Protein AF-A0A3D5L505-F1 (afdb_monomer_lite)

Sequence (429 aa):
MEGRTKHNIRSLILPALLTAALVLLSALPFDFYYDLNDDFMMAHLLDGTYTGSAELYNIQSLFPLTAILGGLYHLLDAIPWYGIFLLICQFGGIFLLLCRVEKRTRDHLVTVLSALLCAALLYVHLIFVQYSVTVGILIAVCITWFLTLEKDEIASIRSLLSSCIVPLVLLSLAFCLRTEMTLFCLPFAALAFAGRVVMLSDGHRVKMLLSRGFSFLLVLLLCFGVLTGIDRAATASSSWKSFRAFFDARTQLYDFEQIPPYEGNEAFYDANGITKEQVMLLQNYNFALDDSIDADLVQKVADYAATLQKPVKERLSTAVWVFFHQVILAKDQLPWNLISIVLYGMVLIDTYRRLMTGLMQSGALTGAHPEKKKEITGRAAGTFLYVFLLLCIRSGLYLYLLYNNRPVERLTHCIYLLESLMLFFVLFS

Radius of gyration: 24.68 Å; chains: 1; bounding box: 71×46×79 Å

pLDDT: mean 89.79, std 10.39, range [35.09, 98.69]

Structure (mmCIF, N/CA/C/O backbone):
data_AF-A0A3D5L505-F1
#
_entry.id   AF-A0A3D5L505-F1
#
loop_
_atom_site.group_PDB
_atom_site.id
_atom_site.type_symbol
_atom_site.label_atom_id
_atom_site.label_alt_id
_atom_site.label_comp_id
_atom_site.label_asym_id
_atom_site.label_entity_id
_atom_site.label_seq_id
_atom_site.pdbx_PDB_ins_code
_atom_site.Cartn_x
_atom_site.Cartn_y
_atom_site.Cartn_z
_atom_site.occupancy
_atom_site.B_iso_or_equiv
_atom_site.auth_seq_id
_atom_site.auth_comp_id
_atom_site.auth_asym_id
_atom_site.auth_atom_id
_atom_site.pdbx_PDB_model_num
ATOM 1 N N . MET A 1 1 ? -5.248 -1.741 -39.393 1.00 41.59 1 MET A N 1
ATOM 2 C CA . MET A 1 1 ? -5.974 -1.679 -38.102 1.00 41.59 1 MET A CA 1
ATOM 3 C C . MET A 1 1 ? -6.292 -3.072 -37.550 1.00 41.59 1 MET A C 1
ATOM 5 O O . MET A 1 1 ? -5.983 -3.287 -36.388 1.00 41.59 1 MET A O 1
ATOM 9 N N . GLU A 1 2 ? -6.748 -4.043 -38.353 1.00 35.09 2 GLU A N 1
ATOM 10 C CA . GLU A 1 2 ? -7.016 -5.435 -37.907 1.00 35.09 2 GLU A CA 1
ATOM 11 C C . GLU A 1 2 ? -5.849 -6.157 -37.205 1.00 35.09 2 GLU A C 1
ATOM 13 O O . GLU A 1 2 ? -6.064 -6.859 -36.218 1.00 35.09 2 GLU A O 1
ATOM 18 N N . GLY A 1 3 ? -4.603 -5.968 -37.659 1.00 38.47 3 GLY A N 1
ATOM 19 C CA . GLY A 1 3 ? -3.428 -6.586 -37.024 1.00 38.47 3 GLY A CA 1
ATOM 20 C C . GLY A 1 3 ? -3.125 -6.057 -35.614 1.00 38.47 3 GLY A C 1
ATOM 21 O O . GLY A 1 3 ? -2.635 -6.802 -34.770 1.00 38.47 3 GLY A O 1
ATOM 22 N N . ARG A 1 4 ? -3.475 -4.794 -35.325 1.00 44.09 4 ARG A N 1
ATOM 23 C CA . ARG A 1 4 ? -3.275 -4.164 -34.006 1.00 44.09 4 ARG A CA 1
ATOM 24 C C . ARG A 1 4 ? -4.329 -4.653 -33.006 1.00 44.09 4 ARG A C 1
ATOM 26 O O . ARG A 1 4 ? -3.998 -4.940 -31.862 1.00 44.09 4 ARG A O 1
ATOM 33 N N . THR A 1 5 ? -5.570 -4.836 -33.461 1.00 48.12 5 THR A N 1
ATOM 34 C CA . THR A 1 5 ? -6.676 -5.357 -32.642 1.00 48.12 5 THR A CA 1
ATOM 35 C C . THR A 1 5 ? -6.494 -6.841 -32.309 1.00 48.12 5 THR A C 1
ATOM 37 O O . THR A 1 5 ? -6.665 -7.232 -31.157 1.00 48.12 5 THR A O 1
ATOM 40 N N . LYS A 1 6 ? -6.058 -7.668 -33.274 1.00 48.34 6 LYS A N 1
ATOM 41 C CA . LYS A 1 6 ? -5.750 -9.093 -33.032 1.00 48.34 6 LYS A CA 1
ATOM 42 C C . LYS A 1 6 ? -4.573 -9.292 -32.071 1.00 48.34 6 LYS A C 1
ATOM 44 O O . LYS A 1 6 ? -4.608 -10.214 -31.261 1.00 48.34 6 LYS A O 1
ATOM 49 N N . HIS A 1 7 ? -3.551 -8.435 -32.132 1.00 55.62 7 HIS A N 1
ATOM 50 C CA . HIS A 1 7 ? -2.427 -8.498 -31.194 1.00 55.62 7 HIS A CA 1
ATOM 51 C C . HIS A 1 7 ? -2.844 -8.096 -29.771 1.00 55.62 7 HIS A C 1
ATOM 53 O O . HIS A 1 7 ? -2.478 -8.791 -28.828 1.00 55.62 7 HIS A O 1
ATOM 59 N N . ASN A 1 8 ? -3.688 -7.065 -29.634 1.00 63.31 8 ASN A N 1
ATOM 60 C CA . ASN A 1 8 ? -4.202 -6.609 -28.340 1.00 63.31 8 ASN A CA 1
ATOM 61 C C . ASN A 1 8 ? -5.051 -7.666 -27.615 1.00 63.31 8 ASN A C 1
ATOM 63 O O . ASN A 1 8 ? -4.987 -7.753 -26.396 1.00 63.31 8 ASN A O 1
ATOM 67 N N . ILE A 1 9 ? -5.833 -8.477 -28.335 1.00 67.06 9 ILE A N 1
ATOM 68 C CA . ILE A 1 9 ? -6.619 -9.558 -27.711 1.00 67.06 9 ILE A CA 1
ATOM 69 C C . ILE A 1 9 ? -5.698 -10.698 -27.261 1.00 67.06 9 ILE A C 1
ATOM 71 O O . ILE A 1 9 ? -5.849 -11.222 -26.161 1.00 67.06 9 ILE A O 1
ATOM 75 N N . ARG A 1 10 ? -4.695 -11.055 -28.075 1.00 72.06 10 ARG A N 1
ATOM 76 C CA . ARG A 1 10 ? -3.726 -12.106 -27.723 1.00 72.06 10 ARG A CA 1
ATOM 77 C C . ARG A 1 10 ? -2.894 -11.753 -26.488 1.00 72.06 10 ARG A C 1
ATOM 79 O O . ARG A 1 10 ? -2.632 -12.645 -25.689 1.00 72.06 10 ARG A O 1
ATOM 86 N N . SER A 1 11 ? -2.557 -10.476 -26.286 1.00 79.62 11 SER A N 1
ATOM 87 C CA . SER A 1 11 ? -1.833 -10.011 -25.091 1.00 79.62 11 SER A CA 1
ATOM 88 C C . SER A 1 11 ? -2.642 -10.071 -23.788 1.00 79.62 11 SER A C 1
ATOM 90 O O . SER A 1 11 ? -2.088 -9.796 -22.733 1.00 79.62 11 SER A O 1
ATOM 92 N N . LEU A 1 12 ? -3.936 -10.417 -23.836 1.00 91.75 12 LEU A N 1
ATOM 93 C CA . LEU A 1 12 ? -4.772 -10.595 -22.641 1.00 91.75 12 LEU A CA 1
ATOM 94 C C . LEU A 1 12 ? -4.893 -12.061 -22.214 1.00 91.75 12 LEU A C 1
ATOM 96 O O . LEU A 1 12 ? -5.185 -12.330 -21.054 1.00 91.75 12 LEU A O 1
ATOM 100 N N . ILE A 1 13 ? -4.663 -13.007 -23.133 1.00 94.25 13 ILE A N 1
ATOM 101 C CA . ILE A 1 13 ? -4.908 -14.436 -22.892 1.00 94.25 13 ILE A CA 1
ATOM 102 C C . ILE A 1 13 ? -3.977 -14.963 -21.800 1.00 94.25 13 ILE A C 1
ATOM 104 O O . ILE A 1 13 ? -4.448 -15.552 -20.833 1.00 94.25 13 ILE A O 1
ATOM 108 N N . LEU A 1 14 ? -2.667 -14.733 -21.931 1.00 96.00 14 LEU A N 1
ATOM 109 C CA . LEU A 1 14 ? -1.696 -15.218 -20.951 1.00 96.00 14 LEU A CA 1
ATOM 110 C C . LEU A 1 14 ? -1.915 -14.590 -19.559 1.00 96.00 14 LEU A C 1
ATOM 112 O O . LEU A 1 14 ? -2.041 -15.358 -18.606 1.00 96.00 14 LEU A O 1
ATOM 116 N N . PRO A 1 15 ? -2.046 -13.254 -19.408 1.00 97.31 15 PRO A N 1
ATOM 117 C CA . PRO A 1 15 ? -2.433 -12.648 -18.134 1.00 97.31 15 PRO A CA 1
ATOM 118 C C . PRO A 1 15 ? -3.709 -13.245 -17.532 1.00 97.31 15 PRO A C 1
ATOM 120 O O . PRO A 1 15 ? -3.726 -13.558 -16.347 1.00 97.31 15 PRO A O 1
ATOM 123 N N . ALA A 1 16 ? -4.756 -13.458 -18.340 1.00 97.62 16 ALA A N 1
ATOM 124 C CA . ALA A 1 16 ? -6.014 -14.028 -17.863 1.00 97.62 16 ALA A CA 1
ATOM 125 C C . ALA A 1 16 ? -5.839 -15.465 -17.357 1.00 97.62 16 ALA A C 1
ATOM 127 O O . ALA A 1 16 ? -6.353 -15.798 -16.294 1.00 97.62 16 ALA A O 1
ATOM 128 N N . LEU A 1 17 ? -5.086 -16.301 -18.082 1.00 97.81 17 LEU A N 1
ATOM 129 C CA . LEU A 1 17 ? -4.793 -17.676 -17.670 1.00 97.81 17 LEU A CA 1
ATOM 130 C C . LEU A 1 17 ? -3.978 -17.722 -16.374 1.00 97.81 17 LEU A C 1
ATOM 132 O O . LEU A 1 17 ? -4.283 -18.525 -15.498 1.00 97.81 17 LEU A O 1
ATOM 136 N N . LEU A 1 18 ? -2.973 -16.855 -16.230 1.00 98.06 18 LEU A N 1
ATOM 137 C CA . LEU A 1 18 ? -2.146 -16.787 -15.023 1.00 98.06 18 LEU A CA 1
ATOM 138 C C . LEU A 1 18 ? -2.949 -16.296 -13.814 1.00 98.06 18 LEU A C 1
ATOM 140 O O . LEU A 1 18 ? -2.865 -16.899 -12.748 1.00 98.06 18 LEU A O 1
ATOM 144 N N . THR A 1 19 ? -3.768 -15.253 -13.969 1.00 98.12 19 THR A N 1
ATOM 145 C CA . THR A 1 19 ? -4.653 -14.799 -12.888 1.00 98.12 19 THR A CA 1
ATOM 146 C C . THR A 1 19 ? -5.697 -15.858 -12.542 1.00 98.12 19 THR A C 1
ATOM 148 O O . THR A 1 19 ? -5.912 -16.117 -11.364 1.00 98.12 19 THR A O 1
ATOM 151 N N . ALA A 1 20 ? -6.308 -16.515 -13.533 1.00 97.88 20 ALA A N 1
ATOM 152 C CA . ALA A 1 20 ? -7.252 -17.603 -13.287 1.00 97.88 20 ALA A CA 1
ATOM 153 C C . ALA A 1 20 ? -6.585 -18.774 -12.553 1.00 97.88 20 ALA A C 1
ATOM 155 O O . ALA A 1 20 ? -7.178 -19.330 -11.635 1.00 97.88 20 ALA A O 1
ATOM 156 N N . ALA A 1 21 ? -5.340 -19.111 -12.900 1.00 97.56 21 ALA A N 1
ATOM 157 C CA . ALA A 1 21 ? -4.570 -20.109 -12.171 1.00 97.56 21 ALA A CA 1
ATOM 158 C C . ALA A 1 21 ? -4.352 -19.697 -10.708 1.00 97.56 21 ALA A C 1
ATOM 160 O O . ALA A 1 21 ? -4.542 -20.528 -9.832 1.00 97.56 21 ALA A O 1
ATOM 161 N N . LEU A 1 22 ? -4.028 -18.429 -10.424 1.00 96.81 22 LEU A N 1
ATOM 162 C CA . LEU A 1 22 ? -3.917 -17.938 -9.043 1.00 96.81 22 LEU A CA 1
ATOM 163 C C . LEU A 1 22 ? -5.247 -18.032 -8.290 1.00 96.81 22 LEU A C 1
ATOM 165 O O . LEU A 1 22 ? -5.259 -18.522 -7.168 1.00 96.81 22 LEU A O 1
ATOM 169 N N . VAL A 1 23 ? -6.359 -17.638 -8.916 1.00 96.69 23 VAL A N 1
ATOM 170 C CA . VAL A 1 23 ? -7.698 -17.771 -8.318 1.00 96.69 23 VAL A CA 1
ATOM 171 C C . VAL A 1 23 ? -8.000 -19.232 -7.994 1.00 96.69 23 VAL A C 1
ATOM 173 O O . VAL A 1 23 ? -8.424 -19.529 -6.885 1.00 96.69 23 VAL A O 1
ATOM 176 N N . LEU A 1 24 ? -7.759 -20.154 -8.930 1.00 96.31 24 LEU A N 1
ATOM 177 C CA . LEU A 1 24 ? -8.003 -21.582 -8.719 1.00 96.31 24 LEU A CA 1
ATOM 178 C C . LEU A 1 24 ? -7.079 -22.170 -7.648 1.00 96.31 24 LEU A C 1
ATOM 180 O O . LEU A 1 24 ? -7.534 -22.949 -6.819 1.00 96.31 24 LEU A O 1
ATOM 184 N N . LEU A 1 25 ? -5.801 -21.789 -7.629 1.00 95.38 25 LEU A N 1
ATOM 185 C CA . LEU A 1 25 ? -4.859 -22.231 -6.599 1.00 95.38 25 LEU A CA 1
ATOM 186 C C . LEU A 1 25 ? -5.261 -21.735 -5.206 1.00 95.38 25 LEU A C 1
ATOM 188 O O . LEU A 1 25 ? -5.072 -22.472 -4.247 1.00 95.38 25 LEU A O 1
ATOM 192 N N . SER A 1 26 ? -5.839 -20.537 -5.096 1.00 94.38 26 SER A N 1
ATOM 193 C CA . SER A 1 26 ? -6.358 -20.014 -3.829 1.00 94.38 26 SER A CA 1
ATOM 194 C C . SER A 1 26 ? -7.702 -20.637 -3.435 1.00 94.38 26 SER A C 1
ATOM 196 O O . SER A 1 26 ? -7.866 -20.997 -2.280 1.00 94.38 26 SER A O 1
ATOM 198 N N . ALA A 1 27 ? -8.639 -20.799 -4.374 1.00 93.94 27 ALA A N 1
ATOM 199 C CA . ALA A 1 27 ? -10.027 -21.175 -4.081 1.00 93.94 27 ALA A CA 1
ATOM 200 C C . ALA A 1 27 ? -10.306 -22.691 -4.070 1.00 93.94 27 ALA A C 1
ATOM 202 O O . ALA A 1 27 ? -11.321 -23.119 -3.535 1.00 93.94 27 ALA A O 1
ATOM 203 N N . LEU A 1 28 ? -9.466 -23.523 -4.701 1.00 93.69 28 LEU A N 1
ATOM 204 C CA . LEU A 1 28 ? -9.651 -24.983 -4.680 1.00 93.69 28 LEU A CA 1
ATOM 205 C C . LEU A 1 28 ? -9.293 -25.629 -3.329 1.00 93.69 28 LEU A C 1
ATOM 207 O O . LEU A 1 28 ? -10.012 -26.542 -2.925 1.00 93.69 28 LEU A O 1
ATOM 211 N N . PRO A 1 29 ? -8.200 -25.237 -2.642 1.00 94.19 29 PRO A N 1
ATOM 212 C CA . PRO A 1 29 ? -7.830 -25.832 -1.362 1.00 94.19 29 PRO A CA 1
ATOM 213 C C . PRO A 1 29 ? -8.376 -25.069 -0.148 1.00 94.19 29 PRO A C 1
ATOM 215 O O . PRO A 1 29 ? -8.356 -25.627 0.948 1.00 94.19 29 PRO A O 1
ATOM 218 N N . PHE A 1 30 ? -8.810 -23.816 -0.317 1.00 91.81 30 PHE A N 1
ATOM 219 C CA . PHE A 1 30 ? -9.134 -22.911 0.785 1.00 91.81 30 PHE A CA 1
ATOM 220 C C . PHE A 1 30 ? -10.394 -22.090 0.502 1.00 91.81 30 PHE A C 1
ATOM 222 O O . PHE A 1 30 ? -10.668 -21.739 -0.646 1.00 91.81 30 PHE A O 1
ATOM 229 N N . ASP A 1 31 ? -11.098 -21.718 1.571 1.00 92.38 31 ASP A N 1
ATOM 230 C CA . ASP A 1 31 ? -12.035 -20.596 1.538 1.00 92.38 31 ASP A CA 1
ATOM 231 C C . ASP A 1 31 ? -11.276 -19.269 1.705 1.00 92.38 31 ASP A C 1
ATOM 233 O O . ASP A 1 31 ? -10.116 -19.237 2.125 1.00 92.38 31 ASP A O 1
ATOM 237 N N . PHE A 1 32 ? -11.938 -18.156 1.391 1.00 93.25 32 PHE A N 1
ATOM 238 C CA . PHE A 1 32 ? -11.400 -16.821 1.649 1.00 93.25 32 PHE A CA 1
ATOM 239 C C . PHE A 1 32 ? -11.817 -16.342 3.037 1.00 93.25 32 PHE A C 1
ATOM 241 O O . PHE A 1 32 ? -12.996 -16.402 3.394 1.00 93.25 32 PHE A O 1
ATOM 248 N N . TYR A 1 33 ? -10.859 -15.814 3.793 1.00 92.88 33 TYR A N 1
ATOM 249 C CA . TYR A 1 33 ? -11.070 -15.328 5.155 1.00 92.88 33 TYR A CA 1
ATOM 250 C C . TYR A 1 33 ? -10.698 -13.853 5.246 1.00 92.88 33 TYR A C 1
ATOM 252 O O . TYR A 1 33 ? -9.769 -13.409 4.577 1.00 92.88 33 TYR A O 1
ATOM 260 N N . TYR A 1 34 ? -11.383 -13.091 6.097 1.00 93.12 34 TYR A N 1
ATOM 261 C CA . TYR A 1 34 ? -10.883 -11.775 6.488 1.00 93.12 34 TYR A CA 1
ATOM 262 C C . TYR A 1 34 ? -9.725 -11.954 7.468 1.00 93.12 34 TYR A C 1
ATOM 264 O O . TYR A 1 34 ? -9.863 -12.674 8.455 1.00 93.12 34 TYR A O 1
ATOM 272 N N . ASP A 1 35 ? -8.592 -11.308 7.189 1.00 87.94 35 ASP A N 1
ATOM 273 C CA . ASP A 1 35 ? -7.377 -11.452 8.005 1.00 87.94 35 ASP A CA 1
ATOM 274 C C . ASP A 1 35 ? -7.543 -10.859 9.416 1.00 87.94 35 ASP A C 1
ATOM 276 O O . ASP A 1 35 ? -7.030 -11.387 10.399 1.00 87.94 35 ASP A O 1
ATOM 280 N N . LEU A 1 36 ? -8.298 -9.759 9.537 1.00 83.62 36 LEU A N 1
ATOM 281 C CA . LEU A 1 36 ? -8.506 -9.051 10.801 1.00 83.62 36 LEU A CA 1
ATOM 282 C C . LEU A 1 36 ? -9.980 -8.803 11.105 1.00 83.62 36 LEU A C 1
ATOM 284 O O . LEU A 1 36 ? -10.810 -8.626 10.212 1.00 83.62 36 LEU A O 1
ATOM 288 N N . ASN A 1 37 ? -10.255 -8.650 12.402 1.00 82.69 37 ASN A N 1
ATOM 289 C CA . ASN A 1 37 ? -11.565 -8.262 12.927 1.00 82.69 37 ASN A CA 1
ATOM 290 C C . ASN A 1 37 ? -12.064 -6.925 12.359 1.00 82.69 37 ASN A C 1
ATOM 292 O O . ASN A 1 37 ? -13.270 -6.731 12.262 1.00 82.69 37 ASN A O 1
ATOM 296 N N . ASP A 1 38 ? -11.162 -6.021 11.959 1.00 86.69 38 ASP A N 1
ATOM 297 C CA . ASP A 1 38 ? -11.539 -4.762 11.313 1.00 86.69 38 ASP A CA 1
ATOM 298 C C . ASP A 1 38 ? -12.285 -5.016 10.000 1.00 86.69 38 ASP A C 1
ATOM 300 O O . ASP A 1 38 ? -13.400 -4.539 9.848 1.00 86.69 38 ASP A O 1
ATOM 304 N N . ASP A 1 39 ? -11.713 -5.785 9.066 1.00 91.25 39 ASP A N 1
ATOM 305 C CA . ASP A 1 39 ? -12.350 -6.097 7.778 1.00 91.25 39 ASP A CA 1
ATOM 306 C C . ASP A 1 39 ? -13.693 -6.816 7.974 1.00 91.25 39 ASP A C 1
ATOM 308 O O . ASP A 1 39 ? -14.675 -6.492 7.305 1.00 91.25 39 ASP A O 1
ATOM 312 N N . PHE A 1 40 ? -13.749 -7.738 8.939 1.00 91.31 40 PHE A N 1
ATOM 313 C CA . PHE A 1 40 ? -14.981 -8.418 9.332 1.00 91.31 40 PHE A CA 1
ATOM 314 C C . PHE A 1 40 ? -16.040 -7.426 9.835 1.00 91.31 40 PHE A C 1
ATOM 316 O O . PHE A 1 40 ? -17.172 -7.424 9.355 1.00 91.31 40 PHE A O 1
ATOM 323 N N . MET A 1 41 ? -15.672 -6.524 10.748 1.00 91.69 41 MET A N 1
ATOM 324 C CA . MET A 1 41 ? -16.577 -5.501 11.270 1.00 91.69 41 MET A CA 1
ATOM 325 C C . MET A 1 41 ? -17.004 -4.512 10.181 1.00 91.69 41 MET A C 1
ATOM 327 O O . MET A 1 41 ? -18.167 -4.129 10.117 1.00 91.69 41 MET A O 1
ATOM 331 N N . MET A 1 42 ? -16.092 -4.121 9.290 1.00 94.25 42 MET A N 1
ATOM 332 C CA . MET A 1 42 ? -16.397 -3.257 8.154 1.00 94.25 42 MET A CA 1
ATOM 333 C C . MET A 1 42 ? -17.426 -3.904 7.225 1.00 94.25 42 MET A C 1
ATOM 335 O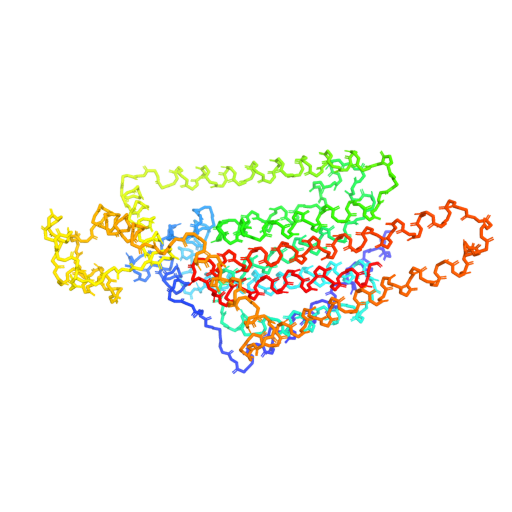 O . MET A 1 42 ? -18.369 -3.225 6.822 1.00 94.25 42 MET A O 1
ATOM 339 N N . ALA A 1 43 ? -17.270 -5.191 6.907 1.00 94.81 43 ALA A N 1
ATOM 340 C CA . ALA A 1 43 ? -18.233 -5.935 6.104 1.00 94.81 43 ALA A CA 1
ATOM 341 C C . ALA A 1 43 ? -19.608 -5.994 6.789 1.00 94.81 43 ALA A C 1
ATOM 343 O O . ALA A 1 43 ? -20.616 -5.691 6.155 1.00 94.81 43 ALA A O 1
ATOM 344 N N . HIS A 1 44 ? -19.628 -6.297 8.088 1.00 94.31 44 HIS A N 1
ATOM 345 C CA . HIS A 1 44 ? -20.858 -6.473 8.860 1.00 94.31 44 HIS A CA 1
ATOM 346 C C . HIS A 1 44 ? -21.573 -5.178 9.264 1.00 94.31 44 HIS A C 1
ATOM 348 O O . HIS A 1 44 ? -22.745 -5.185 9.642 1.00 94.31 44 HIS A O 1
ATOM 354 N N . LEU A 1 45 ? -20.880 -4.042 9.210 1.00 94.44 45 LEU A N 1
ATOM 355 C CA . LEU A 1 45 ? -21.534 -2.738 9.241 1.00 94.44 45 LEU A CA 1
ATOM 356 C C . LEU A 1 45 ? -22.273 -2.510 7.920 1.00 94.44 45 LEU A C 1
ATOM 358 O O . LEU A 1 45 ? -23.459 -2.202 7.927 1.00 94.44 45 LEU A O 1
ATOM 362 N N . LEU A 1 46 ? -21.593 -2.719 6.787 1.00 96.00 46 LEU A N 1
ATOM 363 C CA . LEU A 1 46 ? -22.159 -2.468 5.458 1.00 96.00 46 LEU A CA 1
ATOM 364 C C . LEU A 1 46 ? -23.332 -3.394 5.120 1.00 96.00 46 LEU A C 1
ATOM 366 O O . LEU A 1 46 ? -24.280 -2.940 4.489 1.00 96.00 46 LEU A O 1
ATOM 370 N N . ASP A 1 47 ? -23.284 -4.663 5.530 1.00 95.06 47 ASP A N 1
ATOM 371 C CA . ASP A 1 47 ? -24.379 -5.616 5.302 1.00 95.06 47 ASP A CA 1
ATOM 372 C C . ASP A 1 47 ? -25.555 -5.447 6.283 1.00 95.06 47 ASP A C 1
ATOM 374 O O . ASP A 1 47 ? -26.641 -5.976 6.050 1.00 95.06 47 ASP A O 1
ATOM 378 N N . GLY A 1 48 ? -25.368 -4.662 7.348 1.00 93.75 48 GLY A N 1
ATOM 379 C CA . GLY A 1 48 ? -26.393 -4.386 8.346 1.00 93.75 48 GLY A CA 1
ATOM 380 C C . GLY A 1 48 ? -26.479 -5.391 9.490 1.00 93.75 48 GLY A C 1
ATOM 381 O O . GLY A 1 48 ? -27.405 -5.299 10.292 1.00 93.75 48 GLY A O 1
ATOM 382 N N . THR A 1 49 ? -25.539 -6.323 9.629 1.00 93.56 49 THR A N 1
ATOM 383 C CA . THR A 1 49 ? -25.515 -7.296 10.736 1.00 93.56 49 THR A CA 1
ATOM 384 C C . THR A 1 49 ? -25.465 -6.601 12.097 1.00 93.56 49 THR A C 1
ATOM 386 O O . THR A 1 49 ? -26.120 -7.040 13.040 1.00 93.56 49 THR A O 1
ATOM 389 N N . TYR A 1 50 ? -24.726 -5.491 12.205 1.00 89.56 50 TYR A N 1
ATOM 390 C CA . TYR A 1 50 ? -24.641 -4.713 13.447 1.00 89.56 50 TYR A CA 1
ATOM 391 C C . TYR A 1 50 ? -25.808 -3.741 13.666 1.00 89.56 50 TYR A C 1
ATOM 393 O O . TYR A 1 50 ? -26.112 -3.404 14.808 1.00 89.56 50 TYR A O 1
ATOM 401 N N . THR A 1 51 ? -26.443 -3.258 12.599 1.00 90.81 51 THR A N 1
ATOM 402 C CA . THR A 1 51 ? -27.390 -2.126 12.647 1.00 90.81 51 THR A CA 1
ATOM 403 C C . THR A 1 51 ? -28.833 -2.514 12.320 1.00 90.81 51 THR A C 1
ATOM 405 O O . THR A 1 51 ? -29.748 -1.722 12.533 1.00 90.81 51 THR A O 1
ATOM 408 N N . GLY A 1 52 ? -29.064 -3.733 11.832 1.00 91.69 52 GLY A N 1
ATOM 409 C CA . GLY A 1 52 ? -30.362 -4.242 11.383 1.00 91.69 52 GLY A CA 1
ATOM 410 C C . GLY A 1 52 ? -30.717 -3.893 9.932 1.00 91.69 52 GLY A C 1
ATOM 411 O O . GLY A 1 52 ? -31.705 -4.409 9.412 1.00 91.69 52 GLY A O 1
ATOM 412 N N . SER A 1 53 ? -29.934 -3.045 9.264 1.00 92.50 53 SER A N 1
ATOM 413 C CA . SER A 1 53 ? -30.082 -2.711 7.843 1.00 92.50 53 SER A CA 1
ATOM 414 C C . SER A 1 53 ? -28.751 -2.256 7.261 1.00 92.50 53 SER A C 1
ATOM 416 O O . SER A 1 53 ? -27.979 -1.623 7.974 1.00 92.50 53 SER A O 1
ATOM 418 N N . ALA A 1 54 ? -28.507 -2.531 5.979 1.00 94.50 54 ALA A N 1
ATOM 419 C CA . ALA A 1 54 ? -27.268 -2.143 5.309 1.00 94.50 54 ALA A CA 1
ATOM 420 C C . ALA A 1 54 ? -26.903 -0.667 5.555 1.00 94.50 54 ALA A C 1
ATOM 422 O O . ALA A 1 54 ? -27.746 0.220 5.404 1.00 94.50 54 ALA A O 1
ATOM 423 N N . GLU A 1 55 ? -25.654 -0.413 5.949 1.00 95.00 55 GLU A N 1
ATOM 424 C CA . GLU A 1 55 ? -25.149 0.936 6.207 1.00 95.00 55 GLU A CA 1
ATOM 425 C C . GLU A 1 55 ? -24.358 1.483 5.025 1.00 95.00 55 GLU A C 1
ATOM 427 O O . GLU A 1 55 ? -23.614 0.778 4.342 1.00 95.00 55 GLU A O 1
ATOM 432 N N . LEU A 1 56 ? -24.462 2.796 4.821 1.00 95.00 56 LEU A N 1
ATOM 433 C CA . LEU A 1 56 ? -23.665 3.515 3.821 1.00 95.00 56 LEU A CA 1
ATOM 434 C C . LEU A 1 56 ? -22.328 4.003 4.384 1.00 95.00 56 LEU A C 1
ATOM 436 O O . LEU A 1 56 ? -21.437 4.408 3.632 1.00 95.00 56 LEU A O 1
ATOM 440 N N . TYR A 1 57 ? -22.201 4.000 5.708 1.00 92.94 57 TYR A N 1
ATOM 441 C CA . TYR A 1 57 ? -21.039 4.492 6.423 1.00 92.94 57 TYR A CA 1
ATOM 442 C C . TYR A 1 57 ? -20.172 3.349 6.929 1.00 92.94 57 TYR A C 1
ATOM 444 O O . TYR A 1 57 ? -20.618 2.223 7.135 1.00 92.94 57 TYR A O 1
ATOM 452 N N . ASN A 1 58 ? -18.904 3.664 7.155 1.00 91.06 58 ASN A N 1
ATOM 453 C CA . ASN A 1 58 ? -17.942 2.722 7.685 1.00 91.06 58 ASN A CA 1
ATOM 454 C C . ASN A 1 58 ? -16.959 3.445 8.618 1.00 91.06 58 ASN A C 1
ATOM 456 O O . ASN A 1 58 ? -16.906 4.673 8.649 1.00 91.06 58 ASN A O 1
ATOM 460 N N . ILE A 1 59 ? -16.185 2.681 9.383 1.00 88.12 59 ILE A N 1
ATOM 461 C CA . ILE A 1 59 ? -15.246 3.195 10.380 1.00 88.12 59 ILE A CA 1
ATOM 462 C C . ILE A 1 59 ? -13.891 3.631 9.803 1.00 88.12 59 ILE A C 1
ATOM 464 O O . ILE A 1 59 ? -13.240 4.475 10.411 1.00 88.12 59 ILE A O 1
ATOM 468 N N . GLN A 1 60 ? -13.442 3.071 8.669 1.00 89.31 60 GLN A N 1
ATOM 469 C CA . GLN A 1 60 ? -12.097 3.344 8.117 1.00 89.31 60 GLN A CA 1
ATOM 470 C C . GLN A 1 60 ? -12.078 3.778 6.649 1.00 89.31 60 GLN A C 1
ATOM 472 O O . GLN A 1 60 ? -11.178 4.517 6.246 1.00 89.31 60 GLN A O 1
ATOM 477 N N . SER A 1 61 ? -13.028 3.313 5.837 1.00 95.00 61 SER A N 1
ATOM 478 C CA . SER A 1 61 ? -13.116 3.692 4.424 1.00 95.00 61 SER A CA 1
ATOM 479 C C . SER A 1 61 ? -13.932 4.968 4.237 1.00 95.00 61 SER A C 1
ATOM 481 O O . SER A 1 61 ? -14.888 5.219 4.967 1.00 95.00 61 SER A O 1
ATOM 483 N N . LEU A 1 62 ? -13.573 5.758 3.224 1.00 96.62 62 LEU A N 1
ATOM 484 C CA . LEU A 1 62 ? -14.266 7.002 2.903 1.00 96.62 62 LEU A CA 1
ATOM 485 C C . LEU A 1 62 ? -15.663 6.737 2.335 1.00 96.62 62 LEU A C 1
ATOM 487 O O . LEU A 1 62 ? -15.852 5.835 1.506 1.00 96.62 62 LEU A O 1
ATOM 491 N N . PHE A 1 63 ? -16.593 7.629 2.679 1.00 97.06 63 PHE A N 1
ATOM 492 C CA . PHE A 1 63 ? -17.999 7.555 2.288 1.00 97.06 63 PHE A CA 1
ATOM 493 C C . PHE A 1 63 ? -18.261 7.259 0.798 1.00 97.06 63 PHE A C 1
ATOM 495 O O . PHE A 1 63 ? -19.131 6.441 0.515 1.00 97.06 63 PHE A O 1
ATOM 502 N N . PRO A 1 64 ? -17.549 7.849 -0.190 1.00 97.31 64 PRO A N 1
ATOM 503 C CA . PRO A 1 64 ? -17.837 7.575 -1.600 1.00 97.31 64 PRO A CA 1
ATOM 504 C C . PRO A 1 64 ? -17.767 6.092 -1.986 1.00 97.31 64 PRO A C 1
ATOM 506 O O . PRO A 1 64 ? -18.563 5.640 -2.804 1.00 97.31 64 PRO A O 1
ATOM 509 N N . LEU A 1 65 ? -16.829 5.332 -1.411 1.00 97.75 65 LEU A N 1
ATOM 510 C CA . LEU A 1 65 ? -16.718 3.895 -1.666 1.00 97.75 65 LEU A CA 1
ATOM 511 C C . LEU A 1 65 ? -17.782 3.123 -0.886 1.00 97.75 65 LEU A C 1
ATOM 513 O O . LEU A 1 65 ? -18.453 2.256 -1.442 1.00 97.75 65 LEU A O 1
ATOM 517 N N . THR A 1 66 ? -17.948 3.445 0.393 1.00 96.75 66 THR A N 1
ATOM 518 C CA . THR A 1 66 ? -18.850 2.707 1.282 1.00 96.75 66 THR A CA 1
ATOM 519 C C . THR A 1 66 ? -20.309 2.924 0.907 1.00 96.75 66 THR A C 1
ATOM 521 O O . THR A 1 66 ? -21.086 1.986 0.990 1.00 96.75 66 THR A O 1
ATOM 524 N N . ALA A 1 67 ? -20.672 4.095 0.379 1.00 97.00 67 ALA A N 1
ATOM 525 C CA . ALA A 1 67 ? -22.005 4.369 -0.144 1.00 97.00 67 ALA A CA 1
ATOM 526 C C . ALA A 1 67 ? -22.342 3.500 -1.366 1.00 97.00 67 ALA A C 1
ATOM 528 O O . ALA A 1 67 ? -23.481 3.063 -1.513 1.00 97.00 67 ALA A O 1
ATOM 529 N N . ILE A 1 68 ? -21.360 3.215 -2.231 1.00 97.25 68 ILE A N 1
ATOM 530 C CA . ILE A 1 68 ? -21.548 2.285 -3.354 1.00 97.25 68 ILE A CA 1
ATOM 531 C C . ILE A 1 68 ? -21.759 0.869 -2.814 1.00 97.25 68 ILE A C 1
ATOM 533 O O . ILE A 1 68 ? -22.712 0.207 -3.212 1.00 97.25 68 ILE A O 1
ATOM 537 N N . LEU A 1 69 ? -20.900 0.413 -1.897 1.00 97.25 69 LEU A N 1
ATOM 538 C CA . LEU A 1 69 ? -20.981 -0.941 -1.344 1.00 97.25 69 LEU A CA 1
ATOM 539 C C . LEU A 1 69 ? -22.258 -1.159 -0.520 1.00 97.25 69 LEU A C 1
ATOM 541 O O . LEU A 1 69 ? -22.976 -2.119 -0.772 1.00 97.25 69 LEU A O 1
ATOM 545 N N . GLY A 1 70 ? -22.590 -0.248 0.395 1.00 96.12 70 GLY A N 1
ATOM 546 C CA . GLY A 1 70 ? -23.838 -0.274 1.162 1.00 96.12 70 GLY A CA 1
ATOM 547 C C . GLY A 1 70 ? -25.072 -0.184 0.261 1.00 96.12 70 GLY A C 1
ATOM 548 O O . GLY A 1 70 ? -26.047 -0.903 0.457 1.00 96.12 70 GLY A O 1
ATOM 549 N N . GLY A 1 71 ? -25.003 0.609 -0.815 1.00 96.75 71 GLY A N 1
ATOM 550 C CA . GLY A 1 71 ? -26.034 0.635 -1.851 1.00 96.75 71 GLY A CA 1
ATOM 551 C C . GLY A 1 71 ? -26.241 -0.721 -2.537 1.00 96.75 71 GLY A C 1
ATOM 552 O O . GLY A 1 71 ? -27.380 -1.108 -2.784 1.00 96.75 71 GLY A O 1
ATOM 553 N N . LEU A 1 72 ? -25.168 -1.471 -2.809 1.00 97.12 72 LEU A N 1
ATOM 554 C CA . LEU A 1 72 ? -25.269 -2.832 -3.348 1.00 97.12 72 LEU A CA 1
ATOM 555 C C . LEU A 1 72 ? -25.914 -3.798 -2.343 1.00 97.12 72 LEU A C 1
ATOM 557 O O . LEU A 1 72 ? -26.758 -4.598 -2.745 1.00 97.12 72 LEU A O 1
ATOM 561 N N . TYR A 1 73 ? -25.591 -3.682 -1.052 1.00 96.81 73 TYR A N 1
ATOM 562 C CA . TYR A 1 73 ? -26.249 -4.463 0.002 1.00 96.81 73 TYR A CA 1
ATOM 563 C C . TYR A 1 73 ? -27.744 -4.136 0.133 1.00 96.81 73 TYR A C 1
ATOM 565 O O . TYR A 1 73 ? -28.540 -5.044 0.341 1.00 96.81 73 TYR A O 1
ATOM 573 N N . HIS A 1 74 ? -28.163 -2.885 -0.082 1.00 95.25 74 HIS A N 1
ATOM 574 C CA . HIS A 1 74 ? -29.593 -2.552 -0.158 1.00 95.25 74 HIS A CA 1
ATOM 575 C C . HIS A 1 74 ? -30.306 -3.177 -1.366 1.00 95.25 74 HIS A C 1
ATOM 577 O O . HIS A 1 74 ? -31.511 -3.417 -1.301 1.00 95.25 74 HIS A O 1
ATOM 583 N N . LEU A 1 75 ? -29.599 -3.402 -2.479 1.00 94.62 75 LEU A N 1
ATOM 584 C CA . LEU A 1 75 ? -30.171 -4.042 -3.667 1.00 94.62 75 LEU A CA 1
ATOM 585 C C . LEU A 1 75 ? -30.270 -5.561 -3.506 1.00 94.62 75 LEU A C 1
ATOM 587 O O . LEU A 1 75 ? -31.251 -6.158 -3.946 1.00 94.62 75 LEU A O 1
ATOM 591 N N . LEU A 1 76 ? -29.239 -6.180 -2.929 1.00 94.38 76 LEU A N 1
ATOM 592 C CA . LEU A 1 76 ? -29.180 -7.615 -2.686 1.00 94.38 76 LEU A CA 1
ATOM 593 C C . LEU A 1 76 ? -28.270 -7.898 -1.487 1.00 94.38 76 LEU A C 1
ATOM 595 O O . LEU A 1 76 ? -27.047 -7.940 -1.621 1.00 94.38 76 LEU A O 1
ATOM 599 N N . ASP A 1 77 ? -28.884 -8.107 -0.330 1.00 91.38 77 ASP A N 1
ATOM 600 C CA . ASP A 1 77 ? -28.228 -8.321 0.966 1.00 91.38 77 ASP A CA 1
ATOM 601 C C . ASP A 1 77 ? -27.506 -9.675 1.068 1.00 91.38 77 ASP A C 1
ATOM 603 O O . ASP A 1 77 ? -26.481 -9.792 1.732 1.00 91.38 77 ASP A O 1
ATOM 607 N N . ALA A 1 78 ? -27.990 -10.688 0.347 1.00 92.06 78 ALA A N 1
ATOM 608 C CA . ALA A 1 78 ? -27.438 -12.041 0.359 1.00 92.06 78 ALA A CA 1
ATOM 609 C C . ALA A 1 78 ? -26.024 -12.165 -0.246 1.00 92.06 78 ALA A C 1
ATOM 611 O O . ALA A 1 78 ? -25.381 -13.206 -0.092 1.00 92.06 78 ALA A O 1
ATOM 612 N N . ILE A 1 79 ? -25.543 -11.154 -0.978 1.00 95.25 79 ILE A N 1
ATOM 613 C CA . ILE A 1 79 ? -24.228 -11.189 -1.627 1.00 95.25 79 ILE A CA 1
ATOM 614 C C . ILE A 1 79 ? -23.183 -10.495 -0.740 1.00 95.25 79 ILE A C 1
ATOM 616 O O . ILE A 1 79 ? -23.383 -9.343 -0.364 1.00 95.25 79 ILE A O 1
ATOM 620 N N . PRO A 1 80 ? -22.015 -11.118 -0.476 1.00 94.62 80 PRO A N 1
ATOM 621 C CA . PRO A 1 80 ? -20.942 -10.504 0.307 1.00 94.62 80 PRO A CA 1
ATOM 622 C C . PRO A 1 80 ? -20.164 -9.467 -0.525 1.00 94.62 80 PRO A C 1
ATOM 624 O O . PRO A 1 80 ? -19.003 -9.676 -0.889 1.00 94.62 80 PRO A O 1
ATOM 627 N N . TRP A 1 81 ? -20.802 -8.340 -0.856 1.00 97.50 81 TRP A N 1
ATOM 628 C CA . TRP A 1 81 ? -20.254 -7.310 -1.744 1.00 97.50 81 TRP A CA 1
ATOM 629 C C . TRP A 1 81 ? -18.897 -6.767 -1.303 1.00 97.50 81 TRP A C 1
ATOM 631 O O . TRP A 1 81 ? -18.053 -6.538 -2.166 1.00 97.50 81 TRP A O 1
ATOM 641 N N . TYR A 1 82 ? -18.655 -6.591 -0.000 1.00 96.88 82 TYR A N 1
ATOM 642 C CA . TYR A 1 82 ? -17.360 -6.114 0.497 1.00 96.88 82 TYR A CA 1
ATOM 643 C C . TYR A 1 82 ? -16.231 -7.115 0.198 1.00 96.88 82 TYR A C 1
ATOM 645 O O . TYR A 1 82 ? -15.211 -6.746 -0.385 1.00 96.88 82 TYR A O 1
ATOM 653 N N . GLY A 1 83 ? -16.438 -8.399 0.501 1.00 96.00 83 GLY A N 1
ATOM 654 C CA . GLY A 1 83 ? -15.468 -9.456 0.204 1.00 96.00 83 GLY A CA 1
ATOM 655 C C . GLY A 1 83 ? -15.228 -9.610 -1.298 1.00 96.00 83 GLY A C 1
ATOM 656 O O . GLY A 1 83 ? -14.084 -9.622 -1.749 1.00 96.00 83 GLY A O 1
ATOM 657 N N . ILE A 1 84 ? -16.299 -9.623 -2.099 1.00 96.81 84 ILE A N 1
ATOM 658 C CA . ILE A 1 84 ? -16.205 -9.664 -3.567 1.00 96.81 84 ILE A CA 1
ATOM 659 C C . ILE A 1 84 ? -15.433 -8.454 -4.098 1.00 96.81 84 ILE A C 1
ATOM 661 O O . ILE A 1 84 ? -14.582 -8.606 -4.972 1.00 96.81 84 ILE A O 1
ATOM 665 N N . PHE A 1 85 ? -15.694 -7.260 -3.567 1.00 98.00 85 PHE A N 1
ATOM 666 C CA . PHE A 1 85 ? -14.977 -6.045 -3.937 1.00 98.00 85 PHE A CA 1
ATOM 667 C C . PHE A 1 85 ? -13.470 -6.173 -3.682 1.00 98.00 85 PHE A C 1
ATOM 669 O O . PHE A 1 85 ? -12.678 -5.854 -4.575 1.00 98.00 85 PHE A O 1
ATOM 676 N N . LEU A 1 86 ? -13.065 -6.680 -2.512 1.00 97.62 86 LEU A N 1
ATOM 677 C CA . LEU A 1 86 ? -11.652 -6.901 -2.207 1.00 97.62 86 LEU A CA 1
ATOM 678 C C . LEU A 1 86 ? -11.029 -7.927 -3.163 1.00 97.62 86 LEU A C 1
ATOM 680 O O . LEU A 1 86 ? -9.992 -7.638 -3.757 1.00 97.62 86 LEU A O 1
ATOM 684 N N . LEU A 1 87 ? -11.689 -9.063 -3.408 1.00 97.44 87 LEU A N 1
ATOM 685 C CA . LEU A 1 87 ? -11.203 -10.090 -4.340 1.00 97.44 87 LEU A CA 1
ATOM 686 C C . LEU A 1 87 ? -11.065 -9.556 -5.775 1.00 97.44 87 LEU A C 1
ATOM 688 O O . LEU A 1 87 ? -10.060 -9.817 -6.442 1.00 97.44 87 LEU A O 1
ATOM 692 N N . ILE A 1 88 ? -12.032 -8.761 -6.247 1.00 97.94 88 ILE A N 1
ATOM 693 C CA . ILE A 1 88 ? -11.960 -8.085 -7.551 1.00 97.94 88 ILE A CA 1
ATOM 694 C C . ILE A 1 88 ? -10.758 -7.140 -7.591 1.00 97.94 88 ILE A C 1
ATOM 696 O O . ILE A 1 88 ? -10.027 -7.128 -8.581 1.00 97.94 88 ILE A O 1
ATOM 700 N N . CYS A 1 89 ? -10.518 -6.365 -6.534 1.00 98.25 89 CYS A N 1
ATOM 701 C CA . CYS A 1 89 ? -9.372 -5.462 -6.474 1.00 98.25 89 CYS A CA 1
ATOM 702 C C . CYS A 1 89 ? -8.037 -6.219 -6.454 1.00 98.25 89 CYS A C 1
ATOM 704 O O . CYS A 1 89 ? -7.109 -5.828 -7.161 1.00 98.25 89 CYS A O 1
ATOM 706 N N . GLN A 1 90 ? -7.936 -7.306 -5.689 1.00 97.69 90 GLN A N 1
ATOM 707 C CA . GLN A 1 90 ? -6.719 -8.106 -5.571 1.00 97.69 90 GLN A CA 1
ATOM 708 C C . GLN A 1 90 ? -6.402 -8.844 -6.881 1.00 97.69 90 GLN A C 1
ATOM 710 O O . GLN A 1 90 ? -5.375 -8.583 -7.516 1.00 97.69 90 GLN A O 1
ATOM 715 N N . PHE A 1 91 ? -7.297 -9.723 -7.340 1.00 98.19 91 PHE A N 1
ATOM 716 C CA . PHE A 1 91 ? -7.066 -10.522 -8.546 1.00 98.19 91 PHE A CA 1
ATOM 717 C C . PHE A 1 91 ? -7.157 -9.686 -9.822 1.00 98.19 91 PHE A C 1
ATOM 719 O O . PHE A 1 91 ? -6.335 -9.852 -10.726 1.00 98.19 91 PHE A O 1
ATOM 726 N N . GLY A 1 92 ? -8.100 -8.743 -9.892 1.00 98.19 92 GLY A N 1
ATOM 727 C CA . GLY A 1 92 ? -8.186 -7.785 -10.993 1.00 98.19 92 GLY A CA 1
ATOM 728 C C . GLY A 1 92 ? -6.965 -6.868 -11.049 1.00 98.19 92 GLY A C 1
ATOM 729 O O . GLY A 1 92 ? -6.459 -6.594 -12.136 1.00 98.19 92 GLY A O 1
ATOM 730 N N . GLY A 1 93 ? -6.424 -6.464 -9.897 1.00 98.00 93 GLY A N 1
ATOM 731 C CA . GLY A 1 93 ? -5.169 -5.723 -9.814 1.00 98.00 93 GLY A CA 1
ATOM 732 C C . GLY A 1 93 ? -3.994 -6.512 -10.393 1.00 98.00 93 GLY A C 1
ATOM 733 O O . GLY A 1 93 ? -3.296 -6.017 -11.281 1.00 98.00 93 GLY A O 1
ATOM 734 N N . ILE A 1 94 ? -3.823 -7.771 -9.977 1.00 98.00 94 ILE A N 1
ATOM 735 C CA . ILE A 1 94 ? -2.790 -8.663 -10.531 1.00 98.00 94 ILE A CA 1
ATOM 736 C C . ILE A 1 94 ? -2.982 -8.848 -12.042 1.00 98.00 94 ILE A C 1
ATOM 738 O O . ILE A 1 94 ? -2.023 -8.726 -12.802 1.00 98.00 94 ILE A O 1
ATOM 742 N N . PHE A 1 95 ? -4.211 -9.074 -12.509 1.00 98.25 95 PHE A N 1
ATOM 743 C CA . PHE A 1 95 ? -4.504 -9.189 -13.939 1.00 98.25 95 PHE A CA 1
ATOM 744 C C . PHE A 1 95 ? -4.095 -7.937 -14.726 1.00 98.25 95 PHE A C 1
ATOM 746 O O . PHE A 1 95 ? -3.429 -8.046 -15.760 1.00 98.25 95 PHE A O 1
ATOM 753 N N . LEU A 1 96 ? -4.448 -6.742 -14.239 1.00 97.75 96 LEU A N 1
ATOM 754 C CA . LEU A 1 96 ? -4.079 -5.475 -14.875 1.00 97.75 96 LEU A CA 1
ATOM 755 C C . LEU A 1 96 ? -2.560 -5.267 -14.898 1.00 97.75 96 LEU A C 1
ATOM 757 O O . LEU A 1 96 ? -2.023 -4.819 -15.916 1.00 97.75 96 LEU A O 1
ATOM 761 N N . LEU A 1 97 ? -1.869 -5.626 -13.813 1.00 97.19 97 LEU A N 1
ATOM 762 C CA . LEU A 1 97 ? -0.409 -5.610 -13.734 1.00 97.19 97 LEU A CA 1
ATOM 763 C C . LEU A 1 97 ? 0.199 -6.505 -14.820 1.00 97.19 97 LEU A C 1
ATOM 765 O O . LEU A 1 97 ? 1.019 -6.034 -15.610 1.00 97.19 97 LEU A O 1
ATOM 769 N N . LEU A 1 98 ? -0.245 -7.760 -14.918 1.00 96.81 98 LEU A N 1
ATOM 770 C CA . LEU A 1 98 ? 0.257 -8.720 -15.904 1.00 96.81 98 LEU A CA 1
ATOM 771 C C . LEU A 1 98 ? -0.058 -8.293 -17.341 1.00 96.81 98 LEU A C 1
ATOM 773 O O . LEU A 1 98 ? 0.800 -8.405 -18.214 1.00 96.81 98 LEU A O 1
ATOM 777 N N . CYS A 1 99 ? -1.242 -7.730 -17.595 1.00 95.31 99 CYS A N 1
ATOM 778 C CA . CYS A 1 99 ? -1.577 -7.149 -18.897 1.00 95.31 99 CYS A CA 1
ATOM 779 C C . CYS A 1 99 ? -0.615 -6.021 -19.275 1.00 95.31 99 CYS A C 1
ATOM 781 O O . CYS A 1 99 ? -0.204 -5.909 -20.435 1.00 95.31 99 CYS A O 1
ATOM 783 N N . ARG A 1 100 ? -0.250 -5.170 -18.309 1.00 93.44 100 ARG A N 1
ATOM 784 C CA . ARG A 1 100 ? 0.672 -4.062 -18.555 1.00 93.44 100 ARG A CA 1
ATOM 785 C C . ARG A 1 100 ? 2.095 -4.557 -18.805 1.00 93.44 100 ARG A C 1
ATOM 787 O O . ARG A 1 100 ? 2.733 -4.023 -19.716 1.00 93.44 100 ARG A O 1
ATOM 794 N N . VAL A 1 101 ? 2.550 -5.573 -18.064 1.00 93.19 101 VAL A N 1
ATOM 795 C CA . VAL A 1 101 ? 3.826 -6.276 -18.299 1.00 93.19 101 VAL A CA 1
ATOM 796 C C . VAL A 1 101 ? 3.852 -6.847 -19.709 1.00 93.19 101 VAL A C 1
ATOM 798 O O . VAL A 1 101 ? 4.678 -6.421 -20.508 1.00 93.19 101 VAL A O 1
ATOM 801 N N . GLU A 1 102 ? 2.912 -7.730 -20.042 1.00 92.94 102 GLU A N 1
ATOM 802 C CA . GLU A 1 102 ? 2.868 -8.456 -21.316 1.00 92.94 102 GLU A CA 1
ATOM 803 C C . GLU A 1 102 ? 2.831 -7.499 -22.509 1.00 92.94 102 GLU A C 1
ATOM 805 O O . GLU A 1 102 ? 3.595 -7.637 -23.464 1.00 92.94 102 GLU A O 1
ATOM 810 N N . LYS A 1 103 ? 1.994 -6.457 -22.435 1.00 89.56 103 LYS A N 1
ATOM 811 C CA . LYS A 1 103 ? 1.923 -5.428 -23.479 1.00 89.56 103 LYS A CA 1
ATOM 812 C C . LYS A 1 103 ? 3.266 -4.720 -23.676 1.00 89.56 103 LYS A C 1
ATOM 814 O O . LYS A 1 103 ? 3.593 -4.335 -24.803 1.00 89.56 103 LYS A O 1
ATOM 819 N N . ARG A 1 104 ? 4.006 -4.494 -22.586 1.00 86.88 104 ARG A N 1
ATOM 820 C CA . ARG A 1 104 ? 5.239 -3.707 -22.589 1.00 86.88 104 ARG A CA 1
ATOM 821 C C . ARG A 1 104 ? 6.459 -4.530 -22.985 1.00 86.88 104 ARG A C 1
ATOM 823 O O . ARG A 1 104 ? 7.237 -4.068 -23.815 1.00 86.88 104 ARG A O 1
ATOM 830 N N . THR A 1 105 ? 6.647 -5.692 -22.377 1.00 87.75 105 THR A N 1
ATOM 831 C CA . THR A 1 105 ? 7.815 -6.551 -22.600 1.00 87.75 105 THR A CA 1
ATOM 832 C C . THR A 1 105 ? 7.651 -7.368 -23.874 1.00 87.75 105 THR A C 1
ATOM 834 O O . THR A 1 105 ? 8.635 -7.607 -24.569 1.00 87.75 105 THR A O 1
ATOM 837 N N . ARG A 1 106 ? 6.405 -7.748 -24.211 1.00 87.75 106 ARG A N 1
ATOM 838 C CA . ARG A 1 106 ? 6.068 -8.734 -25.254 1.00 87.75 106 ARG A CA 1
ATOM 839 C C . ARG A 1 106 ? 6.824 -10.049 -25.076 1.00 87.75 106 ARG A C 1
ATOM 841 O O . ARG A 1 106 ? 7.111 -10.740 -26.051 1.00 87.75 106 ARG A O 1
ATOM 848 N N . ASP A 1 107 ? 7.159 -10.351 -23.828 1.00 90.12 107 ASP A N 1
ATOM 849 C CA . ASP A 1 107 ? 7.900 -11.530 -23.430 1.00 90.12 107 ASP A CA 1
ATOM 850 C C . ASP A 1 107 ? 7.077 -12.300 -22.401 1.00 90.12 107 ASP A C 1
ATOM 852 O O . ASP A 1 107 ? 6.942 -11.892 -21.242 1.00 90.12 107 ASP A O 1
ATOM 856 N N . HIS A 1 108 ? 6.546 -13.435 -22.853 1.00 93.69 108 HIS A N 1
ATOM 857 C CA . HIS A 1 108 ? 5.743 -14.336 -22.042 1.00 93.69 108 HIS A CA 1
ATOM 858 C C . HIS A 1 108 ? 6.497 -14.833 -20.810 1.00 93.69 108 HIS A C 1
ATOM 860 O O . HIS A 1 108 ? 5.876 -15.029 -19.767 1.00 93.69 108 HIS A O 1
ATOM 866 N N . LEU A 1 109 ? 7.821 -15.007 -20.892 1.00 94.38 109 LEU A N 1
ATOM 867 C CA . LEU A 1 109 ? 8.613 -15.433 -19.744 1.00 94.38 109 LEU A CA 1
ATOM 868 C C . LEU A 1 109 ? 8.595 -14.358 -18.656 1.00 94.38 109 LEU A C 1
ATOM 870 O O . LEU A 1 109 ? 8.386 -14.684 -17.492 1.00 94.38 109 LEU A O 1
ATOM 874 N N . VAL A 1 110 ? 8.740 -13.080 -19.018 1.00 94.25 110 VAL A N 1
ATOM 875 C CA . VAL A 1 110 ? 8.695 -11.975 -18.044 1.00 94.25 110 VAL A CA 1
ATOM 876 C C . VAL A 1 110 ? 7.311 -11.863 -17.406 1.00 94.25 110 VAL A C 1
ATOM 878 O O . VAL A 1 110 ? 7.206 -11.637 -16.199 1.00 94.25 110 VAL A O 1
ATOM 881 N N . THR A 1 111 ? 6.247 -12.081 -18.177 1.00 95.56 111 THR A N 1
ATO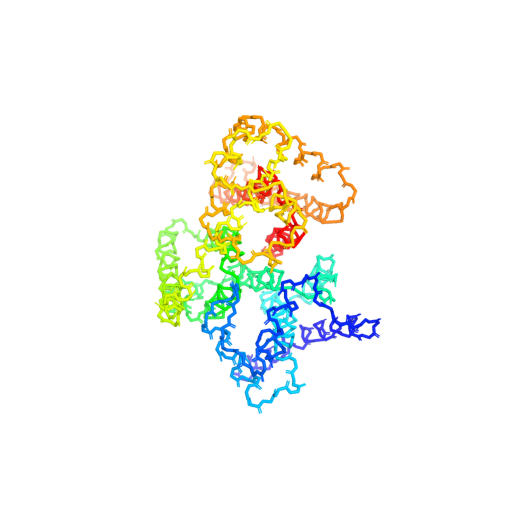M 882 C CA . THR A 1 111 ? 4.871 -12.113 -17.663 1.00 95.56 111 THR A CA 1
ATOM 883 C C . THR A 1 111 ? 4.657 -13.278 -16.692 1.00 95.56 111 THR A C 1
ATOM 885 O O . THR A 1 111 ? 4.110 -13.074 -15.609 1.00 95.56 111 THR A O 1
ATOM 888 N N . VAL A 1 112 ? 5.143 -14.481 -17.019 1.00 96.94 112 VAL A N 1
ATOM 889 C CA . VAL A 1 112 ? 5.091 -15.649 -16.120 1.00 96.94 112 VAL A CA 1
ATOM 890 C C . VAL A 1 112 ? 5.899 -15.398 -14.846 1.00 96.94 112 VAL A C 1
ATOM 892 O O . VAL A 1 112 ? 5.393 -15.624 -13.751 1.00 96.94 112 VAL A O 1
ATOM 895 N N . LEU A 1 113 ? 7.121 -14.874 -14.961 1.00 96.50 113 LEU A N 1
ATOM 896 C CA . LEU A 1 113 ? 7.959 -14.532 -13.810 1.00 96.50 113 LEU A CA 1
ATOM 897 C C . LEU A 1 113 ? 7.317 -13.451 -12.930 1.00 96.50 113 LEU A C 1
ATOM 899 O O . LEU A 1 113 ? 7.421 -13.531 -11.710 1.00 96.50 113 LEU A O 1
ATOM 903 N N . SER A 1 114 ? 6.606 -12.487 -13.522 1.00 96.25 114 SER A N 1
ATOM 904 C CA . SER A 1 114 ? 5.846 -11.477 -12.773 1.00 96.25 114 SER A CA 1
ATOM 905 C C . SER A 1 114 ? 4.705 -12.113 -11.976 1.00 96.25 114 SER A C 1
ATOM 907 O O . SER A 1 114 ? 4.514 -11.782 -10.809 1.00 96.25 114 SER A O 1
ATOM 909 N N . ALA A 1 115 ? 3.974 -13.062 -12.572 1.00 97.00 115 ALA A N 1
ATOM 910 C CA . ALA A 1 115 ? 2.909 -13.786 -11.878 1.00 97.00 115 ALA A CA 1
ATOM 911 C C . ALA A 1 115 ? 3.460 -14.648 -10.733 1.00 97.00 115 ALA A C 1
ATOM 913 O O . ALA A 1 115 ? 2.890 -14.651 -9.644 1.00 97.00 115 ALA A O 1
ATOM 914 N N . LEU A 1 116 ? 4.594 -15.323 -10.951 1.00 96.75 116 LEU A N 1
ATOM 915 C CA . LEU A 1 116 ? 5.284 -16.095 -9.915 1.00 96.75 116 LEU A CA 1
ATOM 916 C C . LEU A 1 116 ? 5.804 -15.204 -8.784 1.00 96.75 116 LEU A C 1
ATOM 918 O O . LEU A 1 116 ? 5.698 -15.588 -7.624 1.00 96.75 116 LEU A O 1
ATOM 922 N N . LEU A 1 117 ? 6.319 -14.012 -9.097 1.00 96.12 117 LEU A N 1
ATOM 923 C CA . LEU A 1 117 ? 6.736 -13.036 -8.092 1.00 96.12 117 LEU A CA 1
ATOM 924 C C . LEU A 1 117 ? 5.542 -12.561 -7.252 1.00 96.12 117 LEU A C 1
ATOM 926 O O . LEU A 1 117 ? 5.628 -12.548 -6.026 1.00 96.12 117 LEU A O 1
ATOM 930 N N . CYS A 1 118 ? 4.415 -12.221 -7.890 1.00 96.44 118 CYS A N 1
ATOM 931 C CA . CYS A 1 118 ? 3.182 -11.880 -7.179 1.00 96.44 118 CYS A CA 1
ATOM 932 C C . CYS A 1 118 ? 2.716 -13.035 -6.286 1.00 96.44 118 CYS A C 1
ATOM 934 O O . CYS A 1 118 ? 2.411 -12.801 -5.122 1.00 96.44 118 CYS A O 1
ATOM 936 N N . ALA A 1 119 ? 2.715 -14.272 -6.791 1.00 95.31 119 ALA A N 1
ATOM 937 C CA . ALA A 1 119 ? 2.361 -15.448 -6.002 1.00 95.31 119 ALA A CA 1
ATOM 938 C C . ALA A 1 119 ? 3.290 -15.609 -4.790 1.00 95.31 119 ALA A C 1
ATOM 940 O O . ALA A 1 119 ? 2.818 -15.687 -3.662 1.00 95.31 119 ALA A O 1
ATOM 941 N N . ALA A 1 120 ? 4.607 -15.572 -5.001 1.00 94.19 120 ALA A N 1
ATOM 942 C CA . ALA A 1 120 ? 5.596 -15.744 -3.940 1.00 94.19 120 ALA A CA 1
ATOM 943 C C . ALA A 1 120 ? 5.456 -14.709 -2.812 1.00 94.19 120 ALA A C 1
ATOM 945 O O . ALA A 1 120 ? 5.697 -15.035 -1.654 1.00 94.19 120 ALA A O 1
ATOM 946 N N . LEU A 1 121 ? 5.057 -13.475 -3.139 1.00 94.38 121 LEU A N 1
ATOM 947 C CA . LEU A 1 121 ? 4.946 -12.383 -2.170 1.00 94.38 121 LEU A CA 1
ATOM 948 C C . LEU A 1 121 ? 3.557 -12.260 -1.529 1.00 94.38 121 LEU A C 1
ATOM 950 O O . LEU A 1 121 ? 3.461 -11.721 -0.425 1.00 94.38 121 LEU A O 1
ATOM 954 N N . LEU A 1 122 ? 2.496 -12.697 -2.219 1.00 95.00 122 LEU A N 1
ATOM 955 C CA . LEU A 1 122 ? 1.108 -12.389 -1.854 1.00 95.00 122 LEU A CA 1
ATOM 956 C C . LEU A 1 122 ? 0.233 -13.605 -1.587 1.00 95.00 122 LEU A C 1
ATOM 958 O O . LEU A 1 122 ? -0.889 -13.400 -1.151 1.00 95.00 122 LEU A O 1
ATOM 962 N N . TYR A 1 123 ? 0.683 -14.838 -1.826 1.00 93.75 123 TYR A N 1
ATOM 963 C CA . TYR A 1 123 ? -0.211 -16.003 -1.794 1.00 93.75 123 TYR A CA 1
ATOM 964 C C . TYR A 1 123 ? -1.055 -16.106 -0.513 1.00 93.75 123 TYR A C 1
ATOM 966 O O . TYR A 1 123 ? -2.262 -16.304 -0.595 1.00 93.75 123 TYR A O 1
ATOM 974 N N . VAL A 1 124 ? -0.442 -15.879 0.654 1.00 92.44 124 VAL A N 1
ATOM 975 C CA . VAL A 1 124 ? -1.150 -15.845 1.947 1.00 92.44 124 VAL A CA 1
ATOM 976 C C . VAL A 1 124 ? -2.216 -14.744 1.968 1.00 92.44 124 VAL A C 1
ATOM 978 O O . VAL A 1 124 ? -3.355 -15.001 2.333 1.00 92.44 124 VAL A O 1
ATOM 981 N N . HIS A 1 125 ? -1.884 -13.550 1.481 1.00 94.19 125 HIS A N 1
ATOM 982 C CA . HIS A 1 125 ? -2.772 -12.380 1.424 1.00 94.19 125 HIS A CA 1
ATOM 983 C C . HIS A 1 125 ? -3.873 -12.457 0.357 1.00 94.19 125 HIS A C 1
ATOM 985 O O . HIS A 1 125 ? -4.772 -11.615 0.327 1.00 94.19 125 HIS A O 1
ATOM 991 N N . LEU A 1 126 ? -3.785 -13.433 -0.550 1.00 94.50 126 LEU A N 1
ATOM 992 C CA . LEU A 1 126 ? -4.856 -13.759 -1.491 1.00 94.50 126 LEU A CA 1
ATOM 993 C C . LEU A 1 126 ? -5.895 -14.695 -0.866 1.00 94.50 126 LEU A C 1
ATOM 995 O O . LEU A 1 126 ? -6.982 -14.815 -1.413 1.00 94.50 126 LEU A O 1
ATOM 999 N N . ILE A 1 127 ? -5.571 -15.348 0.255 1.00 94.62 127 ILE A N 1
ATOM 1000 C CA . ILE A 1 127 ? -6.481 -16.217 1.017 1.00 94.62 127 ILE A CA 1
ATOM 1001 C C . ILE A 1 127 ? -7.027 -15.454 2.230 1.00 94.62 127 ILE A C 1
ATOM 1003 O O . ILE A 1 127 ? -8.239 -15.404 2.440 1.00 94.62 127 ILE A O 1
ATOM 1007 N N . PHE A 1 128 ? -6.131 -14.819 2.991 1.00 94.12 128 PHE A N 1
ATOM 1008 C CA . PHE A 1 128 ? -6.445 -13.914 4.094 1.00 94.12 128 PHE A CA 1
ATOM 1009 C C . PHE A 1 128 ? -6.571 -12.495 3.549 1.00 94.12 128 PHE A C 1
ATOM 1011 O O . PHE A 1 128 ? -5.607 -11.739 3.419 1.00 94.12 128 PHE A O 1
ATOM 1018 N N . VAL A 1 129 ? -7.787 -12.177 3.130 1.00 94.00 129 VAL A N 1
ATOM 1019 C CA . VAL A 1 129 ? -8.123 -10.955 2.421 1.00 94.00 129 VAL A CA 1
ATOM 1020 C C . VAL A 1 129 ? -8.164 -9.790 3.401 1.00 94.00 129 VAL A C 1
ATOM 1022 O O . VAL A 1 129 ? -8.785 -9.858 4.463 1.00 94.00 129 VAL A O 1
ATOM 1025 N N . GLN A 1 130 ? -7.515 -8.695 3.010 1.00 94.44 130 GLN A N 1
ATOM 1026 C CA . GLN A 1 130 ? -7.412 -7.509 3.843 1.00 94.44 130 GLN A CA 1
ATOM 1027 C C . GLN A 1 130 ? -7.368 -6.216 3.021 1.00 94.44 130 GLN A C 1
ATOM 1029 O O . GLN A 1 130 ? -6.655 -6.136 2.008 1.00 94.44 130 GLN A O 1
ATOM 1034 N N . TYR A 1 131 ? -8.050 -5.158 3.475 1.00 94.69 131 TYR A N 1
ATOM 1035 C CA . TYR A 1 131 ? -8.068 -3.865 2.778 1.00 94.69 131 TYR A CA 1
ATOM 1036 C C . TYR A 1 131 ? -6.671 -3.235 2.614 1.00 94.69 131 TYR A C 1
ATOM 1038 O O . TYR A 1 131 ? -6.393 -2.619 1.584 1.00 94.69 131 TYR A O 1
ATOM 1046 N N . SER A 1 132 ? -5.757 -3.400 3.583 1.00 95.38 132 SER A N 1
ATOM 1047 C CA . SER A 1 132 ? -4.426 -2.761 3.534 1.00 95.38 132 SER A CA 1
ATOM 1048 C C . SER A 1 132 ? -3.548 -3.369 2.444 1.00 95.38 132 SER A C 1
ATOM 1050 O O . SER A 1 132 ? -2.925 -2.644 1.667 1.00 95.38 132 SER A O 1
ATOM 1052 N N . VAL A 1 133 ? -3.539 -4.701 2.344 1.00 96.44 133 VAL A N 1
ATOM 1053 C CA . VAL A 1 133 ? -2.799 -5.401 1.287 1.00 96.44 133 VAL A CA 1
ATOM 1054 C C . VAL A 1 133 ? -3.443 -5.171 -0.074 1.00 96.44 133 VAL A C 1
ATOM 1056 O O . VAL A 1 133 ? -2.739 -4.972 -1.063 1.00 96.44 133 VAL A O 1
ATOM 1059 N N . THR A 1 134 ? -4.774 -5.087 -0.120 1.00 98.00 134 THR A N 1
ATOM 1060 C CA . THR A 1 134 ? -5.506 -4.712 -1.336 1.00 98.00 134 THR A CA 1
ATOM 1061 C C . THR A 1 134 ? -5.052 -3.347 -1.856 1.00 98.00 134 THR A C 1
ATOM 1063 O O . THR A 1 134 ? -4.721 -3.229 -3.035 1.00 98.00 134 THR A O 1
ATOM 1066 N N . VAL A 1 135 ? -4.915 -2.336 -0.987 1.00 98.31 135 VAL A N 1
ATOM 1067 C CA . VAL A 1 135 ? -4.321 -1.037 -1.357 1.00 98.31 135 VAL A CA 1
ATOM 1068 C C . VAL A 1 135 ? -2.893 -1.192 -1.889 1.00 98.31 135 VAL A C 1
ATOM 1070 O O . VAL A 1 135 ? -2.568 -0.614 -2.928 1.00 98.31 135 VAL A O 1
ATOM 1073 N N . GLY A 1 136 ? -2.054 -1.999 -1.234 1.00 98.06 136 GLY A N 1
ATOM 1074 C CA . GLY A 1 136 ? -0.701 -2.297 -1.711 1.00 98.06 136 GLY A CA 1
ATOM 1075 C C . GLY A 1 136 ? -0.679 -2.875 -3.130 1.00 98.06 136 GLY A C 1
ATOM 1076 O O . GLY A 1 136 ? 0.108 -2.425 -3.965 1.00 98.06 136 GLY A O 1
ATOM 1077 N N . ILE A 1 137 ? -1.588 -3.805 -3.439 1.00 98.44 137 ILE A N 1
ATOM 1078 C CA . ILE A 1 137 ? -1.746 -4.392 -4.778 1.00 98.44 137 ILE A CA 1
ATOM 1079 C C . ILE A 1 137 ? -2.199 -3.336 -5.790 1.00 98.44 137 ILE A C 1
ATOM 1081 O O . ILE A 1 137 ? -1.600 -3.229 -6.860 1.00 98.44 137 ILE A O 1
ATOM 1085 N N . LEU A 1 138 ? -3.197 -2.507 -5.465 1.00 98.69 138 LEU A N 1
ATOM 1086 C CA . LEU A 1 138 ? -3.644 -1.428 -6.357 1.00 98.69 138 LEU A CA 1
ATOM 1087 C C . LEU A 1 138 ? -2.498 -0.458 -6.687 1.00 98.69 138 LEU A C 1
ATOM 1089 O O . LEU A 1 138 ? -2.319 -0.067 -7.843 1.00 98.69 138 LEU A O 1
ATOM 1093 N N . ILE A 1 139 ? -1.668 -0.116 -5.699 1.00 98.44 139 ILE A N 1
ATOM 1094 C CA . ILE A 1 139 ? -0.505 0.760 -5.898 1.00 98.44 139 ILE A CA 1
ATOM 1095 C C . ILE A 1 139 ? 0.604 0.055 -6.686 1.00 98.44 139 ILE A C 1
ATOM 1097 O O . ILE A 1 139 ? 1.255 0.699 -7.512 1.00 98.44 139 ILE A O 1
ATOM 1101 N N . ALA A 1 140 ? 0.783 -1.257 -6.525 1.00 98.12 140 ALA A N 1
ATOM 1102 C CA . ALA A 1 140 ? 1.679 -2.052 -7.363 1.00 98.12 140 ALA A CA 1
ATOM 1103 C C . ALA A 1 140 ? 1.291 -1.997 -8.852 1.00 98.12 140 ALA A C 1
ATOM 1105 O O . ALA A 1 140 ? 2.173 -1.878 -9.715 1.00 98.12 140 ALA A O 1
ATOM 1106 N N . VAL A 1 141 ? -0.010 -1.998 -9.173 1.00 98.19 141 VAL A N 1
ATOM 1107 C CA . VAL A 1 141 ? -0.487 -1.771 -10.550 1.00 98.19 141 VAL A CA 1
ATOM 1108 C C . VAL A 1 141 ? -0.082 -0.381 -11.039 1.00 98.19 141 VAL A C 1
ATOM 1110 O O . VAL A 1 141 ? 0.446 -0.243 -12.144 1.00 98.19 141 VAL A O 1
ATOM 1113 N N . CYS A 1 142 ? -0.275 0.652 -10.216 1.00 97.81 142 CYS A N 1
ATOM 1114 C CA . CYS A 1 142 ? 0.086 2.030 -10.557 1.00 97.81 142 CYS A CA 1
ATOM 1115 C C . CYS A 1 142 ? 1.594 2.196 -10.799 1.00 97.81 142 CYS A C 1
ATOM 1117 O O . CYS A 1 142 ? 1.989 2.784 -11.805 1.00 97.81 142 CYS A O 1
ATOM 1119 N N . ILE A 1 143 ? 2.435 1.631 -9.928 1.00 96.69 143 ILE A N 1
ATOM 1120 C CA . ILE A 1 143 ? 3.899 1.609 -10.074 1.00 96.69 143 ILE A CA 1
ATOM 1121 C C . ILE A 1 143 ? 4.296 0.938 -11.384 1.00 96.69 143 ILE A C 1
ATOM 1123 O O . ILE A 1 143 ? 5.065 1.507 -12.157 1.00 96.69 143 ILE A O 1
ATOM 1127 N N . THR A 1 144 ? 3.726 -0.233 -11.669 1.00 95.19 144 THR A N 1
ATOM 1128 C CA . THR A 1 144 ? 3.952 -0.946 -12.929 1.00 95.19 144 THR A CA 1
ATOM 1129 C C . THR A 1 144 ? 3.592 -0.068 -14.122 1.00 95.19 144 THR A C 1
ATOM 1131 O O . THR A 1 144 ? 4.357 0.043 -15.080 1.00 95.19 144 THR A O 1
ATOM 1134 N N . TRP A 1 145 ? 2.453 0.619 -14.062 1.00 93.88 145 TRP A N 1
ATOM 1135 C CA . TRP A 1 145 ? 2.029 1.537 -15.113 1.00 93.88 145 TRP A CA 1
ATOM 1136 C C . TRP A 1 145 ? 3.025 2.675 -15.322 1.00 93.88 145 TRP A C 1
ATOM 1138 O O . TRP A 1 145 ? 3.393 2.953 -16.463 1.00 93.88 145 TRP A O 1
ATOM 1148 N N . PHE A 1 146 ? 3.493 3.294 -14.236 1.00 92.88 146 PHE A N 1
ATOM 1149 C CA . PHE A 1 146 ? 4.457 4.388 -14.284 1.00 92.88 146 PHE A CA 1
ATOM 1150 C C . PHE A 1 146 ? 5.812 3.941 -14.822 1.00 92.88 146 PHE A C 1
ATOM 1152 O O . PHE A 1 146 ? 6.361 4.630 -15.675 1.00 92.88 146 PHE A O 1
ATOM 1159 N N . LEU A 1 147 ? 6.320 2.776 -14.414 1.00 91.25 147 LEU A N 1
ATOM 1160 C CA . LEU A 1 147 ? 7.592 2.224 -14.900 1.00 91.25 147 LEU A CA 1
ATOM 1161 C C . LEU A 1 147 ? 7.553 1.802 -16.369 1.00 91.25 147 LEU A C 1
ATOM 1163 O O . LEU A 1 147 ? 8.591 1.719 -17.025 1.00 91.25 147 LEU A O 1
ATOM 1167 N N . THR A 1 148 ? 6.362 1.553 -16.904 1.00 90.12 148 THR A N 1
ATOM 1168 C CA . THR A 1 148 ? 6.176 1.077 -18.277 1.00 90.12 148 THR A CA 1
ATOM 1169 C C . THR A 1 148 ? 5.695 2.161 -19.239 1.00 90.12 148 THR A C 1
ATOM 1171 O O . THR A 1 148 ? 5.501 1.856 -20.416 1.00 90.12 148 THR A O 1
ATOM 1174 N N . LEU A 1 149 ? 5.577 3.418 -18.784 1.00 88.56 149 LEU A N 1
ATOM 1175 C CA . LEU A 1 149 ? 5.228 4.559 -19.635 1.00 88.56 149 LEU A CA 1
ATOM 1176 C C . LEU A 1 149 ? 6.160 4.670 -20.850 1.00 88.56 149 LEU A C 1
ATOM 1178 O O . LEU A 1 149 ? 7.378 4.468 -20.748 1.00 88.56 149 LEU A O 1
ATOM 1182 N N . GLU A 1 150 ? 5.588 5.009 -21.999 1.00 85.88 150 GLU A N 1
ATOM 1183 C CA . GLU A 1 150 ? 6.287 5.188 -23.271 1.00 85.88 150 GLU A CA 1
ATOM 1184 C C . GLU A 1 150 ? 6.449 6.670 -23.649 1.00 85.88 150 GLU A C 1
ATOM 1186 O O . GLU A 1 150 ? 5.850 7.570 -23.057 1.00 85.88 150 GLU A O 1
ATOM 1191 N N . LYS A 1 151 ? 7.321 6.948 -24.630 1.00 83.38 151 LYS A N 1
ATOM 1192 C CA . LYS A 1 151 ? 7.679 8.324 -25.028 1.00 83.38 151 LYS A CA 1
ATOM 1193 C C . LYS A 1 151 ? 6.484 9.117 -25.574 1.00 83.38 151 LYS A C 1
ATOM 1195 O O . LYS A 1 151 ? 6.431 10.332 -25.396 1.00 83.38 151 LYS A O 1
ATOM 1200 N N . ASP A 1 152 ? 5.558 8.449 -26.248 1.00 85.75 152 ASP A N 1
ATOM 1201 C CA . ASP A 1 152 ? 4.309 9.001 -26.777 1.00 85.75 152 ASP A CA 1
ATOM 1202 C C . ASP A 1 152 ? 3.263 9.229 -25.675 1.00 85.75 152 ASP A C 1
ATOM 1204 O O . ASP A 1 152 ? 2.618 10.282 -25.646 1.00 85.75 152 ASP A O 1
ATOM 1208 N N . GLU A 1 153 ? 3.160 8.311 -24.710 1.00 87.06 153 GLU A N 1
ATOM 1209 C CA . GLU A 1 153 ? 2.293 8.448 -23.528 1.00 87.06 153 GLU A CA 1
ATOM 1210 C C . GLU A 1 153 ? 2.686 9.674 -22.689 1.00 87.06 153 GLU A C 1
ATOM 1212 O O . GLU A 1 153 ? 1.832 10.377 -22.160 1.00 87.06 153 GLU A O 1
ATOM 1217 N N . ILE A 1 154 ? 3.975 10.014 -22.643 1.00 83.94 154 ILE A N 1
ATOM 1218 C CA . ILE A 1 154 ? 4.464 11.202 -21.931 1.00 83.94 154 ILE A CA 1
ATOM 1219 C C . ILE A 1 154 ? 4.617 12.437 -22.824 1.00 83.94 154 ILE A C 1
ATOM 1221 O O . ILE A 1 154 ? 5.096 13.461 -22.338 1.00 83.94 154 ILE A O 1
ATOM 1225 N N . ALA A 1 155 ? 4.246 12.385 -24.111 1.00 83.19 155 ALA A N 1
ATOM 1226 C CA . ALA A 1 155 ? 4.547 13.438 -25.089 1.00 83.19 155 ALA A CA 1
ATOM 1227 C C . ALA A 1 155 ? 3.807 14.765 -24.844 1.00 83.19 155 ALA A C 1
ATOM 1229 O O . ALA A 1 155 ? 4.312 15.822 -25.229 1.00 83.19 155 ALA A O 1
ATOM 1230 N N . SER A 1 156 ? 2.649 14.733 -24.182 1.00 86.19 156 SER A N 1
ATOM 1231 C CA . SER A 1 156 ? 1.865 15.909 -23.780 1.00 86.19 156 SER A CA 1
ATOM 1232 C C . SER A 1 156 ? 1.125 15.646 -22.465 1.00 86.19 156 SER A C 1
ATOM 1234 O O . SER A 1 156 ? 0.958 14.491 -22.081 1.00 86.19 156 SER A O 1
ATOM 1236 N N . ILE A 1 157 ? 0.643 16.699 -21.788 1.00 86.38 157 ILE A N 1
ATOM 1237 C CA . ILE A 1 157 ? -0.168 16.552 -20.561 1.00 86.38 157 ILE A CA 1
ATOM 1238 C C . ILE A 1 157 ? -1.420 15.715 -20.848 1.00 86.38 157 ILE A C 1
ATOM 1240 O O . ILE A 1 157 ? -1.744 14.810 -20.090 1.00 86.38 157 ILE A O 1
ATOM 1244 N N . ARG A 1 158 ? -2.092 15.966 -21.979 1.00 89.69 158 ARG A N 1
ATOM 1245 C CA . ARG A 1 158 ? -3.283 15.208 -22.385 1.00 89.69 158 ARG A CA 1
ATOM 1246 C C . ARG A 1 158 ? -2.971 13.727 -22.614 1.00 89.69 158 ARG A C 1
ATOM 1248 O O . ARG A 1 158 ? -3.743 12.885 -22.171 1.00 89.69 158 ARG A O 1
ATOM 1255 N N . SER A 1 159 ? -1.851 13.421 -23.275 1.00 89.56 159 SER A N 1
ATOM 1256 C CA . SER A 1 159 ? -1.407 12.035 -23.486 1.00 89.56 159 SER A CA 1
ATOM 1257 C C . SER A 1 159 ? -1.126 11.343 -22.154 1.00 89.56 159 SER A C 1
ATOM 1259 O O . SER A 1 159 ? -1.609 10.235 -21.924 1.00 89.56 159 SER A O 1
ATOM 1261 N N . LEU A 1 160 ? -0.450 12.043 -21.235 1.00 89.31 160 LEU A N 1
ATOM 1262 C CA . LEU A 1 160 ? -0.113 11.506 -19.921 1.00 89.31 160 LEU A CA 1
ATOM 1263 C C . LEU A 1 160 ? -1.369 11.222 -19.098 1.00 89.31 160 LEU A C 1
ATOM 1265 O O . LEU A 1 160 ? -1.532 10.113 -18.604 1.00 89.31 160 LEU A O 1
ATOM 1269 N N . LEU A 1 161 ? -2.281 12.191 -18.986 1.00 90.38 161 LEU A N 1
ATOM 1270 C CA . LEU A 1 161 ? -3.530 12.020 -18.239 1.00 90.38 161 LEU A CA 1
ATOM 1271 C C . LEU A 1 161 ? -4.398 10.905 -18.834 1.00 90.38 161 LEU A C 1
ATOM 1273 O O . LEU A 1 161 ? -4.942 10.095 -18.091 1.00 90.38 161 LEU A O 1
ATOM 1277 N N . SER A 1 162 ? -4.479 10.817 -20.165 1.00 91.00 162 SER A N 1
ATOM 1278 C CA . SER A 1 162 ? -5.214 9.740 -20.835 1.00 91.00 162 SER A CA 1
ATOM 1279 C C . SER A 1 162 ? -4.583 8.368 -20.589 1.00 91.00 162 SER A C 1
ATOM 1281 O O . SER A 1 162 ? -5.304 7.389 -20.423 1.00 91.00 162 SER A O 1
ATOM 1283 N N . SER A 1 163 ? -3.251 8.287 -20.566 1.00 89.94 163 SER A N 1
ATOM 1284 C CA . SER A 1 163 ? -2.518 7.031 -20.350 1.00 89.94 163 SER A CA 1
ATOM 1285 C C . SER A 1 163 ? -2.532 6.603 -18.880 1.00 89.94 163 SER A C 1
ATOM 1287 O O . SER A 1 163 ? -2.479 5.411 -18.581 1.00 89.94 163 SER A O 1
ATOM 1289 N N . CYS A 1 164 ? -2.647 7.570 -17.966 1.00 92.81 164 CYS A N 1
ATOM 1290 C CA . CYS A 1 164 ? -2.682 7.367 -16.521 1.00 92.81 164 CYS A CA 1
ATOM 1291 C C . CYS A 1 164 ? -4.101 7.381 -15.928 1.00 92.81 164 CYS A C 1
ATOM 1293 O O . CYS A 1 164 ? -4.231 7.475 -14.709 1.00 92.81 164 CYS A O 1
ATOM 1295 N N . ILE A 1 165 ? -5.159 7.252 -16.737 1.00 94.81 165 ILE A N 1
ATOM 1296 C CA . ILE A 1 165 ? -6.535 7.206 -16.218 1.00 94.81 165 ILE A CA 1
ATOM 1297 C C . ILE A 1 165 ? -6.766 5.992 -15.311 1.00 94.81 165 ILE A C 1
ATOM 1299 O O . ILE A 1 165 ? -7.363 6.131 -14.249 1.00 94.81 165 ILE A O 1
ATOM 1303 N N . VAL A 1 166 ? -6.224 4.825 -15.681 1.00 95.75 166 VAL A N 1
ATOM 1304 C CA . VAL A 1 166 ? -6.297 3.613 -14.853 1.00 95.75 166 VAL A CA 1
ATOM 1305 C C . VAL A 1 166 ? -5.566 3.834 -13.521 1.00 95.75 166 VAL A C 1
ATOM 1307 O O . VAL A 1 166 ? -6.221 3.723 -12.489 1.00 95.75 166 VAL A O 1
ATOM 1310 N N . PRO A 1 167 ? -4.280 4.251 -13.490 1.00 96.81 167 PRO A N 1
ATOM 1311 C CA . PRO A 1 167 ? -3.617 4.638 -12.245 1.00 96.81 167 PRO A CA 1
ATOM 1312 C C . PRO A 1 167 ? -4.368 5.677 -11.409 1.00 96.81 167 PRO A C 1
ATOM 1314 O O . PRO A 1 167 ? -4.409 5.554 -10.191 1.00 96.81 167 PRO A O 1
ATOM 1317 N N . LEU A 1 168 ? -4.973 6.693 -12.033 1.00 97.12 168 LEU A N 1
ATOM 1318 C CA . LEU A 1 168 ? -5.716 7.733 -11.320 1.00 97.12 168 LEU A CA 1
ATOM 1319 C C . LEU A 1 168 ? -6.945 7.158 -10.603 1.00 97.12 168 LEU A C 1
ATOM 1321 O O . LEU A 1 168 ? -7.175 7.473 -9.435 1.00 97.12 168 LEU A O 1
ATOM 1325 N N . VAL A 1 169 ? -7.703 6.293 -11.285 1.00 97.62 169 VAL A N 1
ATOM 1326 C CA . VAL A 1 169 ? -8.864 5.600 -10.711 1.00 97.62 169 VAL A CA 1
ATOM 1327 C C . VAL A 1 169 ? -8.428 4.646 -9.605 1.00 97.62 169 VAL A C 1
ATOM 1329 O O . VAL A 1 169 ? -9.010 4.679 -8.527 1.00 97.62 169 VAL A O 1
ATOM 1332 N N . LEU A 1 170 ? -7.383 3.843 -9.825 1.00 98.38 170 LEU A N 1
ATOM 1333 C CA . LEU A 1 170 ? -6.900 2.888 -8.824 1.00 98.38 170 LEU A CA 1
ATOM 1334 C C . LEU A 1 170 ? -6.321 3.581 -7.584 1.00 98.38 170 LEU A C 1
ATOM 1336 O O . LEU A 1 170 ? -6.591 3.135 -6.476 1.00 98.38 170 LEU A O 1
ATOM 1340 N N . LEU A 1 171 ? -5.584 4.687 -7.740 1.00 98.19 171 LEU A N 1
ATOM 1341 C CA . LEU A 1 171 ? -5.109 5.494 -6.608 1.00 98.19 171 LEU A CA 1
ATOM 1342 C C . LEU A 1 171 ? -6.268 6.150 -5.854 1.00 98.19 171 LEU A C 1
ATOM 1344 O O . LEU A 1 171 ? -6.237 6.205 -4.630 1.00 98.19 171 LEU A O 1
ATOM 1348 N N . SER A 1 172 ? -7.287 6.630 -6.568 1.00 98.19 172 SER A N 1
ATOM 1349 C CA . SER A 1 172 ? -8.492 7.204 -5.956 1.00 98.19 172 SER A CA 1
ATOM 1350 C C . SER A 1 172 ? -9.289 6.148 -5.188 1.00 98.19 172 SER A C 1
ATOM 1352 O O . SER A 1 172 ? -9.710 6.393 -4.062 1.00 98.19 172 SER A O 1
ATOM 1354 N N . LEU A 1 173 ? -9.434 4.949 -5.758 1.00 98.44 173 LEU A N 1
ATOM 1355 C CA . LEU A 1 173 ? -10.088 3.815 -5.112 1.00 98.44 173 LEU A CA 1
ATOM 1356 C C . LEU A 1 173 ? -9.308 3.344 -3.880 1.00 98.44 173 LEU A C 1
ATOM 1358 O O . LEU A 1 173 ? -9.901 3.149 -2.824 1.00 98.44 173 LEU A O 1
ATOM 1362 N N . ALA A 1 174 ? -7.985 3.215 -3.999 1.00 98.44 174 ALA A N 1
ATOM 1363 C CA . ALA A 1 174 ? -7.102 2.888 -2.887 1.00 98.44 174 ALA A CA 1
ATOM 1364 C C . ALA A 1 174 ? -7.229 3.915 -1.754 1.00 98.44 174 ALA A C 1
ATOM 1366 O O . ALA A 1 174 ? -7.360 3.537 -0.591 1.00 98.44 174 ALA A O 1
ATOM 1367 N N . PHE A 1 175 ? -7.272 5.205 -2.103 1.00 98.31 175 PHE A N 1
ATOM 1368 C CA . PHE A 1 175 ? -7.452 6.291 -1.145 1.00 98.31 175 PHE A CA 1
ATOM 1369 C C . PHE A 1 175 ? -8.802 6.204 -0.430 1.00 98.31 175 PHE A C 1
ATOM 1371 O O . PHE A 1 175 ? -8.845 6.354 0.786 1.00 98.31 175 PHE A O 1
ATOM 1378 N N . CYS A 1 176 ? -9.888 5.894 -1.144 1.00 98.12 176 CYS A N 1
ATOM 1379 C CA . CYS A 1 176 ? -11.186 5.651 -0.515 1.00 98.12 176 CYS A CA 1
ATOM 1380 C C . CYS A 1 176 ? -11.204 4.411 0.379 1.00 98.12 176 CYS A C 1
ATOM 1382 O O . CYS A 1 176 ? -11.864 4.430 1.413 1.00 98.12 176 CYS A O 1
ATOM 1384 N N . LEU A 1 177 ? -10.509 3.343 -0.009 1.00 97.50 177 LEU A N 1
ATOM 1385 C CA . LEU A 1 177 ? -10.457 2.112 0.772 1.00 97.50 177 LEU A CA 1
ATOM 1386 C C . LEU A 1 177 ? -9.674 2.318 2.072 1.00 97.50 177 LEU A C 1
ATOM 1388 O O . LEU A 1 177 ? -10.177 2.000 3.149 1.00 97.50 177 LEU A O 1
ATOM 1392 N N . ARG A 1 178 ? -8.461 2.876 1.977 1.00 95.94 178 ARG A N 1
ATOM 1393 C CA . ARG A 1 178 ? -7.607 3.160 3.132 1.00 95.94 178 ARG A CA 1
ATOM 1394 C C . ARG A 1 178 ? -6.647 4.318 2.844 1.00 95.94 178 ARG A C 1
ATOM 1396 O O . ARG A 1 178 ? -5.603 4.143 2.203 1.00 95.94 178 ARG A O 1
ATOM 1403 N N . THR A 1 179 ? -6.972 5.498 3.370 1.00 95.75 179 THR A N 1
ATOM 1404 C CA . THR A 1 179 ? -6.214 6.741 3.158 1.00 95.75 179 THR A CA 1
ATOM 1405 C C . THR A 1 179 ? -4.762 6.640 3.633 1.00 95.75 179 THR A C 1
ATOM 1407 O O . THR A 1 179 ? -3.846 6.892 2.852 1.00 95.75 179 THR A O 1
ATOM 1410 N N . GLU A 1 180 ? -4.519 6.196 4.867 1.00 93.25 180 GLU A N 1
ATOM 1411 C CA . GLU A 1 180 ? -3.184 6.156 5.476 1.00 93.25 180 GLU A CA 1
ATOM 1412 C C . GLU A 1 180 ? -2.275 5.176 4.743 1.00 93.25 180 GLU A C 1
ATOM 1414 O O . GLU A 1 180 ? -1.120 5.499 4.476 1.00 93.25 180 GLU A O 1
ATOM 1419 N N . MET A 1 181 ? -2.805 4.015 4.349 1.00 94.94 181 MET A N 1
ATOM 1420 C CA . MET A 1 181 ? -2.040 3.034 3.581 1.00 94.94 181 MET A CA 1
ATOM 1421 C C . MET A 1 181 ? -1.693 3.560 2.185 1.00 94.94 181 MET A C 1
ATOM 1423 O O . MET A 1 181 ? -0.578 3.373 1.698 1.00 94.94 181 MET A O 1
ATOM 1427 N N . THR A 1 182 ? -2.617 4.290 1.557 1.00 97.56 182 THR A N 1
ATOM 1428 C CA . THR A 1 182 ? -2.349 4.917 0.262 1.00 97.56 182 THR A CA 1
ATOM 1429 C C . THR A 1 182 ? -1.222 5.934 0.379 1.00 97.56 182 THR A C 1
ATOM 1431 O O . THR A 1 182 ? -0.248 5.857 -0.370 1.00 97.56 182 THR A O 1
ATOM 1434 N N . LEU A 1 183 ? -1.313 6.848 1.351 1.00 96.31 183 LEU A N 1
ATOM 1435 C CA . LEU A 1 183 ? -0.293 7.868 1.600 1.00 96.31 183 LEU A CA 1
ATOM 1436 C C . LEU A 1 183 ? 1.063 7.252 1.969 1.00 96.31 183 LEU A C 1
ATOM 1438 O O . LEU A 1 183 ? 2.095 7.725 1.495 1.00 96.31 183 LEU A O 1
ATOM 1442 N N . PHE A 1 184 ? 1.061 6.169 2.747 1.00 95.62 184 PHE A N 1
ATOM 1443 C CA . PHE A 1 184 ? 2.259 5.420 3.119 1.00 95.62 184 PHE A CA 1
ATOM 1444 C C . PHE A 1 184 ? 2.996 4.837 1.903 1.00 95.62 184 PHE A C 1
ATOM 1446 O O . PHE A 1 184 ? 4.225 4.843 1.857 1.00 95.62 184 PHE A O 1
ATOM 1453 N N . CYS A 1 185 ? 2.261 4.384 0.886 1.00 96.81 185 CYS A N 1
ATOM 1454 C CA . CYS A 1 185 ? 2.824 3.787 -0.325 1.00 96.81 185 CYS A CA 1
ATOM 1455 C C . CYS A 1 185 ? 3.103 4.797 -1.461 1.00 96.81 185 CYS A C 1
ATOM 1457 O O . CYS A 1 185 ? 3.827 4.466 -2.406 1.00 96.81 185 CYS A O 1
ATOM 1459 N N . LEU A 1 186 ? 2.594 6.035 -1.384 1.00 95.62 186 LEU A N 1
ATOM 1460 C CA . LEU A 1 186 ? 2.837 7.083 -2.391 1.00 95.62 186 LEU A CA 1
ATOM 1461 C C . LEU A 1 186 ? 4.322 7.369 -2.688 1.00 95.62 186 LEU A C 1
ATOM 1463 O O . LEU A 1 186 ? 4.625 7.608 -3.860 1.00 95.62 186 LEU A O 1
ATOM 1467 N N . PRO A 1 187 ? 5.265 7.334 -1.722 1.00 97.00 187 PRO A N 1
ATOM 1468 C CA . PRO A 1 187 ? 6.685 7.530 -2.013 1.00 97.00 187 PRO A CA 1
ATOM 1469 C C . PRO A 1 187 ? 7.237 6.557 -3.066 1.00 97.00 187 PRO A C 1
ATOM 1471 O O . PRO A 1 187 ? 8.019 6.971 -3.924 1.00 97.00 187 PRO A O 1
ATOM 1474 N N . PHE A 1 188 ? 6.790 5.294 -3.074 1.00 97.56 188 PHE A N 1
ATOM 1475 C CA . PHE A 1 188 ? 7.176 4.321 -4.104 1.00 97.56 188 PHE A CA 1
ATOM 1476 C C . PHE A 1 188 ? 6.603 4.687 -5.474 1.00 97.56 188 PHE A C 1
ATOM 1478 O O . PHE A 1 188 ? 7.324 4.672 -6.471 1.00 97.56 188 PHE A O 1
ATOM 1485 N N . ALA A 1 189 ? 5.326 5.075 -5.529 1.00 95.88 189 ALA A N 1
ATOM 1486 C CA . ALA A 1 189 ? 4.680 5.523 -6.761 1.00 95.88 189 ALA A CA 1
ATOM 1487 C C . ALA A 1 189 ? 5.360 6.776 -7.345 1.00 95.88 189 ALA A C 1
ATOM 1489 O O . ALA A 1 189 ? 5.598 6.854 -8.554 1.00 95.88 189 ALA A O 1
ATOM 1490 N N . ALA A 1 190 ? 5.737 7.724 -6.485 1.00 93.50 190 ALA A N 1
ATOM 1491 C CA . ALA A 1 190 ? 6.475 8.921 -6.867 1.00 93.50 190 ALA A CA 1
ATOM 1492 C C . ALA A 1 190 ? 7.870 8.581 -7.411 1.00 93.50 190 ALA A C 1
ATOM 1494 O O . ALA A 1 190 ? 8.252 9.088 -8.470 1.00 93.50 190 ALA A O 1
ATOM 1495 N N . LEU A 1 191 ? 8.612 7.692 -6.738 1.00 94.25 191 LEU A N 1
ATOM 1496 C CA . LEU A 1 191 ? 9.923 7.241 -7.205 1.00 94.25 191 LEU A CA 1
ATOM 1497 C C . LEU A 1 191 ? 9.818 6.480 -8.534 1.00 94.25 191 LEU A C 1
ATOM 1499 O O . LEU A 1 191 ? 10.620 6.731 -9.430 1.00 94.25 191 LEU A O 1
ATOM 1503 N N . ALA A 1 192 ? 8.817 5.615 -8.703 1.00 93.56 192 ALA A N 1
ATOM 1504 C CA . ALA A 1 192 ? 8.568 4.892 -9.949 1.00 93.56 192 ALA A CA 1
ATOM 1505 C C . ALA A 1 192 ? 8.334 5.850 -11.127 1.00 93.56 192 ALA A C 1
ATOM 1507 O O . ALA A 1 192 ? 8.961 5.722 -12.183 1.00 93.56 192 ALA A O 1
ATOM 1508 N N . PHE A 1 193 ? 7.484 6.860 -10.928 1.00 89.88 193 PHE A N 1
ATOM 1509 C CA . PHE A 1 193 ? 7.230 7.890 -11.930 1.00 89.88 193 PHE A CA 1
ATOM 1510 C C . PHE A 1 193 ? 8.494 8.705 -12.245 1.00 89.88 193 PHE A C 1
ATOM 1512 O O . PHE A 1 193 ? 8.873 8.843 -13.411 1.00 89.88 193 PHE A O 1
ATOM 1519 N N . ALA A 1 194 ? 9.183 9.213 -11.218 1.00 85.00 194 ALA A N 1
ATOM 1520 C CA . ALA A 1 194 ? 10.390 10.021 -11.384 1.00 85.00 194 ALA A CA 1
ATOM 1521 C C . ALA A 1 194 ? 11.524 9.235 -12.063 1.00 85.00 194 ALA A C 1
ATOM 1523 O O . ALA A 1 194 ? 12.146 9.733 -13.004 1.00 85.00 194 ALA A O 1
ATOM 1524 N N . GLY A 1 195 ? 11.752 7.990 -11.638 1.00 83.06 195 GLY A N 1
ATOM 1525 C CA . GLY A 1 195 ? 12.751 7.091 -12.209 1.00 83.06 195 GLY A CA 1
ATOM 1526 C C . GLY A 1 195 ? 12.500 6.835 -13.689 1.00 83.06 195 GLY A C 1
ATOM 1527 O O . GLY A 1 195 ? 13.405 7.018 -14.507 1.00 83.06 195 GLY A O 1
ATOM 1528 N N . ARG A 1 196 ? 11.251 6.525 -14.067 1.00 83.31 196 ARG A N 1
ATOM 1529 C CA . ARG A 1 196 ? 10.908 6.329 -15.480 1.00 83.31 196 ARG A CA 1
ATOM 1530 C C . ARG A 1 196 ? 11.125 7.590 -16.312 1.00 83.31 196 ARG A C 1
ATOM 1532 O O . ARG A 1 196 ? 11.652 7.504 -17.421 1.00 83.31 196 ARG A O 1
ATOM 1539 N N . VAL A 1 197 ? 10.759 8.758 -15.785 1.00 71.12 197 VAL A N 1
ATOM 1540 C CA . VAL A 1 197 ? 10.973 10.042 -16.467 1.00 71.12 197 VAL A CA 1
ATOM 1541 C C . VAL A 1 197 ? 12.459 10.286 -16.740 1.00 71.12 197 VAL A C 1
ATOM 1543 O O . VAL A 1 197 ? 12.813 10.676 -17.855 1.00 71.12 197 VAL A O 1
ATOM 1546 N N . VAL A 1 198 ? 13.331 10.021 -15.765 1.00 69.00 198 VAL A N 1
ATOM 1547 C CA . VAL A 1 198 ? 14.787 10.156 -15.932 1.00 69.00 198 VAL A CA 1
ATOM 1548 C C . VAL A 1 198 ? 15.312 9.178 -16.986 1.00 69.00 198 VAL A C 1
ATOM 1550 O O . VAL A 1 198 ? 16.059 9.589 -17.871 1.00 69.00 198 VAL A O 1
ATOM 1553 N N . MET A 1 199 ? 14.874 7.916 -16.955 1.00 74.31 199 MET A N 1
ATOM 1554 C CA . MET A 1 199 ? 15.317 6.880 -17.900 1.00 74.31 199 MET A CA 1
ATOM 1555 C C . MET A 1 199 ? 14.930 7.164 -19.360 1.00 74.31 199 MET A C 1
ATOM 1557 O O . MET A 1 199 ? 15.616 6.720 -20.279 1.00 74.31 199 MET A O 1
ATOM 1561 N N . LEU A 1 200 ? 13.837 7.895 -19.597 1.00 70.06 200 LEU A N 1
ATOM 1562 C CA . LEU A 1 200 ? 13.329 8.179 -20.944 1.00 70.06 200 LEU A CA 1
ATOM 1563 C C . LEU A 1 200 ? 13.874 9.469 -21.582 1.00 70.06 200 LEU A C 1
ATOM 1565 O O . LEU A 1 200 ? 13.617 9.698 -22.771 1.00 70.06 200 LEU A O 1
ATOM 1569 N N . SER A 1 201 ? 14.579 10.317 -20.829 1.00 55.88 201 SER A N 1
ATOM 1570 C CA . SER A 1 201 ? 14.847 11.705 -21.227 1.00 55.88 201 SER A CA 1
ATOM 1571 C C . SER A 1 201 ? 16.292 11.974 -21.643 1.00 55.88 201 SER A C 1
ATOM 1573 O O . SER A 1 201 ? 17.212 11.809 -20.849 1.00 55.88 201 SER A O 1
ATOM 1575 N N . ASP A 1 202 ? 16.475 12.557 -22.831 1.00 60.28 202 ASP A N 1
ATOM 1576 C CA . ASP A 1 202 ? 17.660 13.366 -23.142 1.00 60.28 202 ASP A CA 1
ATOM 1577 C C . ASP A 1 202 ? 17.590 14.664 -22.316 1.00 60.28 202 ASP A C 1
ATOM 1579 O O . ASP A 1 202 ? 16.509 15.248 -22.188 1.00 60.28 202 ASP A O 1
ATOM 1583 N N . GLY A 1 203 ? 18.707 15.134 -21.747 1.00 54.91 203 GLY A N 1
ATOM 1584 C CA . GLY A 1 203 ? 18.753 16.141 -20.665 1.00 54.91 203 GLY A CA 1
ATOM 1585 C C . GLY A 1 203 ? 17.955 17.447 -20.858 1.00 54.91 203 GLY A C 1
ATOM 1586 O O . GLY A 1 203 ? 17.632 18.116 -19.880 1.00 54.91 203 GLY A O 1
ATOM 1587 N N . HIS A 1 204 ? 17.557 17.796 -22.086 1.00 51.94 204 HIS A N 1
ATOM 1588 C CA . HIS A 1 204 ? 16.678 18.935 -22.386 1.00 51.94 204 HIS A CA 1
ATOM 1589 C C . HIS A 1 204 ? 15.174 18.685 -22.124 1.00 51.94 204 HIS A C 1
ATOM 1591 O O . HIS A 1 204 ? 14.406 19.639 -22.013 1.00 51.94 204 HIS A O 1
ATOM 1597 N N . ARG A 1 205 ? 14.720 17.428 -22.005 1.00 58.88 205 ARG A N 1
ATOM 1598 C CA . ARG A 1 205 ? 13.291 17.061 -21.865 1.00 58.88 205 ARG A CA 1
ATOM 1599 C C . ARG A 1 205 ? 12.847 16.768 -20.428 1.00 58.88 205 ARG A C 1
ATOM 1601 O O . ARG A 1 205 ? 11.647 16.714 -20.170 1.00 58.88 205 ARG A O 1
ATOM 1608 N N . VAL A 1 206 ? 13.786 16.677 -19.485 1.00 66.06 206 VAL A N 1
ATOM 1609 C CA . VAL A 1 206 ? 13.508 16.398 -18.065 1.00 66.06 206 VAL A CA 1
ATOM 1610 C C . VAL A 1 206 ? 12.632 17.488 -17.437 1.00 66.06 206 VAL A C 1
ATOM 1612 O O . VAL A 1 206 ? 11.636 17.171 -16.797 1.00 66.06 206 VAL A O 1
ATOM 1615 N N . LYS A 1 207 ? 12.918 18.777 -17.682 1.00 67.75 207 LYS A N 1
ATOM 1616 C CA . LYS A 1 207 ? 12.108 19.896 -17.146 1.00 67.75 207 LYS A CA 1
ATOM 1617 C C . LYS A 1 207 ? 10.650 19.852 -17.615 1.00 67.75 207 LYS A C 1
ATOM 1619 O O . LYS A 1 207 ? 9.734 20.073 -16.828 1.00 67.75 207 LYS A O 1
ATOM 1624 N N . MET A 1 208 ? 10.432 19.533 -18.891 1.00 66.06 208 MET A N 1
ATOM 1625 C CA . MET A 1 208 ? 9.094 19.446 -19.480 1.00 66.06 208 MET A CA 1
ATOM 1626 C C . MET A 1 208 ? 8.302 18.262 -18.910 1.00 66.06 208 MET A C 1
ATOM 1628 O O . MET A 1 208 ? 7.096 18.363 -18.703 1.00 66.06 208 MET A O 1
ATOM 1632 N N . LEU A 1 209 ? 8.980 17.153 -18.618 1.00 67.00 209 LEU A N 1
ATOM 1633 C CA . LEU A 1 209 ? 8.372 15.963 -18.028 1.00 67.00 209 LEU A CA 1
ATOM 1634 C C . LEU A 1 209 ? 8.112 16.105 -16.525 1.00 67.00 209 LEU A C 1
ATOM 1636 O O . LEU A 1 209 ? 7.067 15.658 -16.061 1.00 67.00 209 LEU A O 1
ATOM 1640 N N . LEU A 1 210 ? 8.974 16.807 -15.787 1.00 74.19 210 LEU A N 1
ATOM 1641 C CA . LEU A 1 210 ? 8.719 17.172 -14.390 1.00 74.19 210 LEU A CA 1
ATOM 1642 C C . LEU A 1 210 ? 7.492 18.085 -14.259 1.00 74.19 210 LEU A C 1
ATOM 1644 O O . LEU A 1 210 ? 6.653 17.856 -13.394 1.00 74.19 210 LEU A O 1
ATOM 1648 N N . SER A 1 211 ? 7.327 19.058 -15.165 1.00 77.38 211 SER A N 1
ATOM 1649 C CA . SER A 1 211 ? 6.116 19.892 -15.217 1.00 77.38 211 SER A CA 1
ATOM 1650 C C . SER A 1 211 ? 4.847 19.063 -15.466 1.00 77.38 211 SER A C 1
ATOM 1652 O O . SER A 1 211 ? 3.825 19.302 -14.829 1.00 77.38 211 SER A O 1
ATOM 1654 N N . ARG A 1 212 ? 4.915 18.042 -16.329 1.00 82.25 212 ARG A N 1
ATOM 1655 C CA . ARG A 1 212 ? 3.785 17.133 -16.603 1.00 82.25 212 ARG A CA 1
ATOM 1656 C C . ARG A 1 212 ? 3.470 16.222 -15.420 1.00 82.25 212 ARG A C 1
ATOM 1658 O O . ARG A 1 212 ? 2.299 16.032 -15.104 1.00 82.25 212 ARG A O 1
ATOM 1665 N N . GLY A 1 213 ? 4.499 15.695 -14.756 1.00 83.94 213 GLY A N 1
ATOM 1666 C CA . GLY A 1 213 ? 4.352 14.948 -13.507 1.00 83.94 213 GLY A CA 1
ATOM 1667 C C . GLY A 1 213 ? 3.688 15.780 -12.416 1.00 83.94 213 GLY A C 1
ATOM 1668 O O . GLY A 1 213 ? 2.778 15.303 -11.748 1.00 83.94 213 GLY A O 1
ATOM 1669 N N . PHE A 1 214 ? 4.067 17.055 -12.308 1.00 86.88 214 PHE A N 1
ATOM 1670 C CA . PHE A 1 214 ? 3.418 17.998 -11.404 1.00 86.88 214 PHE A CA 1
ATOM 1671 C C . PHE A 1 214 ? 1.941 18.226 -11.759 1.00 86.88 214 PHE A C 1
ATOM 1673 O O . PHE A 1 214 ? 1.098 18.238 -10.867 1.00 86.88 214 PHE A O 1
ATOM 1680 N N . SER A 1 215 ? 1.587 18.335 -13.046 1.00 87.44 215 SER A N 1
ATOM 1681 C CA . SER A 1 215 ? 0.176 18.410 -13.459 1.00 87.44 215 SER A CA 1
ATOM 1682 C C . SER A 1 215 ? -0.613 17.150 -13.091 1.00 87.44 215 SER A C 1
ATOM 1684 O O . SER A 1 215 ? -1.737 17.267 -12.613 1.00 87.44 215 SER A O 1
ATOM 1686 N N . PHE A 1 216 ? -0.041 15.954 -13.279 1.00 90.00 216 PHE A N 1
ATOM 1687 C CA . PHE A 1 216 ? -0.675 14.705 -12.840 1.00 90.00 216 PHE A CA 1
ATOM 1688 C C . PHE A 1 216 ? -0.873 14.684 -11.320 1.00 90.00 216 PHE A C 1
ATOM 1690 O O . PHE A 1 216 ? -1.963 14.362 -10.854 1.00 90.00 216 PHE A O 1
ATOM 1697 N N . LEU A 1 217 ? 0.142 15.096 -10.554 1.00 92.25 217 LEU A N 1
ATOM 1698 C CA . LEU A 1 217 ? 0.050 15.220 -9.101 1.00 92.25 217 LEU A CA 1
ATOM 1699 C C . LEU A 1 217 ? -1.062 16.192 -8.684 1.00 92.25 217 LEU A C 1
ATOM 1701 O O . LEU A 1 217 ? -1.828 15.874 -7.784 1.00 92.25 217 LEU A O 1
ATOM 1705 N N . LEU A 1 218 ? -1.193 17.343 -9.349 1.00 94.06 218 LEU A N 1
ATOM 1706 C CA . LEU A 1 218 ? -2.257 18.308 -9.064 1.00 94.06 218 LEU A CA 1
ATOM 1707 C C . LEU A 1 218 ? -3.651 17.705 -9.298 1.00 94.06 218 LEU A C 1
ATOM 1709 O O . LEU A 1 218 ? -4.541 17.887 -8.473 1.00 94.06 218 LEU A O 1
ATOM 1713 N N . VAL A 1 219 ? -3.833 16.958 -10.392 1.00 95.12 219 VAL A N 1
ATOM 1714 C CA . VAL A 1 219 ? -5.094 16.249 -10.670 1.00 95.12 219 VAL A CA 1
ATOM 1715 C C . VAL A 1 219 ? -5.364 15.185 -9.607 1.00 95.12 219 VAL A C 1
ATOM 1717 O O . VAL A 1 219 ? -6.482 15.101 -9.110 1.00 95.12 219 VAL A O 1
ATOM 1720 N N . LEU A 1 220 ? -4.349 14.415 -9.209 1.00 95.69 220 LEU A N 1
ATOM 1721 C CA . LEU A 1 220 ? -4.478 13.413 -8.151 1.00 95.69 220 LEU A CA 1
ATOM 1722 C C . LEU A 1 220 ? -4.873 14.047 -6.808 1.00 95.69 220 LEU A C 1
ATOM 1724 O O . LEU A 1 220 ? -5.796 13.572 -6.151 1.00 95.69 220 LEU A O 1
ATOM 1728 N N . LEU A 1 221 ? -4.218 15.145 -6.421 1.00 96.75 221 LEU A N 1
ATOM 1729 C CA . LEU A 1 221 ? -4.539 15.887 -5.201 1.00 96.75 221 LEU A CA 1
ATOM 1730 C C . LEU A 1 221 ? -5.946 16.488 -5.254 1.00 96.75 221 LEU A C 1
ATOM 1732 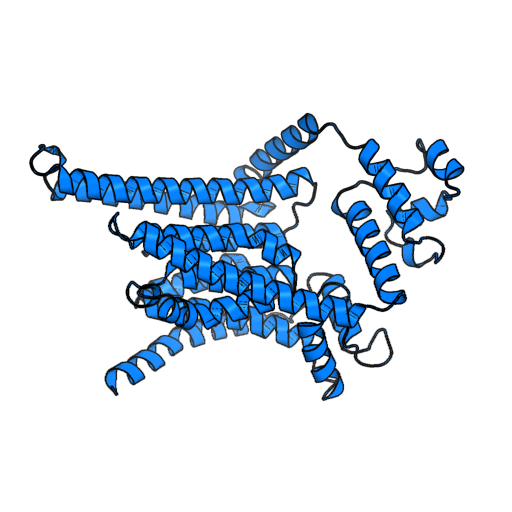O O . LEU A 1 221 ? -6.644 16.478 -4.244 1.00 96.75 221 LEU A O 1
ATOM 1736 N N . LEU A 1 222 ? -6.386 16.965 -6.422 1.00 97.62 222 LEU A N 1
ATOM 1737 C CA . LEU A 1 222 ? -7.761 17.414 -6.618 1.00 97.62 222 LEU A CA 1
ATOM 1738 C C . LEU A 1 222 ? -8.750 16.258 -6.420 1.00 97.62 222 LEU A C 1
ATOM 1740 O O . LEU A 1 222 ? -9.734 16.434 -5.707 1.00 97.62 222 LEU A O 1
ATOM 1744 N N . CYS A 1 223 ? -8.483 15.075 -6.983 1.00 97.19 223 CYS A N 1
ATOM 1745 C CA . CYS A 1 223 ? -9.308 13.885 -6.760 1.00 97.19 223 CYS A CA 1
ATOM 1746 C C . CYS A 1 223 ? -9.388 13.532 -5.268 1.00 97.19 223 CYS A C 1
ATOM 1748 O O . CYS A 1 223 ? -10.488 13.389 -4.740 1.00 97.19 223 CYS A O 1
ATOM 1750 N N . PHE A 1 224 ? -8.255 13.469 -4.564 1.00 98.12 224 PHE A N 1
ATOM 1751 C CA . PHE A 1 224 ? -8.235 13.201 -3.121 1.00 98.12 224 PHE A CA 1
ATOM 1752 C C . PHE A 1 224 ? -8.977 14.274 -2.319 1.00 98.12 224 PHE A C 1
ATOM 1754 O O . PHE A 1 224 ? -9.728 13.942 -1.401 1.00 98.12 224 PHE A O 1
ATOM 1761 N N . GLY A 1 225 ? -8.820 15.547 -2.689 1.00 98.06 225 GLY A N 1
ATOM 1762 C CA . GLY A 1 225 ? -9.526 16.665 -2.069 1.00 98.06 225 GLY A CA 1
ATOM 1763 C C . GLY A 1 225 ? -11.040 16.571 -2.251 1.00 98.06 225 GLY A C 1
ATOM 1764 O O . GLY A 1 225 ? -11.777 16.752 -1.287 1.00 98.06 225 GLY A O 1
ATOM 1765 N N . VAL A 1 226 ? -11.510 16.219 -3.452 1.00 98.38 226 VAL A N 1
ATOM 1766 C CA . VAL A 1 226 ? -12.939 16.011 -3.733 1.00 98.38 226 VAL A CA 1
ATOM 1767 C C . VAL A 1 226 ? -13.487 14.826 -2.939 1.00 98.38 226 VAL A C 1
ATOM 1769 O O . VAL A 1 226 ? -14.513 14.971 -2.282 1.00 98.38 226 VAL A O 1
ATOM 1772 N N . LEU A 1 227 ? -12.798 13.681 -2.943 1.00 98.31 227 LEU A N 1
ATOM 1773 C CA . LEU A 1 227 ? -13.225 12.486 -2.204 1.00 98.31 227 LEU A CA 1
ATOM 1774 C C . LEU A 1 227 ? -13.300 12.750 -0.696 1.00 98.31 227 LEU A C 1
ATOM 1776 O O . LEU A 1 227 ? -14.292 12.407 -0.058 1.00 98.31 227 LEU A O 1
ATOM 1780 N N . THR A 1 228 ? -12.293 13.433 -0.149 1.00 97.31 228 THR A N 1
ATOM 1781 C CA . THR A 1 228 ? -12.281 13.866 1.256 1.00 97.31 228 THR A CA 1
ATOM 1782 C C . THR A 1 228 ? -13.389 14.880 1.535 1.00 97.31 228 THR A C 1
ATOM 1784 O O . THR A 1 228 ? -14.023 14.827 2.583 1.00 97.31 228 THR A O 1
ATOM 1787 N N . GLY A 1 229 ? -13.651 15.805 0.609 1.00 97.38 229 GLY A N 1
ATOM 1788 C CA . GLY A 1 229 ? -14.727 16.786 0.734 1.00 97.38 229 GLY A CA 1
ATOM 1789 C C . GLY A 1 229 ? -16.107 16.132 0.800 1.00 97.38 229 GLY A C 1
ATOM 1790 O O . GLY A 1 229 ? -16.907 16.494 1.660 1.00 97.38 229 GLY A O 1
ATOM 1791 N N . ILE A 1 230 ? -16.361 15.133 -0.052 1.00 97.62 230 ILE A N 1
ATOM 1792 C CA . ILE A 1 230 ? -17.601 14.343 -0.031 1.00 97.62 230 ILE A CA 1
ATOM 1793 C C . ILE A 1 230 ? -17.723 13.582 1.293 1.00 97.62 230 ILE A C 1
ATOM 1795 O O . ILE A 1 230 ? -18.771 13.645 1.929 1.00 97.62 230 ILE A O 1
ATOM 1799 N N . ASP A 1 231 ? -16.653 12.919 1.735 1.00 96.50 231 ASP A N 1
ATOM 1800 C CA . ASP A 1 231 ? -16.620 12.200 3.012 1.00 96.50 231 ASP A CA 1
ATOM 1801 C C . ASP A 1 231 ? -16.945 13.115 4.202 1.00 96.50 231 ASP A C 1
ATOM 1803 O O . ASP A 1 231 ? -17.847 12.838 4.991 1.00 96.50 231 ASP A O 1
ATOM 1807 N N . ARG A 1 232 ? -16.287 14.275 4.280 1.00 94.69 232 ARG A N 1
ATOM 1808 C CA . ARG A 1 232 ? -16.518 15.263 5.342 1.00 94.69 232 ARG A CA 1
ATOM 1809 C C . ARG A 1 232 ? -17.931 15.837 5.318 1.00 94.69 232 ARG A C 1
ATOM 1811 O O . ARG A 1 232 ? -18.481 16.097 6.386 1.00 94.69 232 ARG A O 1
ATOM 1818 N N . ALA A 1 233 ? -18.509 16.038 4.134 1.00 95.75 233 ALA A N 1
ATOM 1819 C CA . ALA A 1 233 ? -19.891 16.484 3.995 1.00 95.75 233 ALA A CA 1
ATOM 1820 C C . ALA A 1 233 ? -20.881 15.405 4.464 1.00 95.75 233 ALA A C 1
ATOM 1822 O O . ALA A 1 233 ? -21.828 15.718 5.185 1.00 95.75 233 ALA A O 1
ATOM 1823 N N . ALA A 1 234 ? -20.636 14.139 4.114 1.00 94.19 234 ALA A N 1
ATOM 1824 C CA . ALA A 1 234 ? -21.481 13.012 4.502 1.00 94.19 234 ALA A CA 1
ATOM 1825 C C . ALA A 1 234 ? -21.439 12.727 6.011 1.00 94.19 234 ALA A C 1
ATOM 1827 O O . ALA A 1 234 ? -22.449 12.320 6.584 1.00 94.19 234 ALA A O 1
ATOM 1828 N N . THR A 1 235 ? -20.303 12.977 6.669 1.00 92.56 235 THR A N 1
ATOM 1829 C CA . THR A 1 235 ? -20.117 12.770 8.115 1.00 92.56 235 THR A CA 1
ATOM 1830 C C . THR A 1 235 ? -20.118 14.085 8.908 1.00 92.56 235 THR A C 1
ATOM 1832 O O . THR A 1 235 ? -19.375 14.234 9.880 1.00 92.56 235 THR A O 1
ATOM 1835 N N . ALA A 1 236 ? -20.891 15.087 8.480 1.00 92.31 236 ALA A N 1
ATOM 1836 C CA . ALA A 1 236 ? -20.887 16.411 9.108 1.00 92.31 236 ALA A CA 1
ATOM 1837 C C . ALA A 1 236 ? -21.644 16.479 10.454 1.00 92.31 236 ALA A C 1
ATOM 1839 O O . ALA A 1 236 ? -21.534 17.489 11.163 1.00 92.31 236 ALA A O 1
ATOM 1840 N N . SER A 1 237 ? -22.412 15.439 10.805 1.00 92.56 237 SER A N 1
ATOM 1841 C CA . SER A 1 237 ? -23.228 15.399 12.024 1.00 92.56 237 SER A CA 1
ATOM 1842 C C . SER A 1 237 ? -22.383 15.468 13.303 1.00 92.56 237 SER A C 1
ATOM 1844 O O . SER A 1 237 ? -21.198 15.131 13.322 1.00 92.56 237 SER A O 1
ATOM 1846 N N . SER A 1 238 ? -23.002 15.902 14.405 1.00 89.19 238 SER A N 1
ATOM 1847 C CA . SER A 1 238 ? -22.355 15.932 15.723 1.00 89.19 238 SER A CA 1
ATOM 1848 C C . SER A 1 238 ? -21.940 14.536 16.192 1.00 89.19 238 SER A C 1
ATOM 1850 O O . SER A 1 238 ? -20.830 14.381 16.685 1.00 89.19 238 SER A O 1
ATOM 1852 N N . SER A 1 239 ? -22.776 13.519 15.961 1.00 89.75 239 SER A N 1
ATOM 1853 C CA . SER A 1 239 ? -22.475 12.123 16.302 1.00 89.75 239 SER A CA 1
ATOM 1854 C C . SER A 1 239 ? -21.205 11.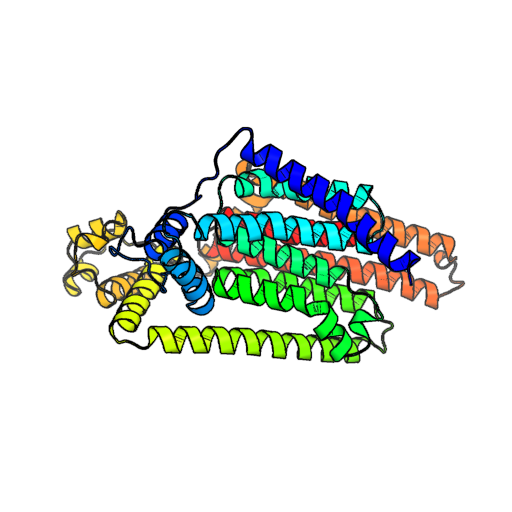613 15.620 1.00 89.75 239 SER A C 1
ATOM 1856 O O . SER A 1 239 ? -20.332 11.053 16.278 1.00 89.75 239 SER A O 1
ATOM 1858 N N . TRP A 1 240 ? -21.047 11.879 14.320 1.00 91.50 240 TRP A N 1
ATOM 1859 C CA . TRP A 1 240 ? -19.851 11.492 13.571 1.00 91.50 240 TRP A CA 1
ATOM 1860 C C . TRP A 1 240 ? -18.600 12.246 14.016 1.00 91.50 240 TRP A C 1
ATOM 1862 O O . TRP A 1 240 ? -17.509 11.679 14.012 1.00 91.50 240 TRP A O 1
ATOM 1872 N N . LYS A 1 241 ? -18.737 13.512 14.425 1.00 90.81 241 LYS A N 1
ATOM 1873 C CA . LYS A 1 241 ? -17.622 14.270 15.007 1.00 90.81 241 LYS A CA 1
ATOM 1874 C C . LYS A 1 241 ? -17.165 13.663 16.332 1.00 90.81 241 LYS A C 1
ATOM 1876 O O . LYS A 1 241 ? -15.965 13.483 16.506 1.00 90.81 241 LYS A O 1
ATOM 1881 N N . SER A 1 242 ? -18.099 13.306 17.215 1.00 91.25 242 SER A N 1
ATOM 1882 C CA . SER A 1 242 ? -17.788 12.627 18.479 1.00 91.25 242 SER A CA 1
ATOM 1883 C C . SER A 1 242 ? -17.138 11.264 18.244 1.00 91.25 242 SER A C 1
ATOM 1885 O O . SER A 1 242 ? -16.114 10.968 18.854 1.00 91.25 242 SER A O 1
ATOM 1887 N N . PHE A 1 243 ? -17.663 10.475 17.301 1.00 91.25 243 PHE A N 1
ATOM 1888 C CA . PHE A 1 243 ? -17.054 9.205 16.905 1.00 91.25 243 PHE A CA 1
ATOM 1889 C C . PHE A 1 243 ? -15.617 9.388 16.404 1.00 91.25 243 PHE A C 1
ATOM 1891 O O . PHE A 1 243 ? -14.728 8.682 16.863 1.00 91.25 243 PHE A O 1
ATOM 1898 N N . ARG A 1 244 ? -15.365 10.342 15.496 1.00 91.75 244 ARG A N 1
ATOM 1899 C CA . ARG A 1 244 ? -14.012 10.590 14.970 1.00 91.75 244 ARG A CA 1
ATOM 1900 C C . ARG A 1 244 ? -13.049 11.027 16.070 1.00 91.75 244 ARG A C 1
ATOM 1902 O O . ARG A 1 244 ? -11.937 10.526 16.104 1.00 91.75 244 ARG A O 1
ATOM 1909 N N . ALA A 1 245 ? -13.483 11.891 16.988 1.00 92.94 245 ALA A N 1
ATOM 1910 C CA . ALA A 1 245 ? -12.658 12.291 18.127 1.00 92.94 245 ALA A CA 1
ATOM 1911 C C . ALA A 1 245 ? -12.259 11.082 18.988 1.00 92.94 245 ALA A C 1
ATOM 1913 O O . ALA A 1 245 ? -11.088 10.923 19.318 1.00 92.94 245 ALA A O 1
ATOM 1914 N N . PHE A 1 246 ? -13.212 10.191 19.284 1.00 93.31 246 PHE A N 1
ATOM 1915 C CA . PHE A 1 246 ? -12.928 8.950 20.004 1.00 93.31 246 PHE A CA 1
ATOM 1916 C C . PHE A 1 246 ? -11.998 8.021 19.214 1.00 93.31 246 PHE A C 1
ATOM 1918 O O . PHE A 1 246 ? -11.030 7.491 19.753 1.00 93.31 246 PHE A O 1
ATOM 1925 N N . PHE A 1 247 ? -12.272 7.834 17.922 1.00 91.50 247 PHE A N 1
ATOM 1926 C CA . PHE A 1 247 ? -11.489 6.977 17.040 1.00 91.50 247 PHE A CA 1
ATOM 1927 C C . PHE A 1 247 ? -10.038 7.459 16.914 1.00 91.50 247 PHE A C 1
ATOM 1929 O O . PHE A 1 247 ? -9.118 6.640 16.971 1.00 91.50 247 PHE A O 1
ATOM 1936 N N . ASP A 1 248 ? -9.828 8.768 16.780 1.00 92.56 248 ASP A N 1
ATOM 1937 C CA . ASP A 1 248 ? -8.507 9.390 16.686 1.00 92.56 248 ASP A CA 1
ATOM 1938 C C . ASP A 1 248 ? -7.748 9.256 18.015 1.00 92.56 248 ASP A C 1
ATOM 1940 O O . ASP A 1 248 ? -6.604 8.800 18.014 1.00 92.56 248 ASP A O 1
ATOM 1944 N N . ALA A 1 249 ? -8.398 9.544 19.151 1.00 93.69 249 ALA A N 1
ATOM 1945 C CA . ALA A 1 249 ? -7.809 9.372 20.483 1.00 93.69 249 ALA A CA 1
ATOM 1946 C C . ALA A 1 249 ? -7.406 7.912 20.743 1.00 93.69 249 ALA A C 1
ATOM 1948 O O . ALA A 1 249 ? -6.302 7.624 21.208 1.00 93.69 249 ALA A O 1
ATOM 1949 N N . ARG A 1 250 ? -8.274 6.965 20.369 1.00 92.00 250 ARG A N 1
ATOM 1950 C CA . ARG A 1 250 ? -7.995 5.527 20.444 1.00 92.00 250 ARG A CA 1
ATOM 1951 C C . ARG A 1 250 ? -6.821 5.147 19.547 1.00 92.00 250 ARG A C 1
ATOM 1953 O O . ARG A 1 250 ? -5.948 4.401 19.970 1.00 92.00 250 ARG A O 1
ATOM 1960 N N . THR A 1 251 ? -6.786 5.652 18.318 1.00 90.12 251 THR A N 1
ATOM 1961 C CA . THR A 1 251 ? -5.675 5.386 17.396 1.00 90.12 251 THR A CA 1
ATOM 1962 C C . THR A 1 251 ? -4.364 5.905 17.983 1.00 90.12 251 THR A C 1
ATOM 1964 O O . THR A 1 251 ? -3.376 5.181 17.968 1.00 90.12 251 THR A O 1
ATOM 1967 N N . GLN A 1 252 ? -4.353 7.097 18.583 1.00 90.88 252 GLN A N 1
ATOM 1968 C CA . GLN A 1 252 ? -3.179 7.600 19.295 1.00 90.88 252 GLN A CA 1
ATOM 1969 C C . GLN A 1 252 ? -2.758 6.640 20.419 1.00 90.88 252 GLN A C 1
ATOM 1971 O O . GLN A 1 252 ? -1.614 6.188 20.438 1.00 90.88 252 GLN A O 1
ATOM 1976 N N . LEU A 1 253 ? -3.688 6.283 21.310 1.00 93.00 253 LEU A N 1
ATOM 1977 C CA . LEU A 1 253 ? -3.395 5.458 22.482 1.00 93.00 253 LEU A CA 1
ATOM 1978 C C . LEU A 1 253 ? -2.896 4.047 22.130 1.00 93.00 253 LEU A C 1
ATOM 1980 O O . LEU A 1 253 ? -1.962 3.564 22.761 1.00 93.00 253 LEU A O 1
ATOM 1984 N N . TYR A 1 254 ? -3.524 3.377 21.161 1.00 89.56 254 TYR A N 1
ATOM 1985 C CA . TYR A 1 254 ? -3.236 1.971 20.855 1.00 89.56 254 TYR A CA 1
ATOM 1986 C C . TYR A 1 254 ? -2.182 1.773 19.760 1.00 89.56 254 TYR A C 1
ATOM 1988 O O . TYR A 1 254 ? -1.454 0.783 19.815 1.00 89.56 254 TYR A O 1
ATOM 1996 N N . ASP A 1 255 ? -2.084 2.672 18.771 1.00 86.50 255 ASP A N 1
ATOM 1997 C CA . ASP A 1 255 ? -1.136 2.495 17.660 1.00 86.50 255 ASP A CA 1
ATOM 1998 C C . ASP A 1 255 ? 0.218 3.168 17.920 1.00 86.50 255 ASP A C 1
ATOM 2000 O O . ASP A 1 255 ? 1.214 2.751 17.322 1.00 86.50 255 ASP A O 1
ATOM 2004 N N . PHE A 1 256 ? 0.273 4.207 18.763 1.00 86.56 256 PHE A N 1
ATOM 2005 C CA . PHE A 1 256 ? 1.491 5.001 18.977 1.00 86.56 256 PHE A CA 1
ATOM 2006 C C . PHE A 1 256 ? 1.986 5.009 20.421 1.00 86.56 256 PHE A C 1
ATOM 2008 O O . PHE A 1 256 ? 3.179 5.229 20.645 1.00 86.56 256 PHE A O 1
ATOM 2015 N N . GLU A 1 257 ? 1.104 4.743 21.380 1.00 89.12 257 GLU A N 1
ATOM 2016 C CA . GLU A 1 257 ? 1.412 4.787 22.803 1.00 89.12 257 GLU A CA 1
ATOM 2017 C C . GLU A 1 257 ? 1.331 3.406 23.468 1.00 89.12 257 GLU A C 1
ATOM 2019 O O . GLU A 1 257 ? 0.940 2.404 22.869 1.00 89.12 257 GLU A O 1
ATOM 2024 N N . GLN A 1 258 ? 1.761 3.339 24.729 1.00 87.25 258 GLN A N 1
ATOM 2025 C CA . GLN A 1 258 ? 1.568 2.169 25.584 1.00 87.25 258 GLN A CA 1
ATOM 2026 C C . GLN A 1 258 ? 0.737 2.579 26.787 1.00 87.25 258 GLN A C 1
ATOM 2028 O O . GLN A 1 258 ? 1.118 3.503 27.501 1.00 87.25 258 GLN A O 1
ATOM 2033 N N . ILE A 1 259 ? -0.374 1.878 27.019 1.00 92.94 259 ILE A N 1
ATOM 2034 C CA . ILE A 1 259 ? -1.273 2.162 28.141 1.00 92.94 259 ILE A CA 1
ATOM 2035 C C . ILE A 1 259 ? -0.511 1.936 29.455 1.00 92.94 259 ILE A C 1
ATOM 2037 O O . ILE A 1 259 ? -0.154 0.787 29.749 1.00 92.94 259 ILE A O 1
ATOM 2041 N N . PRO A 1 260 ? -0.267 2.989 30.258 1.00 93.94 260 PRO A N 1
ATOM 2042 C CA . PRO A 1 260 ? 0.426 2.840 31.528 1.00 93.94 260 PRO A CA 1
ATOM 2043 C C . PRO A 1 260 ? -0.395 1.958 32.481 1.00 93.94 260 PRO A C 1
ATOM 2045 O O . PRO A 1 260 ? -1.627 2.011 32.469 1.00 93.94 260 PRO A O 1
ATOM 2048 N N . PRO A 1 261 ? 0.240 1.103 33.298 1.00 94.50 261 PRO A N 1
ATOM 2049 C CA . PRO A 1 261 ? -0.484 0.369 34.326 1.00 94.50 261 PRO A CA 1
ATOM 2050 C C . PRO A 1 261 ? -1.039 1.336 35.370 1.00 94.50 261 PRO A C 1
ATOM 2052 O O . PRO A 1 261 ? -0.416 2.350 35.668 1.00 94.50 261 PRO A O 1
ATOM 2055 N N . TYR A 1 262 ? -2.186 1.000 35.960 1.00 95.00 262 TYR A N 1
ATOM 2056 C CA . TYR A 1 262 ? -2.725 1.784 37.073 1.00 95.00 262 TYR A CA 1
ATOM 2057 C C . TYR A 1 262 ? -1.735 1.819 38.249 1.00 95.00 262 TYR A C 1
ATOM 2059 O O . TYR A 1 262 ? -1.450 2.877 38.801 1.00 95.00 262 TYR A O 1
ATOM 2067 N N . GLU A 1 263 ? -1.149 0.663 38.569 1.00 94.94 263 GLU A N 1
ATOM 2068 C CA . GLU A 1 263 ? -0.119 0.528 39.601 1.00 94.94 263 GLU A CA 1
ATOM 2069 C C . GLU A 1 263 ? 1.156 1.290 39.197 1.00 94.94 263 GLU A C 1
ATOM 2071 O O . GLU A 1 263 ? 1.738 1.035 38.140 1.00 94.94 263 GLU A O 1
ATOM 2076 N N . GLY A 1 264 ? 1.579 2.235 40.038 1.00 94.12 264 GLY A N 1
ATOM 2077 C CA . GLY A 1 264 ? 2.687 3.161 39.785 1.00 94.12 264 GLY A CA 1
ATOM 2078 C C . GLY A 1 264 ? 2.306 4.462 39.063 1.00 94.12 264 GLY A C 1
ATOM 2079 O O . GLY A 1 264 ? 3.159 5.342 38.945 1.00 94.12 264 GLY A O 1
ATOM 2080 N N . ASN A 1 265 ? 1.059 4.605 38.598 1.00 96.06 265 ASN A N 1
ATOM 2081 C CA . ASN A 1 265 ? 0.540 5.820 37.954 1.00 96.06 265 ASN A CA 1
ATOM 2082 C C . ASN A 1 265 ? -0.781 6.300 38.596 1.00 96.06 265 ASN A C 1
ATOM 2084 O O . ASN A 1 265 ? -1.533 7.067 37.991 1.00 96.06 265 ASN A O 1
ATOM 2088 N N . GLU A 1 266 ? -1.062 5.878 39.832 1.00 97.12 266 GLU A N 1
ATOM 2089 C CA . GLU A 1 266 ? -2.320 6.114 40.553 1.00 97.12 266 GLU A CA 1
ATOM 2090 C C . GLU A 1 266 ? -2.630 7.608 40.655 1.00 97.12 266 GLU A C 1
ATOM 2092 O O . GLU A 1 266 ? -3.743 8.039 40.381 1.00 97.12 266 GLU A O 1
ATOM 2097 N N . ALA A 1 267 ? -1.612 8.424 40.946 1.00 96.44 267 ALA A N 1
ATOM 2098 C CA . ALA A 1 267 ? -1.766 9.869 41.083 1.00 96.44 267 ALA A CA 1
ATOM 2099 C C . ALA A 1 267 ? -2.344 10.539 39.823 1.00 96.44 267 ALA A C 1
ATOM 2101 O O . ALA A 1 267 ? -3.101 11.500 39.941 1.00 96.44 267 ALA A O 1
ATOM 2102 N N . PHE A 1 268 ? -1.996 10.051 38.627 1.00 97.19 268 PHE A N 1
ATOM 2103 C CA . PHE A 1 268 ? -2.560 10.563 37.379 1.00 97.19 268 PHE A CA 1
ATOM 2104 C C . PHE A 1 268 ? -4.008 10.100 37.201 1.00 97.19 268 PHE A C 1
ATOM 2106 O O . PHE A 1 268 ? -4.881 10.923 36.916 1.00 97.19 268 PHE A O 1
ATOM 2113 N N . TYR A 1 269 ? -4.265 8.802 37.374 1.00 97.12 269 TYR A N 1
ATOM 2114 C CA . TYR A 1 269 ? -5.589 8.227 37.152 1.00 97.12 269 TYR A CA 1
ATOM 2115 C C . TYR A 1 269 ? -6.617 8.759 38.156 1.00 97.12 269 TYR A C 1
ATOM 2117 O O . TYR A 1 269 ? -7.665 9.255 37.742 1.00 97.12 269 TYR A O 1
ATOM 2125 N N . ASP A 1 270 ? -6.276 8.792 39.444 1.00 96.06 270 ASP A N 1
ATOM 2126 C CA . ASP A 1 270 ? -7.151 9.281 40.513 1.00 96.06 270 ASP A CA 1
ATOM 2127 C C . ASP A 1 270 ? -7.462 10.774 40.354 1.00 96.06 270 ASP A C 1
ATOM 2129 O O . ASP A 1 270 ? -8.611 11.191 40.508 1.00 96.06 270 ASP A O 1
ATOM 2133 N N . ALA A 1 271 ? -6.467 11.589 39.980 1.00 96.25 271 ALA A N 1
ATOM 2134 C CA . ALA A 1 271 ? -6.670 13.019 39.739 1.00 96.25 271 ALA A CA 1
ATOM 2135 C C . ALA A 1 271 ? -7.597 13.303 38.546 1.00 96.25 271 ALA A C 1
ATOM 2137 O O . ALA A 1 271 ? -8.250 14.346 38.514 1.00 96.25 271 ALA A O 1
ATOM 2138 N N . ASN A 1 272 ? -7.664 12.385 37.577 1.00 95.62 272 ASN A N 1
ATOM 2139 C CA . ASN A 1 272 ? -8.549 12.477 36.417 1.00 95.62 272 ASN A CA 1
ATOM 2140 C C . ASN A 1 272 ? -9.858 11.688 36.592 1.00 95.62 272 ASN A C 1
ATOM 2142 O O . ASN A 1 272 ? -10.665 11.659 35.664 1.00 95.62 272 ASN A O 1
ATOM 2146 N N . GLY A 1 273 ? -10.086 11.080 37.763 1.00 95.38 273 GLY A N 1
ATOM 2147 C CA . GLY A 1 273 ? -11.288 10.299 38.060 1.00 95.38 273 GLY A CA 1
ATOM 2148 C C . GLY A 1 273 ? -11.397 8.984 37.282 1.00 95.38 273 GLY A C 1
ATOM 2149 O O . GLY A 1 273 ? -12.506 8.493 37.100 1.00 95.38 273 GLY A O 1
ATOM 2150 N N . ILE A 1 274 ? -10.275 8.433 36.810 1.00 96.38 274 ILE A N 1
ATOM 2151 C CA . ILE A 1 274 ? -10.224 7.191 36.031 1.00 96.38 274 ILE A CA 1
ATOM 2152 C C . ILE A 1 274 ? -9.976 6.024 36.987 1.00 96.38 274 ILE A C 1
ATOM 2154 O O . ILE A 1 274 ? -8.961 5.996 37.684 1.00 96.38 274 ILE A O 1
ATOM 2158 N N . THR A 1 275 ? -10.880 5.046 37.022 1.00 96.12 275 THR A N 1
ATOM 2159 C CA . THR A 1 275 ? -10.771 3.928 37.972 1.00 96.12 275 THR A CA 1
ATOM 2160 C C . THR A 1 275 ? -9.803 2.843 37.495 1.00 96.12 275 THR A C 1
ATOM 2162 O O . THR A 1 275 ? -9.501 2.717 36.303 1.00 96.12 275 THR A O 1
ATOM 2165 N N . LYS A 1 276 ? -9.343 1.994 38.423 1.00 96.38 276 LYS A N 1
ATOM 2166 C CA . LYS A 1 276 ? -8.509 0.826 38.099 1.00 96.38 276 LYS A CA 1
ATOM 2167 C C . LYS A 1 276 ? -9.195 -0.102 37.091 1.00 96.38 276 LYS A C 1
ATOM 2169 O O . LYS A 1 276 ? -8.541 -0.629 36.193 1.00 96.38 276 LYS A O 1
ATOM 2174 N N . GLU A 1 277 ? -10.505 -0.284 37.219 1.00 95.69 277 GLU A N 1
ATOM 2175 C CA . GLU A 1 277 ? -11.319 -1.111 36.327 1.00 95.69 277 GLU A CA 1
ATOM 2176 C C . GLU A 1 277 ? -11.356 -0.522 34.914 1.00 95.69 277 GLU A C 1
ATOM 2178 O O . GLU A 1 277 ? -11.174 -1.258 33.949 1.00 95.69 277 GLU A O 1
ATOM 2183 N N . GLN A 1 278 ? -11.492 0.800 34.778 1.00 96.06 278 GLN A N 1
ATOM 2184 C CA . GLN A 1 278 ? -11.455 1.472 33.476 1.00 96.06 278 GLN A CA 1
ATOM 2185 C C . GLN A 1 278 ? -10.091 1.336 32.796 1.00 96.06 278 GLN A C 1
ATOM 2187 O O . GLN A 1 278 ? -10.022 1.032 31.604 1.00 96.06 278 GLN A O 1
ATOM 2192 N N . VAL A 1 279 ? -8.994 1.472 33.549 1.00 95.50 279 VAL A N 1
ATOM 2193 C CA . VAL A 1 279 ? -7.647 1.203 33.017 1.00 95.50 279 VAL A CA 1
ATOM 2194 C C . VAL A 1 279 ? -7.520 -0.256 32.576 1.00 95.50 279 VAL A C 1
ATOM 2196 O O . VAL A 1 279 ? -6.994 -0.529 31.498 1.00 95.50 279 VAL A O 1
ATOM 2199 N N . MET A 1 280 ? -8.057 -1.200 33.352 1.00 95.31 280 MET A N 1
ATOM 2200 C CA . MET A 1 280 ? -8.075 -2.615 32.980 1.00 95.31 280 MET A CA 1
ATOM 2201 C C . MET A 1 280 ? -8.903 -2.871 31.707 1.00 95.31 280 MET A C 1
ATOM 2203 O O . MET A 1 280 ? -8.500 -3.688 30.875 1.00 95.31 280 MET A O 1
ATOM 2207 N N . LEU A 1 281 ? -10.029 -2.178 31.513 1.00 95.88 281 LEU A N 1
ATOM 2208 C CA . LEU A 1 281 ? -10.818 -2.258 30.279 1.00 95.88 281 LEU A CA 1
ATOM 2209 C C . LEU A 1 281 ? -10.037 -1.719 29.076 1.00 95.88 281 LEU A C 1
ATOM 2211 O O . LEU A 1 281 ? -10.028 -2.367 28.027 1.00 95.88 281 LEU A O 1
ATOM 2215 N N . LEU A 1 282 ? -9.329 -0.595 29.232 1.00 95.06 282 LEU A N 1
ATOM 2216 C CA . LEU A 1 282 ? -8.444 -0.062 28.194 1.00 95.06 282 LEU A CA 1
ATOM 2217 C C . LEU A 1 282 ? -7.341 -1.073 27.840 1.00 95.06 282 LEU A C 1
ATOM 2219 O O . LEU A 1 282 ? -7.152 -1.399 26.669 1.00 95.06 282 LEU A O 1
ATOM 2223 N N . GLN A 1 283 ? -6.650 -1.633 28.832 1.00 93.38 283 GLN A N 1
ATOM 2224 C CA . GLN A 1 283 ? -5.562 -2.590 28.599 1.00 93.38 283 GLN A CA 1
ATOM 2225 C C . GLN A 1 283 ? -6.023 -3.867 27.885 1.00 93.38 283 GLN A C 1
ATOM 2227 O O . GLN A 1 283 ? -5.300 -4.392 27.042 1.00 93.38 283 GLN A O 1
ATOM 2232 N N . ASN A 1 284 ? -7.232 -4.346 28.187 1.00 92.12 284 ASN A N 1
ATOM 2233 C CA . ASN A 1 284 ? -7.789 -5.560 27.588 1.00 92.12 284 ASN A CA 1
ATOM 2234 C C . ASN A 1 284 ? -8.579 -5.312 26.294 1.00 92.12 284 ASN A C 1
ATOM 2236 O O . ASN A 1 284 ? -9.207 -6.240 25.793 1.00 92.12 284 ASN A O 1
ATOM 2240 N N . TYR A 1 285 ? -8.578 -4.085 25.760 1.00 89.69 285 TYR A N 1
ATOM 2241 C CA . TYR A 1 285 ? -9.367 -3.708 24.578 1.00 89.69 285 TYR A CA 1
ATOM 2242 C C . TYR A 1 285 ? -10.890 -3.920 24.759 1.00 89.69 285 TYR A C 1
ATOM 2244 O O . TYR A 1 285 ? -11.630 -4.097 23.798 1.00 89.69 285 TYR A O 1
ATOM 2252 N N . ASN A 1 286 ? -11.381 -3.867 26.000 1.00 92.56 286 ASN A N 1
ATOM 2253 C CA . ASN A 1 286 ? -12.788 -4.078 26.366 1.00 92.56 286 ASN A CA 1
ATOM 2254 C C . ASN A 1 286 ? -13.489 -2.770 26.768 1.00 92.56 286 ASN A C 1
ATOM 2256 O O . ASN A 1 286 ? -14.495 -2.784 27.471 1.00 92.56 286 ASN A O 1
ATOM 2260 N N . PHE A 1 287 ? -12.962 -1.626 26.332 1.00 90.25 287 PHE A N 1
ATOM 2261 C CA . PHE A 1 287 ? -13.469 -0.297 26.685 1.00 90.25 287 PHE A CA 1
ATOM 2262 C C . PHE A 1 287 ? -14.929 -0.058 26.279 1.00 90.25 287 PHE A C 1
ATOM 2264 O O . PHE A 1 287 ? -15.605 0.736 26.912 1.00 90.25 287 PHE A O 1
ATOM 2271 N N . ALA A 1 288 ? -15.446 -0.780 25.281 1.00 86.69 288 ALA A N 1
ATOM 2272 C CA . ALA A 1 288 ? -16.853 -0.697 24.885 1.00 86.69 288 ALA A CA 1
ATOM 2273 C C . ALA A 1 288 ? -17.835 -1.256 25.941 1.00 86.69 288 ALA A C 1
ATOM 2275 O O . ALA A 1 288 ? -19.042 -1.162 25.750 1.00 86.69 288 ALA A O 1
ATOM 2276 N N . LEU A 1 289 ? -17.339 -1.864 27.028 1.00 91.88 289 LEU A N 1
ATOM 2277 C CA . LEU A 1 289 ? -18.163 -2.314 28.155 1.00 91.88 289 LEU A CA 1
ATOM 2278 C C . LEU A 1 289 ? -18.533 -1.183 29.128 1.00 91.88 289 LEU A C 1
ATOM 2280 O O . LEU A 1 289 ? -19.376 -1.401 29.997 1.00 91.88 289 LEU A O 1
ATOM 2284 N N . ASP A 1 290 ? -17.904 -0.011 29.010 1.00 93.81 290 ASP A N 1
ATOM 2285 C CA . ASP A 1 290 ? -18.156 1.146 29.866 1.00 93.81 290 ASP A CA 1
ATOM 2286 C C . ASP A 1 290 ? -18.297 2.416 29.015 1.00 93.81 290 ASP A C 1
ATOM 2288 O O . ASP A 1 290 ? -17.313 2.973 28.530 1.00 93.81 290 ASP A O 1
ATOM 2292 N N . ASP A 1 291 ? -19.535 2.893 28.871 1.00 90.31 291 ASP A N 1
ATOM 2293 C CA . ASP A 1 291 ? -19.880 4.087 28.086 1.00 90.31 291 ASP A CA 1
ATOM 2294 C C . ASP A 1 291 ? -19.237 5.378 28.620 1.00 90.31 291 ASP A C 1
ATOM 2296 O O . ASP A 1 291 ? -19.203 6.389 27.915 1.00 90.31 291 ASP A O 1
ATOM 2300 N N . SER A 1 292 ? -18.735 5.377 29.861 1.00 92.38 292 SER A N 1
ATOM 2301 C CA . SER A 1 292 ? -18.007 6.522 30.415 1.00 92.38 292 SER A CA 1
ATOM 2302 C C . SER A 1 292 ? -16.565 6.627 29.906 1.00 92.38 292 SER A C 1
ATOM 2304 O O . SER A 1 292 ? -15.937 7.675 30.070 1.00 92.38 292 SER A O 1
ATOM 2306 N N . ILE A 1 293 ? -16.047 5.590 29.234 1.00 93.50 293 ILE A N 1
ATOM 2307 C CA . ILE A 1 293 ? -14.776 5.644 28.506 1.00 93.50 293 ILE A CA 1
ATOM 2308 C C . ILE A 1 293 ? -15.007 6.380 27.183 1.00 93.50 293 ILE A C 1
ATOM 2310 O O . ILE A 1 293 ? -15.183 5.785 26.120 1.00 93.50 293 ILE A O 1
ATOM 2314 N N . ASP A 1 294 ? -15.019 7.707 27.264 1.00 93.69 294 ASP A N 1
ATOM 2315 C CA . ASP A 1 294 ? -15.245 8.599 26.133 1.00 93.69 294 ASP A CA 1
ATOM 2316 C C . ASP A 1 294 ? -13.938 9.107 25.492 1.00 93.69 294 ASP A C 1
ATOM 2318 O O . ASP A 1 294 ? -12.824 8.692 25.825 1.00 93.69 294 ASP A O 1
ATOM 2322 N N . ALA A 1 295 ? -14.074 10.003 24.509 1.00 94.00 295 ALA A N 1
ATOM 2323 C CA . ALA A 1 295 ? -12.936 10.531 23.760 1.00 94.00 295 ALA A CA 1
ATOM 2324 C C . ALA A 1 295 ? -11.981 11.346 24.641 1.00 94.00 295 ALA A C 1
ATOM 2326 O O . ALA A 1 295 ? -10.774 11.307 24.417 1.00 94.00 295 ALA A O 1
ATOM 2327 N N . ASP A 1 296 ? -12.508 12.075 25.628 1.00 95.19 296 ASP A N 1
ATOM 2328 C CA . ASP A 1 296 ? -11.714 12.921 26.518 1.00 95.19 296 ASP A CA 1
ATOM 2329 C C . ASP A 1 296 ? -10.884 12.058 27.473 1.00 95.19 296 ASP A C 1
ATOM 2331 O O . ASP A 1 296 ? -9.682 12.283 27.627 1.00 95.19 296 ASP A O 1
ATOM 2335 N N . LEU A 1 297 ? -11.488 11.009 28.045 1.00 95.62 297 LEU A N 1
ATOM 2336 C CA . LEU A 1 297 ? -10.774 10.047 28.882 1.00 95.62 297 LEU A CA 1
ATOM 2337 C C . LEU A 1 297 ? -9.642 9.379 28.097 1.00 95.62 297 LEU A C 1
ATOM 2339 O O . LEU A 1 297 ? -8.488 9.417 28.528 1.00 95.62 297 LEU A O 1
ATOM 2343 N N . VAL A 1 298 ? -9.945 8.806 26.928 1.00 96.06 298 VAL A N 1
ATOM 2344 C CA . VAL A 1 298 ? -8.939 8.123 26.100 1.00 96.06 298 VAL A CA 1
ATOM 2345 C C . VAL A 1 298 ? -7.822 9.084 25.685 1.00 96.06 298 VAL A C 1
ATOM 2347 O O . VAL A 1 298 ? -6.649 8.714 25.758 1.00 96.06 298 VAL A O 1
ATOM 2350 N N . GLN A 1 299 ? -8.157 10.325 25.315 1.00 96.69 299 GLN A N 1
ATOM 2351 C CA . GLN A 1 299 ? -7.163 11.331 24.941 1.00 96.69 299 GLN A CA 1
ATOM 2352 C C . GLN A 1 299 ? -6.249 11.699 26.115 1.00 96.69 299 GLN A C 1
ATOM 2354 O O . GLN A 1 299 ? -5.035 11.742 25.934 1.00 96.69 299 GLN A O 1
ATOM 2359 N N . LYS A 1 300 ? -6.785 11.888 27.328 1.00 96.50 300 LYS A N 1
ATOM 2360 C CA .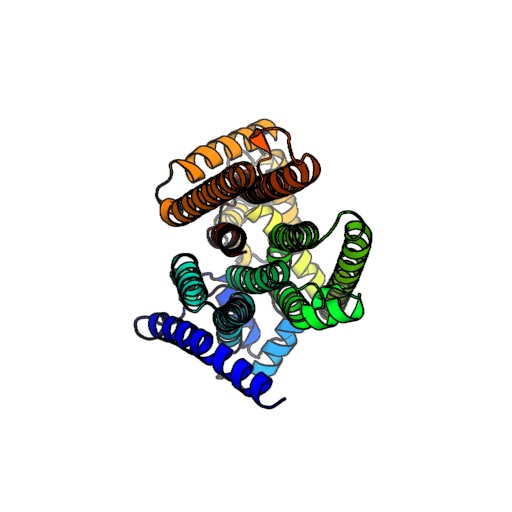 LYS A 1 300 ? -5.965 12.153 28.526 1.00 96.50 300 LYS A CA 1
ATOM 2361 C C . LYS A 1 300 ? -4.963 11.036 28.787 1.00 96.50 300 LYS A C 1
ATOM 2363 O O . LYS A 1 300 ? -3.806 11.311 29.105 1.00 96.50 300 LYS A O 1
ATOM 2368 N N . VAL A 1 301 ? -5.394 9.780 28.657 1.00 96.50 301 VAL A N 1
ATOM 2369 C CA . VAL A 1 301 ? -4.502 8.626 28.836 1.00 96.50 301 VAL A CA 1
ATOM 2370 C C . VAL A 1 301 ? -3.435 8.595 27.741 1.00 96.50 301 VAL A C 1
ATOM 2372 O O . VAL A 1 301 ? -2.274 8.335 28.050 1.00 96.50 301 VAL A O 1
ATOM 2375 N N . ALA A 1 302 ? -3.793 8.903 26.491 1.00 95.38 302 ALA A N 1
ATOM 2376 C CA . ALA A 1 302 ? -2.843 8.984 25.382 1.00 95.38 302 ALA A CA 1
ATOM 2377 C C . ALA A 1 302 ? -1.786 10.075 25.610 1.00 95.38 302 ALA A C 1
ATOM 2379 O O . ALA A 1 302 ? -0.590 9.815 25.475 1.00 95.38 302 ALA A O 1
ATOM 2380 N N . ASP A 1 303 ? -2.212 11.269 26.020 1.00 95.88 303 ASP A N 1
ATOM 2381 C CA . ASP A 1 303 ? -1.320 12.395 26.298 1.00 95.88 303 ASP A CA 1
ATOM 2382 C C . ASP A 1 303 ? -0.365 12.071 27.450 1.00 95.88 303 ASP A C 1
ATOM 2384 O O . ASP A 1 303 ? 0.832 12.350 27.370 1.00 95.88 303 ASP A O 1
ATOM 2388 N N . TYR A 1 304 ? -0.865 11.428 28.509 1.00 96.12 304 TYR A N 1
ATOM 2389 C CA . TYR A 1 304 ? -0.032 10.987 29.621 1.00 96.12 304 TYR A CA 1
ATOM 2390 C C . TYR A 1 304 ? 0.970 9.909 29.201 1.00 96.12 304 TYR A C 1
ATOM 2392 O O . TYR A 1 304 ? 2.162 10.036 29.490 1.00 96.12 304 TYR A O 1
ATOM 2400 N N . ALA A 1 305 ? 0.522 8.895 28.458 1.00 94.00 305 ALA A N 1
ATOM 2401 C CA . ALA A 1 305 ? 1.384 7.843 27.929 1.00 94.00 305 ALA A CA 1
ATOM 2402 C C . ALA A 1 305 ? 2.517 8.410 27.056 1.00 94.00 305 ALA A C 1
ATOM 2404 O O . ALA A 1 305 ? 3.671 7.995 27.201 1.00 94.00 305 ALA A O 1
ATOM 2405 N N . ALA A 1 306 ? 2.226 9.437 26.251 1.00 91.69 306 ALA A N 1
ATOM 2406 C CA . ALA A 1 306 ? 3.221 10.130 25.439 1.00 91.69 306 ALA A CA 1
ATOM 2407 C C . ALA A 1 306 ? 4.341 10.766 26.285 1.00 91.69 306 ALA A C 1
ATOM 2409 O O . ALA A 1 306 ? 5.498 10.788 25.860 1.00 91.69 306 ALA A O 1
ATOM 2410 N N . THR A 1 307 ? 4.042 11.236 27.504 1.00 92.88 307 THR A N 1
ATOM 2411 C CA . THR A 1 307 ? 5.066 11.783 28.420 1.00 92.88 307 THR A CA 1
ATOM 2412 C C . THR A 1 307 ? 5.991 10.720 29.008 1.00 92.88 307 THR A C 1
ATOM 2414 O O . THR A 1 307 ? 7.124 11.029 29.378 1.00 92.88 307 THR A O 1
ATOM 2417 N N . LEU A 1 308 ? 5.529 9.469 29.070 1.00 91.12 308 LEU A N 1
ATOM 2418 C CA . LEU A 1 308 ? 6.288 8.329 29.585 1.00 91.12 308 LEU A CA 1
ATOM 2419 C C . LEU A 1 308 ? 7.130 7.647 28.501 1.00 91.12 308 LEU A C 1
ATOM 2421 O O . LEU A 1 308 ? 7.900 6.728 28.794 1.00 91.12 308 LEU A O 1
ATOM 2425 N N . GLN A 1 309 ? 7.005 8.082 27.244 1.00 85.31 309 GLN A N 1
ATOM 2426 C CA . GLN A 1 309 ? 7.792 7.526 26.159 1.00 85.31 309 GLN A CA 1
ATOM 2427 C C . GLN A 1 309 ? 9.292 7.705 26.386 1.00 85.31 309 GLN A C 1
ATOM 2429 O O . GLN A 1 309 ? 9.794 8.733 26.848 1.00 85.31 309 GLN A O 1
ATOM 2434 N N . LYS A 1 310 ? 10.036 6.693 25.941 1.00 85.75 310 LYS A N 1
ATOM 2435 C CA . LYS A 1 310 ? 11.493 6.752 25.894 1.00 85.75 310 LYS A CA 1
ATOM 2436 C C . LYS A 1 310 ? 11.970 7.929 25.034 1.00 85.75 310 LYS A C 1
ATOM 2438 O O . LYS A 1 310 ? 11.352 8.223 24.005 1.00 85.75 310 LYS A O 1
ATOM 2443 N N . PRO A 1 311 ? 13.120 8.542 25.369 1.00 89.62 311 PRO A N 1
ATOM 2444 C CA . PRO A 1 311 ? 13.703 9.604 24.561 1.00 89.62 311 PRO A CA 1
ATOM 2445 C C . PRO A 1 311 ? 13.864 9.191 23.094 1.00 89.62 311 PRO A C 1
ATOM 2447 O O . PRO A 1 311 ? 14.249 8.058 22.792 1.00 89.62 311 PRO A O 1
ATOM 2450 N N . VAL A 1 312 ? 13.664 10.143 22.176 1.00 88.56 312 VAL A N 1
ATOM 2451 C CA . VAL A 1 312 ? 13.740 9.931 20.714 1.00 88.56 312 VAL A CA 1
ATOM 2452 C C . VAL A 1 312 ? 15.002 9.167 20.301 1.00 88.56 312 VAL A C 1
ATOM 2454 O O . VAL A 1 312 ? 14.940 8.258 19.475 1.00 88.56 312 VAL A O 1
ATOM 2457 N N . LYS A 1 313 ? 16.150 9.494 20.908 1.00 90.62 313 LYS A N 1
ATOM 2458 C CA . LYS A 1 313 ? 17.433 8.836 20.624 1.00 90.62 313 LYS A CA 1
ATOM 2459 C C . LYS A 1 313 ? 17.408 7.338 20.947 1.00 90.62 313 LYS A C 1
ATOM 2461 O O . LYS A 1 313 ? 17.938 6.548 20.171 1.00 90.62 313 LYS A O 1
ATOM 2466 N N . GLU A 1 314 ? 16.809 6.948 22.068 1.00 90.00 314 GLU A N 1
ATOM 2467 C CA . GLU A 1 314 ? 16.731 5.545 22.485 1.00 90.00 314 GLU A CA 1
ATOM 2468 C C . GLU A 1 314 ? 15.748 4.767 21.606 1.00 90.00 314 GLU A C 1
ATOM 2470 O O . GLU A 1 314 ? 16.077 3.676 21.136 1.00 90.00 314 GLU A O 1
ATOM 2475 N N . ARG A 1 315 ? 14.584 5.358 21.303 1.00 89.62 315 ARG A N 1
ATOM 2476 C CA . ARG A 1 315 ? 13.604 4.777 20.373 1.00 89.62 315 ARG A CA 1
ATOM 2477 C C . ARG A 1 315 ? 14.212 4.544 18.995 1.00 89.62 315 ARG A C 1
ATOM 2479 O O . ARG A 1 315 ? 14.109 3.447 18.454 1.00 89.62 315 ARG A O 1
ATOM 2486 N N . LEU A 1 316 ? 14.905 5.546 18.457 1.00 91.50 316 LEU A N 1
ATOM 2487 C CA . LEU A 1 316 ? 15.570 5.445 17.162 1.00 91.50 316 LEU A CA 1
ATOM 2488 C C . LEU A 1 316 ? 16.684 4.394 17.179 1.00 91.50 316 LEU A C 1
ATOM 2490 O O . LEU A 1 316 ? 16.758 3.575 16.269 1.00 91.50 316 LEU A O 1
ATOM 2494 N N . SER A 1 317 ? 17.525 4.380 18.217 1.00 90.31 317 SER A N 1
ATOM 2495 C CA . SER A 1 317 ? 18.582 3.373 18.361 1.00 90.31 317 SER A CA 1
ATOM 2496 C C . SER A 1 317 ? 18.008 1.958 18.418 1.00 90.31 317 SER A C 1
ATOM 2498 O O . SER A 1 317 ? 18.539 1.053 17.778 1.00 90.31 317 SER A O 1
ATOM 2500 N N . THR A 1 318 ? 16.909 1.774 19.151 1.00 90.31 318 THR A N 1
ATOM 2501 C CA . THR A 1 318 ? 16.205 0.492 19.246 1.00 90.31 318 THR A CA 1
ATOM 2502 C C . THR A 1 318 ? 15.636 0.097 17.888 1.00 90.31 318 THR A C 1
ATOM 2504 O O . THR A 1 318 ? 15.894 -1.007 17.424 1.00 90.31 318 THR A O 1
ATOM 2507 N N . ALA A 1 319 ? 14.946 1.008 17.200 1.00 90.69 319 ALA A N 1
ATOM 2508 C CA . ALA A 1 319 ? 14.395 0.758 15.872 1.00 90.69 319 ALA A CA 1
ATOM 2509 C C . ALA A 1 319 ? 15.480 0.388 14.849 1.00 90.69 319 ALA A C 1
ATOM 2511 O O . ALA A 1 319 ? 15.297 -0.552 14.084 1.00 90.69 319 ALA A O 1
ATOM 2512 N N . VAL A 1 320 ? 16.630 1.070 14.859 1.00 90.81 320 VAL A N 1
ATOM 2513 C CA . VAL A 1 320 ? 17.781 0.741 14.000 1.00 90.81 320 VAL A CA 1
ATOM 2514 C C . VAL A 1 320 ? 18.337 -0.643 14.340 1.00 90.81 320 VAL A C 1
ATOM 2516 O O . VAL A 1 320 ? 18.586 -1.440 13.438 1.00 90.81 320 VAL A O 1
ATOM 2519 N N . TRP A 1 321 ? 18.516 -0.950 15.626 1.00 88.38 321 TRP A N 1
ATOM 2520 C CA . TRP A 1 321 ? 19.008 -2.258 16.060 1.00 88.38 321 TRP A CA 1
ATOM 2521 C C . TRP A 1 321 ? 18.059 -3.384 15.631 1.00 88.38 321 TRP A C 1
ATOM 2523 O O . TRP A 1 321 ? 18.497 -4.358 15.014 1.00 88.38 321 TRP A O 1
ATOM 2533 N N . VAL A 1 322 ? 16.754 -3.216 15.874 1.00 86.94 322 VAL A N 1
ATOM 2534 C CA . VAL A 1 322 ? 15.721 -4.174 15.459 1.00 86.94 322 VAL A CA 1
ATOM 2535 C C . VAL A 1 322 ? 15.672 -4.278 13.941 1.00 86.94 322 VAL A C 1
ATOM 2537 O O . VAL A 1 322 ? 15.561 -5.384 13.434 1.00 86.94 322 VAL A O 1
ATOM 2540 N N . PHE A 1 323 ? 15.813 -3.176 13.203 1.00 86.44 323 PHE A N 1
ATOM 2541 C CA . PHE A 1 323 ? 15.860 -3.193 11.742 1.00 86.44 323 PHE A CA 1
ATOM 2542 C C . PHE A 1 323 ? 16.990 -4.092 11.241 1.00 86.44 323 PHE A C 1
ATOM 2544 O O . PHE A 1 323 ? 16.738 -5.006 10.461 1.00 86.44 323 PHE A O 1
ATOM 2551 N N . PHE A 1 324 ? 18.219 -3.893 11.726 1.00 82.81 324 PHE A N 1
ATOM 2552 C CA . PHE A 1 324 ? 19.346 -4.743 11.342 1.00 82.81 324 PHE A CA 1
ATOM 2553 C C . PHE A 1 324 ? 19.118 -6.202 11.738 1.00 82.81 324 PHE A C 1
ATOM 2555 O O . PHE A 1 324 ? 19.411 -7.099 10.950 1.00 82.81 324 PHE A O 1
ATOM 2562 N N . HIS A 1 325 ? 18.554 -6.457 12.918 1.00 80.19 325 HIS A N 1
ATOM 2563 C CA . HIS A 1 325 ? 18.300 -7.822 13.358 1.00 80.19 325 HIS A CA 1
ATOM 2564 C C . HIS A 1 325 ? 17.179 -8.501 12.554 1.00 80.19 325 HIS A C 1
ATOM 2566 O O . HIS A 1 325 ? 17.347 -9.624 12.092 1.00 80.19 325 HIS A O 1
ATOM 2572 N N . GLN A 1 326 ? 16.063 -7.822 12.300 1.00 74.81 326 GLN A N 1
ATOM 2573 C CA . GLN A 1 326 ? 14.916 -8.388 11.591 1.00 74.81 326 GLN A CA 1
ATOM 2574 C C . GLN A 1 326 ? 15.132 -8.509 10.085 1.00 74.81 326 GLN A C 1
ATOM 2576 O O . GLN A 1 326 ? 14.767 -9.517 9.489 1.00 74.81 326 GLN A O 1
ATOM 2581 N N . VAL A 1 327 ? 15.728 -7.497 9.459 1.00 68.69 327 VAL A N 1
ATOM 2582 C CA . VAL A 1 327 ? 15.907 -7.469 8.002 1.00 68.69 327 VAL A CA 1
ATOM 2583 C C . VAL A 1 327 ? 17.052 -8.376 7.552 1.00 68.69 327 VAL A C 1
ATOM 2585 O O . VAL A 1 327 ? 16.995 -8.921 6.454 1.00 68.69 327 VAL A O 1
ATOM 2588 N N . ILE A 1 328 ? 18.087 -8.553 8.381 1.00 63.94 328 ILE A N 1
ATOM 2589 C CA . ILE A 1 328 ? 19.278 -9.329 8.001 1.00 63.94 328 ILE A CA 1
ATOM 2590 C C . ILE A 1 328 ? 19.304 -10.717 8.654 1.00 63.94 328 ILE A C 1
ATOM 2592 O O . ILE A 1 328 ? 19.818 -11.651 8.044 1.00 63.94 328 ILE A O 1
ATOM 2596 N N . LEU A 1 329 ? 18.779 -10.878 9.876 1.00 62.28 329 LEU A N 1
ATOM 2597 C CA . LEU A 1 329 ? 19.011 -12.080 10.692 1.00 62.28 329 LEU A CA 1
ATOM 2598 C C . LEU A 1 329 ? 17.738 -12.854 11.078 1.00 62.28 329 LEU A C 1
ATOM 2600 O O . LEU A 1 329 ? 17.848 -14.033 11.418 1.00 62.28 329 LEU A O 1
ATOM 2604 N N . ALA A 1 330 ? 16.547 -12.244 11.050 1.00 63.50 330 ALA A N 1
ATOM 2605 C CA . ALA A 1 330 ? 15.328 -12.912 11.511 1.00 63.50 330 ALA A CA 1
ATOM 2606 C C . ALA A 1 330 ? 14.738 -13.873 10.471 1.00 63.50 330 ALA A C 1
ATOM 2608 O O . ALA A 1 330 ? 14.707 -13.601 9.270 1.00 63.50 330 ALA A O 1
ATOM 2609 N N . LYS A 1 331 ? 14.227 -15.005 10.971 1.00 62.22 331 LYS A N 1
ATOM 2610 C CA . LYS A 1 331 ? 13.688 -16.107 10.162 1.00 62.22 331 LYS A CA 1
ATOM 2611 C C . LYS A 1 331 ? 12.281 -15.836 9.622 1.00 62.22 331 LYS A C 1
ATOM 2613 O O . LYS A 1 331 ? 11.974 -16.297 8.529 1.00 62.22 331 LYS A O 1
ATOM 2618 N N . ASP A 1 332 ? 11.465 -15.068 10.338 1.00 67.62 332 ASP A N 1
ATOM 2619 C CA . ASP A 1 332 ? 10.028 -14.948 10.039 1.00 67.62 332 ASP A CA 1
ATOM 2620 C C . ASP A 1 332 ? 9.758 -14.128 8.767 1.00 67.62 332 ASP A C 1
ATOM 2622 O O . ASP A 1 332 ? 8.874 -14.441 7.980 1.00 67.62 332 ASP A O 1
ATOM 2626 N N . GLN A 1 333 ? 10.599 -13.126 8.501 1.00 74.75 333 GLN A N 1
ATOM 2627 C CA . GLN A 1 333 ? 10.543 -12.282 7.298 1.00 74.75 333 GLN A CA 1
ATOM 2628 C C . GLN A 1 333 ? 11.553 -12.729 6.222 1.00 74.75 333 GLN A C 1
ATOM 2630 O O . GLN A 1 333 ? 11.738 -12.058 5.202 1.00 74.75 333 GLN A O 1
ATOM 2635 N N . LEU A 1 334 ? 12.237 -13.860 6.444 1.00 77.12 334 LEU A N 1
ATOM 2636 C CA . LEU A 1 334 ? 13.330 -14.341 5.599 1.00 77.12 334 LEU A CA 1
ATOM 2637 C C . LEU A 1 334 ? 12.928 -14.537 4.127 1.00 77.12 334 LEU A C 1
ATOM 2639 O O . LEU A 1 334 ? 13.725 -14.137 3.278 1.00 77.12 334 LEU A O 1
ATOM 2643 N N . PRO A 1 335 ? 11.741 -15.084 3.780 1.00 85.12 335 PRO A N 1
ATOM 2644 C CA . PRO A 1 335 ? 11.374 -15.273 2.376 1.00 85.12 335 PRO A CA 1
ATOM 2645 C C . PRO A 1 335 ? 11.334 -13.955 1.590 1.00 85.12 335 PRO A C 1
ATOM 2647 O O . PRO A 1 335 ? 11.959 -13.850 0.534 1.00 85.12 335 PRO A O 1
ATOM 2650 N N . TRP A 1 336 ? 10.678 -12.923 2.131 1.00 88.69 336 TRP A N 1
ATOM 2651 C CA . TRP A 1 336 ? 10.590 -11.605 1.495 1.00 88.69 336 TRP A CA 1
ATOM 2652 C C . TRP A 1 336 ? 11.947 -10.895 1.449 1.00 88.69 336 TRP A C 1
ATOM 2654 O O . TRP A 1 336 ? 12.333 -10.373 0.403 1.00 88.69 336 TRP A O 1
ATOM 2664 N N . ASN A 1 337 ? 12.715 -10.938 2.544 1.00 86.75 337 ASN A N 1
ATOM 2665 C CA . ASN A 1 337 ? 14.062 -10.365 2.581 1.00 86.75 337 ASN A CA 1
ATOM 2666 C C . ASN A 1 337 ? 14.996 -11.020 1.555 1.00 86.75 337 ASN A C 1
ATOM 2668 O O . ASN A 1 337 ? 15.754 -10.320 0.883 1.00 86.75 337 ASN A O 1
ATOM 2672 N N . LEU A 1 338 ? 14.932 -12.346 1.401 1.00 88.31 338 LEU A N 1
ATOM 2673 C CA . LEU A 1 338 ? 15.745 -13.074 0.431 1.00 88.31 338 LEU A CA 1
ATOM 2674 C C . LEU A 1 338 ? 15.396 -12.662 -1.002 1.00 88.31 338 LEU A C 1
ATOM 2676 O O . LEU A 1 338 ? 16.306 -12.403 -1.788 1.00 88.31 338 LEU A O 1
ATOM 2680 N N . ILE A 1 339 ? 14.102 -12.543 -1.324 1.00 91.94 339 ILE A N 1
ATOM 2681 C CA . ILE A 1 339 ? 13.646 -12.052 -2.632 1.00 91.94 339 ILE A CA 1
ATOM 2682 C C . ILE A 1 339 ? 14.211 -10.650 -2.896 1.00 91.94 339 ILE A C 1
ATOM 2684 O O . ILE A 1 339 ? 14.841 -10.442 -3.936 1.00 91.94 339 ILE A O 1
ATOM 2688 N N . SER A 1 340 ? 14.071 -9.718 -1.948 1.00 91.31 340 SER A N 1
ATOM 2689 C CA . SER A 1 340 ? 14.619 -8.363 -2.085 1.00 91.31 340 SER A CA 1
ATOM 2690 C C . SER A 1 340 ? 16.137 -8.376 -2.282 1.00 91.31 340 SER A C 1
ATOM 2692 O O . SER A 1 340 ? 16.630 -7.761 -3.226 1.00 91.31 340 SER A O 1
ATOM 2694 N N . ILE A 1 341 ? 16.900 -9.095 -1.447 1.00 90.94 341 ILE A N 1
ATOM 2695 C CA . ILE A 1 341 ? 18.371 -9.165 -1.541 1.00 90.94 341 ILE A CA 1
ATOM 2696 C C . ILE A 1 341 ? 18.810 -9.719 -2.900 1.00 90.94 341 ILE A C 1
ATOM 2698 O O . ILE A 1 341 ? 19.704 -9.154 -3.536 1.00 90.94 341 ILE A O 1
ATOM 2702 N N . VAL A 1 342 ? 18.173 -10.796 -3.366 1.00 93.81 342 VAL A N 1
ATOM 2703 C CA . VAL A 1 342 ? 18.469 -11.399 -4.671 1.00 93.81 342 VAL A CA 1
ATOM 2704 C C . VAL A 1 342 ? 18.161 -10.411 -5.796 1.00 93.81 342 VAL A C 1
ATOM 2706 O O . VAL A 1 342 ? 19.000 -10.225 -6.677 1.00 93.81 342 VAL A O 1
ATOM 2709 N N . LEU A 1 343 ? 17.022 -9.715 -5.753 1.00 95.62 343 LEU A N 1
ATOM 2710 C CA . LEU A 1 343 ? 16.661 -8.700 -6.747 1.00 95.62 343 LEU A CA 1
ATOM 2711 C C . LEU A 1 343 ? 17.642 -7.521 -6.763 1.00 95.62 343 LEU A C 1
ATOM 2713 O O . LEU A 1 343 ? 18.098 -7.135 -7.841 1.00 95.62 343 LEU A O 1
ATOM 2717 N N . TYR A 1 344 ? 18.035 -6.995 -5.599 1.00 95.31 344 TYR A N 1
ATOM 2718 C CA . TYR A 1 344 ? 19.072 -5.963 -5.506 1.00 95.31 344 TYR A CA 1
ATOM 2719 C C . TYR A 1 344 ? 20.388 -6.444 -6.122 1.00 95.31 344 TYR A C 1
ATOM 2721 O O . TYR A 1 344 ? 20.966 -5.751 -6.961 1.00 95.31 344 TYR A O 1
ATOM 2729 N N . GLY A 1 345 ? 20.845 -7.643 -5.750 1.00 95.75 345 GLY A N 1
ATOM 2730 C CA . GLY A 1 345 ? 22.067 -8.238 -6.286 1.00 95.75 345 GLY A CA 1
ATOM 2731 C C . GLY A 1 345 ? 22.020 -8.379 -7.808 1.00 95.75 345 GLY A C 1
ATOM 2732 O O . GLY A 1 345 ? 22.942 -7.935 -8.492 1.00 95.75 345 GLY A O 1
ATOM 2733 N N . MET A 1 346 ? 20.925 -8.919 -8.350 1.00 96.12 346 MET A N 1
ATOM 2734 C CA . MET A 1 346 ? 20.733 -9.061 -9.795 1.00 96.12 346 MET A CA 1
ATOM 2735 C C . MET A 1 346 ? 20.769 -7.708 -10.510 1.00 96.12 346 MET A C 1
ATOM 2737 O O . MET A 1 346 ? 21.434 -7.595 -11.540 1.00 96.12 346 MET A O 1
ATOM 2741 N N . VAL A 1 347 ? 20.114 -6.672 -9.969 1.00 94.88 347 VAL A N 1
ATOM 2742 C CA . VAL A 1 347 ? 20.092 -5.337 -10.593 1.00 94.88 347 VAL A CA 1
ATOM 2743 C C . VAL A 1 347 ? 21.489 -4.731 -10.615 1.00 94.88 347 VAL A C 1
ATOM 2745 O O . VAL A 1 347 ? 21.915 -4.205 -11.645 1.00 94.88 347 VAL A O 1
ATOM 2748 N N . LEU A 1 348 ? 22.223 -4.814 -9.505 1.00 94.94 348 LEU A N 1
ATOM 2749 C CA . LEU A 1 348 ? 23.576 -4.267 -9.410 1.00 94.94 348 LEU A CA 1
ATOM 2750 C C . LEU A 1 348 ? 24.546 -4.998 -10.346 1.00 94.94 348 LEU A C 1
ATOM 2752 O O . LEU A 1 348 ? 25.317 -4.344 -11.054 1.00 94.94 348 LEU A O 1
ATOM 2756 N N . ILE A 1 349 ? 24.473 -6.331 -10.401 1.00 95.81 349 ILE A N 1
ATOM 2757 C CA . ILE A 1 349 ? 25.294 -7.156 -11.295 1.00 95.81 349 ILE A CA 1
ATOM 2758 C C . ILE A 1 349 ? 24.964 -6.857 -12.761 1.00 95.81 349 ILE A C 1
ATOM 2760 O O . ILE A 1 349 ? 25.883 -6.635 -13.551 1.00 95.81 349 ILE A O 1
ATOM 2764 N N . ASP A 1 350 ? 23.683 -6.805 -13.142 1.00 93.75 350 ASP A N 1
ATOM 2765 C CA . ASP A 1 350 ? 23.291 -6.515 -14.525 1.00 93.75 350 ASP A CA 1
ATOM 2766 C C . ASP A 1 350 ? 23.680 -5.090 -14.940 1.00 93.75 350 ASP A C 1
ATOM 2768 O O . ASP A 1 350 ? 24.234 -4.890 -16.022 1.00 93.75 350 ASP A O 1
ATOM 2772 N N . THR A 1 351 ? 23.499 -4.108 -14.052 1.00 91.69 351 THR A N 1
ATOM 2773 C CA . THR A 1 351 ? 23.916 -2.717 -14.288 1.00 91.69 351 THR A CA 1
ATOM 2774 C C . THR A 1 351 ? 25.427 -2.627 -14.498 1.00 91.69 351 THR A C 1
ATOM 2776 O O . THR A 1 351 ? 25.884 -2.000 -15.458 1.00 91.69 351 THR A O 1
ATOM 2779 N N . TYR A 1 352 ? 26.217 -3.288 -13.645 1.00 92.94 352 TYR A N 1
ATOM 2780 C CA . TYR A 1 352 ? 27.672 -3.342 -13.786 1.00 92.94 352 TYR A CA 1
ATOM 2781 C C . TYR A 1 352 ? 28.095 -4.051 -15.079 1.00 92.94 352 TYR A C 1
ATOM 2783 O O . TYR A 1 352 ? 28.958 -3.555 -15.806 1.00 92.94 352 TYR A O 1
ATOM 2791 N N . ARG A 1 353 ? 27.447 -5.170 -15.421 1.00 93.81 353 ARG A N 1
ATOM 2792 C CA . ARG A 1 353 ? 27.694 -5.900 -16.668 1.00 93.81 353 ARG A CA 1
ATOM 2793 C C . ARG A 1 353 ? 27.437 -5.012 -17.884 1.00 93.81 353 ARG A C 1
ATOM 2795 O O . ARG A 1 353 ? 28.334 -4.893 -18.714 1.00 93.81 353 ARG A O 1
ATOM 2802 N N . ARG A 1 354 ? 26.273 -4.347 -17.965 1.00 89.19 354 ARG A N 1
ATOM 2803 C CA . ARG A 1 354 ? 25.917 -3.424 -19.064 1.00 89.19 354 ARG A CA 1
ATOM 2804 C C . ARG A 1 354 ? 26.907 -2.262 -19.174 1.00 89.19 354 ARG A C 1
ATOM 2806 O O . ARG A 1 354 ? 27.289 -1.895 -20.287 1.00 89.19 354 ARG A O 1
ATOM 2813 N N . LEU A 1 355 ? 27.353 -1.715 -18.039 1.00 89.56 355 LEU A N 1
ATOM 2814 C CA . LEU A 1 355 ? 28.393 -0.685 -17.982 1.00 89.56 355 LEU A CA 1
ATOM 2815 C C . LEU A 1 355 ? 29.706 -1.191 -18.597 1.00 89.56 355 LEU A C 1
ATOM 2817 O O . LEU A 1 355 ? 30.235 -0.558 -19.510 1.00 89.56 355 LEU A O 1
ATOM 2821 N N . MET A 1 356 ? 30.213 -2.339 -18.143 1.00 90.56 356 MET A N 1
ATOM 2822 C CA . MET A 1 356 ? 31.491 -2.886 -18.607 1.00 90.56 356 MET A CA 1
ATOM 2823 C C . MET A 1 356 ? 31.450 -3.297 -20.079 1.00 90.56 356 MET A C 1
ATOM 2825 O O . MET A 1 356 ? 32.335 -2.908 -20.844 1.00 90.56 356 MET A O 1
ATOM 2829 N N . THR A 1 357 ? 30.408 -4.013 -20.510 1.00 88.69 357 THR A N 1
ATOM 2830 C CA . THR A 1 357 ? 30.250 -4.400 -21.920 1.00 88.69 357 THR A CA 1
ATOM 2831 C C . THR A 1 357 ? 30.105 -3.176 -22.815 1.00 88.69 357 THR A C 1
ATOM 2833 O O . THR A 1 357 ? 30.722 -3.127 -23.877 1.00 88.69 357 THR A O 1
ATOM 2836 N N . GLY A 1 358 ? 29.349 -2.165 -22.373 1.00 85.62 358 GLY A N 1
ATOM 2837 C CA . GLY A 1 358 ? 29.188 -0.911 -23.103 1.00 85.62 358 GLY A CA 1
ATOM 2838 C C . GLY A 1 358 ? 30.518 -0.182 -23.290 1.00 85.62 358 GLY A C 1
ATOM 2839 O O . GLY A 1 358 ? 30.845 0.210 -24.407 1.00 85.62 358 GLY A O 1
ATOM 2840 N N . LEU A 1 359 ? 31.313 -0.051 -22.222 1.00 86.50 359 LEU A N 1
ATOM 2841 C CA . LEU A 1 359 ? 32.621 0.613 -22.261 1.00 86.50 359 LEU A CA 1
ATOM 2842 C C . LEU A 1 359 ? 33.641 -0.116 -23.151 1.00 86.50 359 LEU A C 1
ATOM 2844 O O . LEU A 1 359 ? 34.421 0.544 -23.846 1.00 86.50 359 LEU A O 1
ATOM 2848 N N . MET A 1 360 ? 33.634 -1.454 -23.137 1.00 84.50 360 MET A N 1
ATOM 2849 C CA . MET A 1 360 ? 34.491 -2.284 -23.991 1.00 84.50 360 MET A CA 1
ATOM 2850 C C . MET A 1 360 ? 34.099 -2.167 -25.468 1.00 84.50 360 MET A C 1
ATOM 2852 O O . MET A 1 360 ? 34.950 -1.876 -26.306 1.00 84.50 360 MET A O 1
ATOM 2856 N N . GLN A 1 361 ? 32.814 -2.337 -25.790 1.00 82.81 361 GLN A N 1
ATOM 2857 C CA . GLN A 1 361 ? 32.321 -2.314 -27.173 1.00 82.81 361 GLN A CA 1
ATOM 2858 C C . GLN A 1 361 ? 32.419 -0.928 -27.817 1.00 82.81 361 GLN A C 1
ATOM 2860 O O . GLN A 1 361 ? 32.603 -0.821 -29.027 1.00 82.81 361 GLN A O 1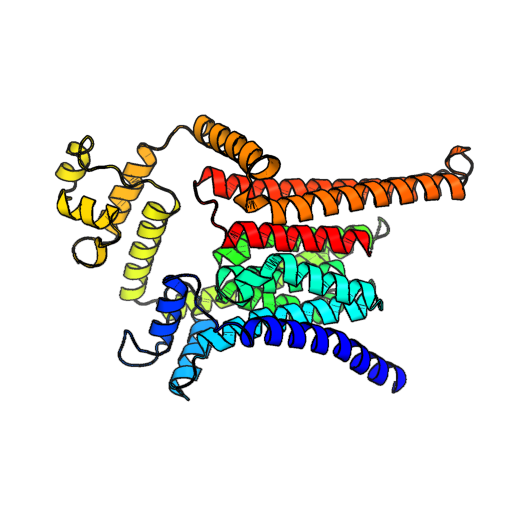
ATOM 2865 N N . SER A 1 362 ? 32.312 0.149 -27.034 1.00 74.31 362 SER A N 1
ATOM 2866 C CA . SER A 1 362 ? 32.363 1.509 -27.569 1.00 74.31 362 SER A CA 1
ATOM 2867 C C . SER A 1 362 ? 33.783 2.049 -27.775 1.00 74.31 362 SER A C 1
ATOM 2869 O O . SER A 1 362 ? 33.913 3.221 -28.129 1.00 74.31 362 SER A O 1
ATOM 2871 N N . GLY A 1 363 ? 34.841 1.278 -27.476 1.00 69.00 363 GLY A N 1
ATOM 2872 C CA . GLY A 1 363 ? 36.225 1.778 -27.472 1.00 69.00 363 GLY A CA 1
ATOM 2873 C C . GLY A 1 363 ? 36.440 2.948 -26.497 1.00 69.00 363 GLY A C 1
ATOM 2874 O O . GLY A 1 363 ? 37.369 3.737 -26.641 1.00 69.00 363 GLY A O 1
ATOM 2875 N N . ALA A 1 364 ? 35.557 3.116 -25.504 1.00 64.06 364 ALA A N 1
ATOM 2876 C CA . ALA A 1 364 ? 35.607 4.251 -24.578 1.00 64.06 364 ALA A CA 1
ATOM 2877 C C . ALA A 1 364 ? 36.734 4.114 -23.545 1.00 64.06 364 ALA A C 1
ATOM 2879 O O . ALA A 1 364 ? 37.178 5.116 -22.978 1.00 64.06 364 ALA A O 1
ATOM 2880 N N . LEU A 1 365 ? 37.198 2.885 -23.304 1.00 65.38 365 LEU A N 1
ATOM 2881 C CA . LEU A 1 365 ? 38.342 2.597 -22.437 1.00 65.38 365 LEU A CA 1
ATOM 2882 C C . LEU A 1 365 ? 39.666 3.088 -23.040 1.00 65.38 365 LEU A C 1
ATOM 2884 O O . LEU A 1 365 ? 40.557 3.469 -22.290 1.00 65.38 365 LEU A O 1
ATOM 2888 N N . THR A 1 366 ? 39.769 3.153 -24.371 1.00 65.06 366 THR A N 1
ATOM 2889 C CA . THR A 1 366 ? 40.955 3.651 -25.089 1.00 65.06 366 THR A CA 1
ATOM 2890 C C . THR A 1 366 ? 40.901 5.158 -25.377 1.00 65.06 366 THR A C 1
ATOM 2892 O O . THR A 1 366 ? 41.825 5.701 -25.971 1.00 65.06 366 THR A O 1
ATOM 2895 N N . GLY A 1 367 ? 39.839 5.856 -24.945 1.00 65.38 367 GLY A N 1
ATOM 2896 C CA . GLY A 1 367 ? 39.693 7.312 -25.078 1.00 65.38 367 GLY A CA 1
ATOM 2897 C C . GLY A 1 367 ? 39.096 7.806 -26.404 1.00 65.38 367 GLY A C 1
ATOM 2898 O O . GLY A 1 367 ? 38.916 9.009 -26.563 1.00 65.38 367 GLY A O 1
ATOM 2899 N N . ALA A 1 368 ? 38.728 6.911 -27.328 1.00 60.88 368 ALA A N 1
ATOM 2900 C CA . ALA A 1 368 ? 38.303 7.277 -28.686 1.00 60.88 368 ALA A CA 1
ATOM 2901 C C . ALA A 1 368 ? 36.945 8.013 -28.767 1.00 60.88 368 ALA A C 1
ATOM 2903 O O . ALA A 1 368 ? 36.712 8.774 -29.704 1.00 60.88 368 ALA A O 1
ATOM 2904 N N . HIS A 1 369 ? 36.042 7.813 -27.795 1.00 71.44 369 HIS A N 1
ATOM 2905 C CA . HIS A 1 369 ? 34.679 8.372 -27.820 1.00 71.44 369 HIS A CA 1
ATOM 2906 C C . HIS A 1 369 ? 34.193 8.855 -26.435 1.00 71.44 369 HIS A C 1
ATOM 2908 O O . HIS A 1 369 ? 33.459 8.135 -25.748 1.00 71.44 369 HIS A O 1
ATOM 2914 N N . PRO A 1 370 ? 34.560 10.080 -26.012 1.00 74.75 370 PRO A N 1
ATOM 2915 C CA . PRO A 1 370 ? 34.214 10.612 -24.689 1.00 74.75 370 PRO A CA 1
ATOM 2916 C C . PRO A 1 370 ? 32.703 10.819 -24.476 1.00 74.75 370 PRO A C 1
ATOM 2918 O O . PRO A 1 370 ? 32.210 10.580 -23.375 1.00 74.75 370 PRO A O 1
ATOM 2921 N N . GLU A 1 371 ? 31.949 11.177 -25.520 1.00 78.88 371 GLU A N 1
ATOM 2922 C CA . GLU A 1 371 ? 30.488 11.371 -25.440 1.00 78.88 371 GLU A CA 1
ATOM 2923 C C . GLU A 1 371 ? 29.743 10.059 -25.140 1.00 78.88 371 GLU A C 1
ATOM 2925 O O . GLU A 1 371 ? 28.940 9.988 -24.210 1.00 78.88 371 GLU A O 1
ATOM 2930 N N . LYS A 1 372 ? 30.082 8.970 -25.849 1.00 77.88 372 LYS A N 1
ATOM 2931 C CA . LYS A 1 372 ? 29.505 7.636 -25.594 1.00 77.88 372 LYS A CA 1
ATOM 2932 C C . LYS A 1 372 ? 29.872 7.115 -24.207 1.00 77.88 372 LYS A C 1
ATOM 2934 O O . LYS A 1 372 ? 29.035 6.522 -23.533 1.00 77.88 372 LYS A O 1
ATOM 2939 N N . LYS A 1 373 ? 31.105 7.373 -23.751 1.00 81.69 373 LYS A N 1
ATOM 2940 C CA . LYS A 1 373 ? 31.535 7.039 -22.386 1.00 81.69 373 LYS A CA 1
ATOM 2941 C C . LYS A 1 373 ? 30.625 7.702 -21.353 1.00 81.69 373 LYS A C 1
ATOM 2943 O O . LYS A 1 373 ? 30.149 7.020 -20.453 1.00 81.69 373 LYS A O 1
ATOM 2948 N N . LYS A 1 374 ? 30.372 9.005 -21.509 1.00 82.06 374 LYS A N 1
ATOM 2949 C CA . LYS A 1 374 ? 29.537 9.808 -20.607 1.00 82.06 374 LYS A CA 1
ATOM 2950 C C . LYS A 1 374 ? 28.079 9.346 -20.588 1.00 82.06 374 LYS A C 1
ATOM 2952 O O . LYS A 1 374 ? 27.466 9.322 -19.525 1.00 82.06 374 LYS A O 1
ATOM 2957 N N . GLU A 1 375 ? 27.532 8.949 -21.734 1.00 82.00 375 GLU A N 1
ATOM 2958 C CA . GLU A 1 375 ? 26.177 8.393 -21.826 1.00 82.00 375 GLU A CA 1
ATOM 2959 C C . GLU A 1 375 ? 26.056 7.058 -21.071 1.00 82.00 375 GLU A C 1
ATOM 2961 O O . GLU A 1 375 ? 25.150 6.884 -20.253 1.00 82.00 375 GLU A O 1
ATOM 2966 N N . ILE A 1 376 ? 26.993 6.129 -21.297 1.00 83.00 376 ILE A N 1
ATOM 2967 C CA . ILE A 1 376 ? 26.984 4.797 -20.673 1.00 83.00 376 ILE A CA 1
ATOM 2968 C C . ILE A 1 376 ? 27.175 4.908 -19.155 1.00 83.00 376 ILE A C 1
ATOM 2970 O O . ILE A 1 376 ? 26.408 4.316 -18.391 1.00 83.00 376 ILE A O 1
ATOM 2974 N N . THR A 1 377 ? 28.158 5.693 -18.699 1.00 83.81 377 THR A N 1
ATOM 2975 C CA . THR A 1 377 ? 28.390 5.900 -17.261 1.00 83.81 377 THR A CA 1
ATOM 2976 C C . THR A 1 377 ? 27.238 6.655 -16.606 1.00 83.81 377 THR A C 1
ATOM 2978 O O . THR A 1 377 ? 26.865 6.324 -15.484 1.00 83.81 377 THR A O 1
ATOM 2981 N N . GLY A 1 378 ? 26.627 7.615 -17.307 1.00 83.44 378 GLY A N 1
ATOM 2982 C CA . GLY A 1 378 ? 25.453 8.348 -16.836 1.00 83.44 378 GLY A CA 1
ATOM 2983 C C . GLY A 1 378 ? 24.234 7.448 -16.620 1.00 83.44 378 GLY A C 1
ATOM 2984 O O . GLY A 1 378 ? 23.576 7.555 -15.587 1.00 83.44 378 GLY A O 1
ATOM 2985 N N . ARG A 1 379 ? 23.959 6.513 -17.540 1.00 82.56 379 ARG A N 1
ATOM 2986 C CA . ARG A 1 379 ? 22.867 5.531 -17.385 1.00 82.56 379 ARG A CA 1
ATOM 2987 C C . ARG A 1 379 ? 23.091 4.588 -16.205 1.00 82.56 379 ARG A C 1
ATOM 2989 O O . ARG A 1 379 ? 22.165 4.358 -15.425 1.00 82.56 379 ARG A O 1
ATOM 2996 N N . ALA A 1 380 ? 24.311 4.074 -16.049 1.00 86.56 380 ALA A N 1
ATOM 2997 C CA . ALA A 1 380 ? 24.657 3.223 -14.914 1.00 86.56 380 ALA A CA 1
ATOM 2998 C C . ALA A 1 380 ? 24.531 3.991 -13.587 1.00 86.56 380 ALA A C 1
ATOM 3000 O O . ALA A 1 380 ? 23.866 3.520 -12.670 1.00 86.56 380 ALA A O 1
ATOM 3001 N N . ALA A 1 381 ? 25.075 5.211 -13.513 1.00 87.31 381 ALA A N 1
ATOM 3002 C CA . ALA A 1 381 ? 24.957 6.076 -12.340 1.00 87.31 381 ALA A CA 1
ATOM 3003 C C . ALA A 1 381 ? 23.496 6.406 -11.996 1.00 87.31 381 ALA A C 1
ATOM 3005 O O . ALA A 1 381 ? 23.122 6.362 -10.827 1.00 87.31 381 ALA A O 1
ATOM 3006 N N . GLY A 1 382 ? 22.655 6.679 -12.999 1.00 85.94 382 GLY A N 1
ATOM 3007 C CA . GLY A 1 382 ? 21.221 6.900 -12.804 1.00 85.94 382 GLY A CA 1
ATOM 3008 C C . GLY A 1 382 ? 20.505 5.672 -12.237 1.00 85.94 382 GLY A C 1
ATOM 3009 O O . GLY A 1 382 ? 19.679 5.808 -11.339 1.00 85.94 382 GLY A O 1
ATOM 3010 N N . THR A 1 383 ? 20.867 4.474 -12.703 1.00 88.12 383 THR A N 1
ATOM 3011 C CA . THR A 1 383 ? 20.317 3.213 -12.179 1.00 88.12 383 THR A CA 1
ATOM 3012 C C . THR A 1 383 ? 20.773 2.971 -10.740 1.00 88.12 383 THR A C 1
ATOM 3014 O O . THR A 1 383 ? 19.941 2.687 -9.884 1.00 88.12 383 THR A O 1
ATOM 3017 N N . PHE A 1 384 ? 22.059 3.170 -10.431 1.00 91.00 384 PHE A N 1
ATOM 3018 C CA . PHE A 1 384 ? 22.565 3.068 -9.057 1.00 91.00 384 PHE A CA 1
ATOM 3019 C C . PHE A 1 384 ? 21.893 4.070 -8.115 1.00 91.00 384 PHE A C 1
ATOM 3021 O O . PHE A 1 384 ? 21.510 3.697 -7.010 1.00 91.00 384 PHE A O 1
ATOM 3028 N N . LEU A 1 385 ? 21.697 5.316 -8.558 1.00 90.88 385 LEU A N 1
ATOM 3029 C CA . LEU A 1 385 ? 20.983 6.324 -7.780 1.00 90.88 385 LEU A CA 1
ATOM 3030 C C . LEU A 1 385 ? 19.527 5.912 -7.538 1.00 90.88 385 LEU A C 1
ATOM 3032 O O . LEU A 1 385 ? 19.047 6.032 -6.418 1.00 90.88 385 LEU A O 1
ATOM 3036 N N . TYR A 1 386 ? 18.832 5.406 -8.557 1.00 91.38 386 TYR A N 1
ATOM 3037 C CA . TYR A 1 386 ? 17.457 4.925 -8.415 1.00 91.38 386 TYR A CA 1
ATOM 3038 C C . TYR A 1 386 ? 17.352 3.778 -7.400 1.00 91.38 386 TYR A C 1
ATOM 3040 O O . TYR A 1 386 ? 16.512 3.829 -6.506 1.00 91.38 386 TYR A O 1
ATOM 3048 N N . VAL A 1 387 ? 18.236 2.780 -7.498 1.00 93.69 387 VAL A N 1
ATOM 3049 C CA . VAL A 1 387 ? 18.296 1.638 -6.571 1.00 93.69 387 VAL A CA 1
ATOM 3050 C C . VAL A 1 387 ? 18.627 2.098 -5.149 1.00 93.69 387 VAL A C 1
ATOM 3052 O O . VAL A 1 387 ? 18.013 1.632 -4.194 1.00 93.69 387 VAL A O 1
ATOM 3055 N N . PHE A 1 388 ? 19.549 3.050 -4.999 1.00 94.56 388 PHE A N 1
ATOM 3056 C CA . PHE A 1 388 ? 19.876 3.643 -3.705 1.00 94.56 388 PHE A CA 1
ATOM 3057 C C . PHE A 1 388 ? 18.680 4.388 -3.097 1.00 94.56 388 PHE A C 1
ATOM 3059 O O . PHE A 1 388 ? 18.351 4.171 -1.934 1.00 94.56 388 PHE A O 1
ATOM 3066 N N . LEU A 1 389 ? 17.989 5.221 -3.881 1.00 95.81 389 LEU A N 1
ATOM 3067 C CA . LEU A 1 389 ? 16.793 5.932 -3.424 1.00 95.81 389 LEU A CA 1
ATOM 3068 C C . LEU A 1 389 ? 15.668 4.966 -3.045 1.00 95.81 389 LEU A C 1
ATOM 3070 O O . LEU A 1 389 ? 14.995 5.197 -2.042 1.00 95.81 389 LEU A O 1
ATOM 3074 N N . LEU A 1 390 ? 15.487 3.878 -3.799 1.00 96.31 390 LEU A N 1
ATOM 3075 C CA . LEU A 1 390 ? 14.527 2.828 -3.465 1.00 96.31 390 LEU A CA 1
ATOM 3076 C C . LEU A 1 390 ? 14.849 2.201 -2.106 1.00 96.31 390 LEU A C 1
ATOM 3078 O O . LEU A 1 390 ? 13.968 2.124 -1.250 1.00 96.31 390 LEU A O 1
ATOM 3082 N N . LEU A 1 391 ? 16.118 1.852 -1.874 1.00 94.75 391 LEU A N 1
ATOM 3083 C CA . LEU A 1 391 ? 16.576 1.312 -0.597 1.00 94.75 391 LEU A CA 1
ATOM 3084 C C . LEU A 1 391 ? 16.363 2.308 0.551 1.00 94.75 391 LEU A C 1
ATOM 3086 O O . LEU A 1 391 ? 15.933 1.903 1.633 1.00 94.75 391 LEU A O 1
ATOM 3090 N N . CYS A 1 392 ? 16.619 3.601 0.329 1.00 95.56 392 CYS A N 1
ATOM 3091 C CA . CYS A 1 392 ? 16.370 4.650 1.317 1.00 95.56 392 CYS A CA 1
ATOM 3092 C C . CYS A 1 392 ? 14.882 4.790 1.655 1.00 95.56 392 CYS A C 1
ATOM 3094 O O . CYS A 1 392 ? 14.545 4.843 2.836 1.00 95.56 392 CYS A O 1
ATOM 3096 N N . ILE A 1 393 ? 13.995 4.823 0.652 1.00 95.94 393 ILE A N 1
ATOM 3097 C CA . ILE A 1 393 ? 12.542 4.912 0.868 1.00 95.94 393 ILE A CA 1
ATOM 3098 C C . ILE A 1 393 ? 12.048 3.676 1.616 1.00 95.94 393 ILE A C 1
ATOM 3100 O O . ILE A 1 393 ? 11.398 3.810 2.653 1.00 95.94 393 ILE A O 1
ATOM 3104 N N . ARG A 1 394 ? 12.403 2.477 1.138 1.00 93.50 394 ARG A N 1
ATOM 3105 C CA . ARG A 1 394 ? 12.028 1.213 1.779 1.00 93.50 394 ARG A CA 1
ATOM 3106 C C . ARG A 1 394 ? 12.497 1.160 3.227 1.00 93.50 394 ARG A C 1
ATOM 3108 O O . ARG A 1 394 ? 11.701 0.870 4.117 1.00 93.50 394 ARG A O 1
ATOM 3115 N N . SER A 1 395 ? 13.772 1.456 3.470 1.00 92.56 395 SER A N 1
ATOM 3116 C CA . SER A 1 395 ? 14.346 1.383 4.815 1.00 92.56 395 SER A CA 1
ATOM 3117 C C . SER A 1 395 ? 13.749 2.453 5.721 1.00 92.56 395 SER A C 1
ATOM 3119 O O . SER A 1 395 ? 13.392 2.142 6.847 1.00 92.56 395 SER A O 1
ATOM 3121 N N . GLY A 1 396 ? 13.560 3.680 5.230 1.00 93.69 396 GLY A N 1
ATOM 3122 C CA . GLY A 1 396 ? 12.950 4.770 5.992 1.00 93.69 396 GLY A CA 1
ATOM 3123 C C . GLY A 1 396 ? 11.517 4.463 6.429 1.00 93.69 396 GLY A C 1
ATOM 3124 O O . GLY A 1 396 ? 11.184 4.660 7.595 1.00 93.69 396 GLY A O 1
ATOM 3125 N N . LEU A 1 397 ? 10.690 3.919 5.532 1.00 93.81 397 LEU A N 1
ATOM 3126 C CA . LEU A 1 397 ? 9.320 3.512 5.857 1.00 93.81 397 LEU A CA 1
ATOM 3127 C C . LEU A 1 397 ? 9.287 2.337 6.845 1.00 93.81 397 LEU A C 1
ATOM 3129 O O . LEU A 1 397 ? 8.497 2.352 7.785 1.00 93.81 397 LEU A O 1
ATOM 3133 N N . TYR A 1 398 ? 10.168 1.347 6.688 1.00 91.38 398 TYR A N 1
ATOM 3134 C CA . TYR A 1 398 ? 10.271 0.236 7.639 1.00 91.38 398 TYR A CA 1
ATOM 3135 C C . TYR A 1 398 ? 10.750 0.718 9.019 1.00 91.38 398 TYR A C 1
ATOM 3137 O O . TYR A 1 398 ? 10.184 0.347 10.045 1.00 91.38 398 TYR A O 1
ATOM 3145 N N . LEU A 1 399 ? 11.763 1.590 9.059 1.00 91.75 399 LEU A N 1
ATOM 3146 C CA . LEU A 1 399 ? 12.246 2.210 10.293 1.00 91.75 399 LEU A CA 1
ATOM 3147 C C . LEU A 1 399 ? 11.166 3.054 10.967 1.00 91.75 399 LEU A C 1
ATOM 3149 O O . LEU A 1 399 ? 11.090 3.039 12.188 1.00 91.75 399 LEU A O 1
ATOM 3153 N N . TYR A 1 400 ? 10.317 3.745 10.205 1.00 92.00 400 TYR A N 1
ATOM 3154 C CA . TYR A 1 400 ? 9.167 4.459 10.756 1.00 92.00 400 TYR A CA 1
ATOM 3155 C C . TYR A 1 400 ? 8.190 3.509 11.465 1.00 92.00 400 TYR A C 1
ATOM 3157 O O . TYR A 1 400 ? 7.726 3.821 12.562 1.00 92.00 400 TYR A O 1
ATOM 3165 N N . LEU A 1 401 ? 7.916 2.334 10.889 1.00 90.94 401 LEU A N 1
ATOM 3166 C CA . LEU A 1 401 ? 7.082 1.318 11.539 1.00 90.94 401 LEU A CA 1
ATOM 3167 C C . LEU A 1 401 ? 7.725 0.813 12.836 1.00 90.94 401 LEU A C 1
ATOM 3169 O O . LEU A 1 401 ? 7.062 0.756 13.866 1.00 90.94 401 LEU A O 1
ATOM 3173 N N . LEU A 1 402 ? 9.024 0.512 12.816 1.00 89.94 402 LEU A N 1
ATOM 3174 C CA . LEU A 1 402 ? 9.753 0.057 14.004 1.00 89.94 402 LEU A CA 1
ATOM 3175 C C . LEU A 1 402 ? 9.865 1.132 15.086 1.00 89.94 402 LEU A C 1
ATOM 3177 O O . LEU A 1 402 ? 9.733 0.831 16.267 1.00 89.94 402 LEU A O 1
ATOM 3181 N N . TYR A 1 403 ? 10.077 2.387 14.695 1.00 89.44 403 TYR A N 1
ATOM 3182 C CA . TYR A 1 403 ? 10.152 3.522 15.612 1.00 89.44 403 TYR A CA 1
ATOM 3183 C C . TYR A 1 403 ? 8.859 3.695 16.417 1.00 89.44 403 TYR A C 1
ATOM 3185 O O . TYR A 1 403 ? 8.902 4.079 17.588 1.00 89.44 403 TYR A O 1
ATOM 3193 N N . ASN A 1 404 ? 7.719 3.382 15.800 1.00 87.12 404 ASN A N 1
ATOM 3194 C CA . ASN A 1 404 ? 6.401 3.415 16.429 1.00 87.12 404 ASN A CA 1
ATOM 3195 C C . ASN A 1 404 ? 5.946 2.039 16.945 1.00 87.12 404 ASN A C 1
ATOM 3197 O O . ASN A 1 404 ? 4.768 1.865 17.208 1.00 87.12 404 ASN A O 1
ATOM 3201 N N . ASN A 1 405 ? 6.848 1.054 17.076 1.00 82.19 405 ASN A N 1
ATOM 3202 C CA . ASN A 1 405 ? 6.529 -0.306 17.538 1.00 82.19 405 ASN A CA 1
ATOM 3203 C C . ASN A 1 405 ? 5.383 -0.991 16.761 1.00 82.19 405 ASN A C 1
ATOM 3205 O O . ASN A 1 405 ? 4.666 -1.828 17.303 1.00 82.19 405 ASN A O 1
ATOM 3209 N N . ARG A 1 406 ? 5.245 -0.677 15.467 1.00 81.38 406 ARG A N 1
ATOM 3210 C CA . ARG A 1 406 ? 4.174 -1.155 14.582 1.00 81.38 406 ARG A CA 1
ATOM 3211 C C . ARG A 1 406 ? 4.697 -1.950 13.369 1.00 81.38 406 ARG A C 1
ATOM 3213 O O . ARG A 1 406 ? 4.288 -1.652 12.242 1.00 81.38 406 ARG A O 1
ATOM 3220 N N . PRO A 1 407 ? 5.599 -2.948 13.521 1.00 77.62 407 PRO A N 1
ATOM 3221 C CA . PRO A 1 407 ? 6.035 -3.793 12.407 1.00 77.62 407 PRO A CA 1
ATOM 3222 C C . PRO A 1 407 ? 4.943 -4.805 12.044 1.00 77.62 407 PRO A C 1
ATOM 3224 O O . PRO A 1 407 ? 5.038 -5.993 12.328 1.00 77.62 407 PRO A O 1
ATOM 3227 N N . VAL A 1 408 ? 3.868 -4.314 11.442 1.00 84.69 408 VAL A N 1
ATOM 3228 C CA . VAL A 1 408 ? 2.722 -5.137 11.078 1.00 84.69 408 VAL A CA 1
ATOM 3229 C C . VAL A 1 408 ? 2.941 -5.745 9.694 1.00 84.69 408 VAL A C 1
ATOM 3231 O O . VAL A 1 408 ? 3.210 -5.015 8.736 1.00 84.69 408 VAL A O 1
ATOM 3234 N N . GLU A 1 409 ? 2.742 -7.059 9.578 1.00 87.56 409 GLU A N 1
ATOM 3235 C CA . GLU A 1 409 ? 2.982 -7.841 8.355 1.00 87.56 409 GLU A CA 1
ATOM 3236 C C . GLU A 1 409 ? 2.289 -7.273 7.116 1.00 87.56 409 GLU A C 1
ATOM 3238 O O . GLU A 1 409 ? 2.903 -7.120 6.064 1.00 87.56 409 GLU A O 1
ATOM 3243 N N . ARG A 1 410 ? 1.031 -6.841 7.238 1.00 86.94 410 ARG A N 1
ATOM 3244 C CA . ARG A 1 410 ? 0.291 -6.222 6.126 1.00 86.94 410 ARG A CA 1
ATOM 3245 C C . ARG A 1 410 ? 0.971 -4.985 5.537 1.00 86.94 410 ARG A C 1
ATOM 3247 O O . ARG A 1 410 ? 0.843 -4.721 4.345 1.00 86.94 410 ARG A O 1
ATOM 3254 N N . LEU A 1 411 ? 1.695 -4.218 6.355 1.00 91.31 411 LEU A N 1
ATOM 3255 C CA . LEU A 1 411 ? 2.406 -3.016 5.918 1.00 91.31 411 LEU A CA 1
ATOM 3256 C C . LEU A 1 411 ? 3.779 -3.387 5.360 1.00 91.31 411 LEU A C 1
ATOM 3258 O O . LEU A 1 411 ? 4.156 -2.919 4.285 1.00 91.31 411 LEU A O 1
ATOM 3262 N N . THR A 1 412 ? 4.513 -4.259 6.053 1.00 91.50 412 THR A N 1
ATOM 3263 C CA . THR A 1 412 ? 5.852 -4.688 5.631 1.00 91.50 412 THR A CA 1
ATOM 3264 C C . THR A 1 412 ? 5.805 -5.518 4.346 1.00 91.50 412 THR A C 1
ATOM 3266 O O . THR A 1 412 ? 6.611 -5.284 3.449 1.00 91.50 412 THR A O 1
ATOM 3269 N N . HIS A 1 413 ? 4.824 -6.406 4.172 1.00 92.56 413 HIS A N 1
ATOM 3270 C CA . HIS A 1 413 ? 4.667 -7.214 2.955 1.00 92.56 413 HIS A CA 1
ATOM 3271 C C . HIS A 1 413 ? 4.292 -6.342 1.749 1.00 92.56 413 HIS A C 1
ATOM 3273 O O . HIS A 1 413 ? 4.767 -6.592 0.642 1.00 92.56 413 HIS A O 1
ATOM 3279 N N . CYS A 1 414 ? 3.542 -5.253 1.956 1.00 95.12 414 CYS A N 1
ATOM 3280 C CA . CYS A 1 414 ? 3.321 -4.256 0.907 1.00 95.12 414 CYS A CA 1
ATOM 3281 C C . CYS A 1 414 ? 4.614 -3.531 0.521 1.00 95.12 414 CYS A C 1
ATOM 3283 O O . CYS A 1 414 ? 4.875 -3.357 -0.665 1.00 95.12 414 CYS A O 1
ATOM 3285 N N . ILE A 1 415 ? 5.458 -3.152 1.487 1.00 95.12 415 ILE A N 1
ATOM 3286 C CA . ILE A 1 415 ? 6.780 -2.575 1.196 1.00 95.12 415 ILE A CA 1
ATOM 3287 C C . ILE A 1 415 ? 7.599 -3.531 0.316 1.00 95.12 415 ILE A C 1
ATOM 3289 O O . ILE A 1 415 ? 8.129 -3.102 -0.709 1.00 95.12 415 ILE A O 1
ATOM 3293 N N . TYR A 1 416 ? 7.656 -4.819 0.674 1.00 94.38 416 TYR A N 1
ATOM 3294 C CA . TYR A 1 416 ? 8.366 -5.832 -0.112 1.00 94.38 416 TYR A CA 1
ATOM 3295 C C . TYR A 1 416 ? 7.775 -6.017 -1.509 1.00 94.38 416 TYR A C 1
ATOM 3297 O O . TYR A 1 416 ? 8.535 -6.139 -2.469 1.00 94.38 416 TYR A O 1
ATOM 3305 N N . LEU A 1 417 ? 6.445 -5.997 -1.650 1.00 96.19 417 LEU A N 1
ATOM 3306 C CA . LEU A 1 417 ? 5.774 -6.060 -2.949 1.00 96.19 417 LEU A CA 1
ATOM 3307 C C . LEU A 1 417 ? 6.217 -4.913 -3.862 1.00 96.19 417 LEU A C 1
ATOM 3309 O O . LEU A 1 417 ? 6.648 -5.152 -4.991 1.00 96.19 417 LEU A O 1
ATOM 3313 N N . LEU A 1 418 ? 6.108 -3.672 -3.380 1.00 97.56 418 LEU A N 1
ATOM 3314 C CA . LEU A 1 418 ? 6.403 -2.492 -4.191 1.00 97.56 418 LEU A CA 1
ATOM 3315 C C . LEU A 1 418 ? 7.892 -2.418 -4.542 1.00 97.56 418 LEU A C 1
ATOM 3317 O O . LEU A 1 418 ? 8.235 -2.184 -5.700 1.00 97.56 418 LEU A O 1
ATOM 3321 N N . GLU A 1 419 ? 8.770 -2.678 -3.573 1.00 96.56 419 GLU A N 1
ATOM 3322 C CA . GLU A 1 419 ? 10.217 -2.745 -3.788 1.00 96.56 419 GLU A CA 1
ATOM 3323 C C . GLU A 1 419 ? 10.589 -3.821 -4.815 1.00 96.56 419 GLU A C 1
ATOM 3325 O O . GLU A 1 419 ? 11.289 -3.531 -5.790 1.00 96.56 419 GLU A O 1
ATOM 3330 N N . SER A 1 420 ? 10.090 -5.046 -4.629 1.00 96.12 420 SER A N 1
ATOM 3331 C CA . SER A 1 420 ? 10.426 -6.182 -5.489 1.00 96.12 420 SER A CA 1
ATOM 3332 C C . SER A 1 420 ? 9.984 -5.945 -6.926 1.00 96.12 420 SER A C 1
ATOM 3334 O O . SER A 1 420 ? 10.751 -6.198 -7.852 1.00 96.12 420 SER A O 1
ATOM 3336 N N . LEU A 1 421 ? 8.781 -5.400 -7.132 1.00 95.31 421 LEU A N 1
ATOM 3337 C CA . LEU A 1 421 ? 8.305 -5.046 -8.467 1.00 95.31 421 LEU A CA 1
ATOM 3338 C C . LEU A 1 421 ? 9.175 -3.965 -9.106 1.00 95.31 421 LEU A C 1
ATOM 3340 O O . LEU A 1 421 ? 9.561 -4.103 -10.265 1.00 95.31 421 LEU A O 1
ATOM 3344 N N . MET A 1 422 ? 9.529 -2.911 -8.369 1.00 95.94 422 MET A N 1
ATOM 3345 C CA . MET A 1 422 ? 10.384 -1.845 -8.897 1.00 95.94 422 MET A CA 1
ATOM 3346 C C . MET A 1 422 ? 11.756 -2.377 -9.326 1.00 95.94 422 MET A C 1
ATOM 3348 O O . MET A 1 422 ? 12.217 -2.029 -10.412 1.00 95.94 422 MET A O 1
ATOM 3352 N N . LEU A 1 423 ? 12.386 -3.240 -8.525 1.00 95.38 423 LEU A N 1
ATOM 3353 C CA . LEU A 1 423 ? 13.656 -3.885 -8.880 1.00 95.38 423 LEU A CA 1
ATOM 3354 C C . LEU A 1 423 ? 13.503 -4.832 -10.073 1.00 95.38 423 LEU A C 1
ATOM 3356 O O . LEU A 1 423 ? 14.315 -4.797 -10.997 1.00 95.38 423 LEU A O 1
ATOM 3360 N N . PHE A 1 424 ? 12.442 -5.639 -10.082 1.00 93.44 424 PHE A N 1
ATOM 3361 C CA . PHE A 1 424 ? 12.136 -6.555 -11.174 1.00 93.44 424 PHE A CA 1
ATOM 3362 C C . PHE A 1 424 ? 11.993 -5.803 -12.502 1.00 93.44 424 PHE A C 1
ATOM 3364 O O . PHE A 1 424 ? 12.633 -6.159 -13.487 1.00 93.44 424 PHE A O 1
ATOM 3371 N N . PHE A 1 425 ? 11.247 -4.699 -12.538 1.00 88.75 425 PHE A N 1
ATOM 3372 C CA . PHE A 1 425 ? 11.114 -3.906 -13.760 1.00 88.75 425 PHE A CA 1
ATOM 3373 C C . PHE A 1 425 ? 12.419 -3.263 -14.213 1.00 88.75 425 PHE A C 1
ATOM 3375 O O . PHE A 1 425 ? 12.624 -3.157 -15.417 1.00 88.75 425 PHE A O 1
ATOM 3382 N N . VAL A 1 426 ? 13.310 -2.866 -13.299 1.00 88.31 426 VAL A N 1
ATOM 3383 C CA . VAL A 1 426 ? 14.637 -2.363 -13.689 1.00 88.31 426 VAL A CA 1
ATOM 3384 C C . VAL A 1 426 ? 15.428 -3.443 -14.437 1.00 88.31 426 VAL A C 1
ATOM 3386 O O . VAL A 1 426 ? 16.041 -3.131 -15.458 1.00 88.31 426 VAL A O 1
ATOM 3389 N N . LEU A 1 427 ? 15.363 -4.708 -14.006 1.00 88.19 427 LEU A N 1
ATOM 3390 C CA . LEU A 1 427 ? 16.046 -5.826 -14.678 1.00 88.19 427 LEU A CA 1
ATOM 3391 C C . LEU A 1 427 ? 15.575 -6.034 -16.119 1.00 88.19 427 LEU A C 1
ATOM 3393 O O . LEU A 1 427 ? 16.391 -6.252 -17.017 1.00 88.19 427 LEU A O 1
ATOM 3397 N N . PHE A 1 428 ? 14.264 -5.949 -16.337 1.00 82.00 428 PHE A N 1
ATOM 3398 C CA . PHE A 1 428 ? 13.631 -6.213 -17.632 1.00 82.00 428 PHE A CA 1
ATOM 3399 C C . PHE A 1 428 ? 13.369 -4.942 -18.461 1.00 82.00 428 PHE A C 1
ATOM 3401 O O . PHE A 1 428 ? 12.629 -4.997 -19.447 1.00 82.00 428 PHE A O 1
ATOM 3408 N N . SER A 1 429 ? 13.958 -3.802 -18.067 1.00 68.19 429 SER A N 1
ATOM 3409 C CA . SER A 1 429 ? 13.810 -2.505 -18.751 1.00 68.19 429 SER A CA 1
ATOM 3410 C C . SER A 1 429 ? 14.834 -2.199 -19.841 1.00 68.19 429 SER A C 1
ATOM 3412 O O . SER A 1 429 ? 15.992 -2.701 -19.796 1.00 68.19 429 SER A O 1
#

Foldseek 3Di:
DVVVVVVLVVLLPLLVVLLVVLVCVQPVVAAAAAQDPQLVVQLCQQLCVPPVAGDQDGDFFFSVVSVVSSVVSNVPSPDSSSVVVQLCLQSVLSSLLLSLQCVQLVDSVLSNVSSVLCCLLCSVCSRNPYLLLSLLSLLLSLLSLLLRDDCQCLVDLVSVCVSCVSVLVSLLVNCRSHVVSSVLCVLLSVLSNLLNLVLHDDPVCSVVSVVSVVVVVVVSVVSSVVSVVVRCVVQVDPVSVQSVLQVVLLCLPPQQFDQDQCVPCVVQCVVVVHDNVCSVCSNVVNNVVDPVCGSVVSNSRSVVRVVVDDPLVVLLVQLVVVLCCCLPPDDPCVSLSVLLVVLLVLLLVVLVVQLVVQCVVVVVVVVPDVPSNCVSVVSSVSSVVSLVVLVVSLSVSSSVCSSRVRNDCSSNSSSSSSSSSSSSSSNSD

Secondary structure (DSSP, 8-state):
-HHHHHHHHHHHHHHHHHHHHHHHHHHTT---EESSHHHHHHHHHHTTTTTSS--S--SSS-HHHHHHHHHHHHH-TTS-HHHHHHHHHHHHHHHHHHHHHHHHH--HHHHHHHHHHHHHHHHHHHHEE-HHHHHHHHHHHHHHHHHT--TTTTSSHHHHHHHTHHHHHHHHHHHHH-HHHHHHHHHHHHHHHHHHHHHH--TTSHHHHHHHHHHHHHHHHHHHHHHHHHHHHHT-SHHHHHHHHHHHHHHIIIII-----STT-HHHHHHTT--HHHHHHHHTT-GGG-TT--HHHHHHHHHHHHHTSPPHHHHHHHHHHHHHHHHHT-STTHHHHHHHHHHHHHHHHHHHHHHHHHHHHTTGGGTS-HHHHHHHHHHHHHHHHHHHHHHHHHHHHHHHHHHTT---HHHHHHHHHHHHHHHHHHHT-